Protein AF-0000000085005206 (afdb_homodimer)

Solvent-accessible surface area (backbone atoms only — not comparable to full-atom values): 21344 Å² total; per-residue (Å²): 110,63,45,61,52,38,47,43,46,41,37,69,50,35,64,37,51,84,83,32,29,47,41,38,48,51,37,46,56,26,58,20,74,27,78,42,42,73,48,70,65,25,50,54,52,26,38,58,74,66,64,36,69,88,46,52,67,39,44,19,51,46,51,50,53,52,35,71,39,27,51,79,31,66,68,60,34,51,53,30,56,59,39,40,59,58,16,62,19,60,84,89,48,83,38,29,48,44,70,56,46,55,52,51,50,54,18,38,42,24,80,53,24,34,70,38,46,39,98,89,42,58,49,52,60,52,50,53,48,46,43,68,72,68,59,60,54,65,41,38,65,67,54,55,56,48,49,51,56,48,42,60,48,40,45,77,34,63,42,44,78,87,63,54,94,85,49,99,62,54,67,68,55,54,51,47,51,53,55,34,40,74,73,65,39,36,57,63,75,68,75,74,72,71,72,83,115,109,63,45,58,52,38,47,44,45,41,37,71,50,34,63,38,52,84,81,30,29,47,40,37,49,51,36,46,54,26,58,20,73,27,79,43,42,75,48,70,65,26,49,55,52,27,39,60,74,67,65,37,70,90,46,51,68,40,43,20,50,46,51,49,52,52,35,71,40,26,50,77,32,66,69,60,34,51,53,30,55,59,39,40,59,59,17,61,19,62,85,88,47,82,38,27,49,45,70,58,46,55,52,49,49,56,19,39,41,24,79,53,23,33,70,38,47,40,98,89,41,58,48,52,60,51,51,54,49,45,43,70,74,69,59,60,54,64,41,39,65,67,55,55,55,49,48,51,55,48,43,60,48,39,45,76,34,64,41,44,79,86,65,56,93,84,48,99,63,54,69,68,56,54,52,48,52,53,53,34,40,74,73,64,39,38,57,64,76,68,74,76,72,71,72,82,116

Structure (mmCIF, N/CA/C/O backbone):
data_AF-0000000085005206-model_v1
#
loop_
_entity.id
_entity.type
_entity.pdbx_description
1 polymer 'Defective in cullin neddylation protein'
#
loop_
_atom_site.group_PDB
_atom_site.id
_atom_site.type_symbol
_atom_site.label_atom_id
_atom_site.label_alt_id
_atom_site.label_comp_id
_atom_site.label_asym_id
_atom_site.label_entity_id
_atom_site.label_seq_id
_atom_site.pdbx_PDB_ins_code
_atom_site.Cartn_x
_atom_site.Cartn_y
_atom_site.Cartn_z
_atom_site.occupancy
_atom_site.B_iso_or_equiv
_atom_site.auth_seq_id
_atom_site.auth_comp_id
_atom_site.auth_asym_id
_atom_site.auth_atom_id
_atom_site.pdbx_PDB_model_num
ATOM 1 N N . MET A 1 1 ? -23.906 17.984 -0.469 1 49.38 1 MET A N 1
ATOM 2 C CA . MET A 1 1 ? -24.156 19.422 -0.417 1 49.38 1 MET A CA 1
ATOM 3 C C . MET A 1 1 ? -23.25 20.109 0.596 1 49.38 1 MET A C 1
ATOM 5 O O . MET A 1 1 ? -22.688 21.172 0.323 1 49.38 1 MET A O 1
ATOM 9 N N . GLU A 1 2 ? -22.844 19.297 1.712 1 73.81 2 GLU A N 1
ATOM 10 C CA . GLU A 1 2 ? -22.109 19.938 2.793 1 73.81 2 GLU A CA 1
ATOM 11 C C . GLU A 1 2 ? -20.625 20.078 2.432 1 73.81 2 GLU A C 1
ATOM 13 O O . GLU A 1 2 ? -20.031 21.141 2.635 1 73.81 2 GLU A O 1
ATOM 18 N N . LEU A 1 3 ? -20.172 19.156 1.561 1 82.06 3 LEU A N 1
ATOM 19 C CA . LEU A 1 3 ? -18.766 19.203 1.175 1 82.06 3 LEU A CA 1
ATOM 20 C C . LEU A 1 3 ? -18.531 20.266 0.108 1 82.06 3 LEU A C 1
ATOM 22 O O . LEU A 1 3 ? -17.625 21.094 0.239 1 82.06 3 LEU A O 1
ATOM 26 N N . GLU A 1 4 ? -19.391 20.312 -0.825 1 87.06 4 GLU A N 1
ATOM 27 C CA . GLU A 1 4 ? -19.25 21.266 -1.921 1 87.06 4 GLU A CA 1
ATOM 28 C C . GLU A 1 4 ? -19.391 22.703 -1.427 1 87.06 4 GLU A C 1
ATOM 30 O O . GLU A 1 4 ? -18.641 23.594 -1.855 1 87.06 4 GLU A O 1
ATOM 35 N N . SER A 1 5 ? -20.312 22.922 -0.62 1 89.75 5 SER A N 1
ATOM 36 C CA . SER A 1 5 ? -20.547 24.25 -0.086 1 89.75 5 SER A CA 1
ATOM 37 C C . SER A 1 5 ? -19.359 24.734 0.751 1 89.75 5 SER A C 1
ATOM 39 O O . SER A 1 5 ? -18.953 25.891 0.662 1 89.75 5 SER A O 1
ATOM 41 N N . THR A 1 6 ? -18.828 23.828 1.55 1 91.88 6 THR A N 1
ATOM 42 C CA . THR A 1 6 ? -17.672 24.141 2.381 1 91.88 6 THR A CA 1
ATOM 43 C C . THR A 1 6 ? -16.469 24.484 1.515 1 91.88 6 THR A C 1
ATOM 45 O O . THR A 1 6 ? -15.789 25.484 1.755 1 91.88 6 THR A O 1
ATOM 48 N N . MET A 1 7 ? -16.297 23.703 0.488 1 91.5 7 MET A N 1
ATOM 49 C CA . MET A 1 7 ? -15.156 23.938 -0.387 1 91.5 7 MET A CA 1
ATOM 50 C C . MET A 1 7 ? -15.312 25.25 -1.15 1 91.5 7 MET A C 1
ATOM 52 O O . MET A 1 7 ? -14.336 25.969 -1.382 1 91.5 7 MET A O 1
ATOM 56 N N . GLU A 1 8 ? -16.516 25.547 -1.485 1 92.62 8 GLU A N 1
ATOM 57 C CA . GLU A 1 8 ? -16.797 26.812 -2.148 1 92.62 8 GLU A CA 1
ATOM 58 C C . GLU A 1 8 ? -16.516 28 -1.224 1 92.62 8 GLU A C 1
ATOM 60 O O . GLU A 1 8 ? -15.953 29 -1.65 1 92.62 8 GLU A O 1
ATOM 65 N N . TYR A 1 9 ? -16.969 27.922 0.005 1 95.19 9 TYR A N 1
ATOM 66 C CA . TYR A 1 9 ? -16.688 28.953 0.998 1 95.19 9 TYR A CA 1
ATOM 67 C C . TYR A 1 9 ? -15.18 29.172 1.134 1 95.19 9 TYR A C 1
ATOM 69 O O . TYR A 1 9 ? -14.711 30.312 1.069 1 95.19 9 TYR A O 1
ATOM 77 N N . LEU A 1 10 ? -14.453 28.109 1.193 1 95.5 10 LEU A N 1
ATOM 78 C CA . LEU A 1 10 ? -13.008 28.188 1.393 1 95.5 10 LEU A CA 1
ATOM 79 C C . LEU A 1 10 ? -12.32 28.797 0.174 1 95.5 10 LEU A C 1
ATOM 81 O O . LEU A 1 10 ? -11.477 29.688 0.311 1 95.5 10 LEU A O 1
ATOM 85 N N . SER A 1 11 ? -12.727 28.375 -0.952 1 95.38 11 SER A N 1
ATOM 86 C CA . SER A 1 11 ? -12.055 28.797 -2.172 1 95.38 11 SER A CA 1
ATOM 87 C C . SER A 1 11 ? -12.539 30.188 -2.611 1 95.38 11 SER A C 1
ATOM 89 O O . SER A 1 11 ? -11.727 31.047 -2.945 1 95.38 11 SER A O 1
ATOM 91 N N . SER A 1 12 ? -13.805 30.453 -2.566 1 94.81 12 SER A N 1
ATOM 92 C CA . SER A 1 12 ? -14.375 31.656 -3.164 1 94.81 12 SER A CA 1
ATOM 93 C C . SER A 1 12 ? -14.43 32.812 -2.154 1 94.81 12 SER A C 1
ATOM 95 O O . SER A 1 12 ? -14.164 33.969 -2.498 1 94.81 12 SER A O 1
ATOM 97 N N . LYS A 1 13 ? -14.758 32.531 -0.958 1 94.81 13 LYS A N 1
ATOM 98 C CA . LYS A 1 13 ? -14.891 33.594 0.029 1 94.81 13 LYS A CA 1
ATOM 99 C C . LYS A 1 13 ? -13.562 33.844 0.742 1 94.81 13 LYS A C 1
ATOM 101 O O . LYS A 1 13 ? -13.188 35 0.956 1 94.81 13 LYS A O 1
ATOM 106 N N . LEU A 1 14 ? -12.875 32.781 1.081 1 96.12 14 LEU A N 1
ATOM 107 C CA . LEU A 1 14 ? -11.633 32.938 1.823 1 96.12 14 LEU A CA 1
ATOM 108 C C . LEU A 1 14 ? -10.43 32.969 0.879 1 96.12 14 LEU A C 1
ATOM 110 O O . LEU A 1 14 ? -9.305 33.25 1.304 1 96.12 14 LEU A O 1
ATOM 114 N N . ASN A 1 15 ? -10.641 32.625 -0.385 1 95.94 15 ASN A N 1
ATOM 115 C CA . ASN A 1 15 ? -9.609 32.688 -1.412 1 95.94 15 ASN A CA 1
ATOM 116 C C . ASN A 1 15 ? -8.438 31.766 -1.07 1 95.94 15 ASN A C 1
ATOM 118 O O . ASN A 1 15 ? -7.277 32.188 -1.145 1 95.94 15 ASN A O 1
ATOM 122 N N . ILE A 1 16 ? -8.734 30.578 -0.646 1 95 16 ILE A N 1
ATOM 123 C CA . ILE A 1 16 ? -7.773 29.562 -0.217 1 95 16 ILE A CA 1
ATOM 124 C C . ILE A 1 16 ? -7.543 28.562 -1.343 1 95 16 ILE A C 1
ATOM 126 O O . ILE A 1 16 ? -8.492 28.125 -2.004 1 95 16 ILE A O 1
ATOM 130 N N . SER A 1 17 ? -6.281 28.234 -1.594 1 96.5 17 SER A N 1
ATOM 131 C CA . SER A 1 17 ? -6.008 27.094 -2.467 1 96.5 17 SER A CA 1
ATOM 132 C C . SER A 1 17 ? -6.324 25.766 -1.77 1 96.5 17 SER A C 1
ATOM 134 O O . SER A 1 17 ? -5.848 25.516 -0.662 1 96.5 17 SER A O 1
ATOM 136 N N . LEU A 1 18 ? -7.039 24.984 -2.443 1 95.12 18 LEU A N 1
ATOM 137 C CA . LEU A 1 18 ? -7.426 23.703 -1.879 1 95.12 18 LEU A CA 1
ATOM 138 C C . LEU A 1 18 ? -6.371 22.641 -2.168 1 95.12 18 LEU A C 1
ATOM 140 O O . LEU A 1 18 ? -6.496 21.5 -1.729 1 95.12 18 LEU A O 1
ATOM 144 N N . GLU A 1 19 ? -5.211 23 -2.809 1 96.69 19 GLU A N 1
ATOM 145 C CA . GLU A 1 19 ? -4.223 22.031 -3.268 1 96.69 19 GLU A CA 1
ATOM 146 C C . GLU A 1 19 ? -2.877 22.25 -2.58 1 96.69 19 GLU A C 1
ATOM 148 O O . GLU A 1 19 ? -1.858 21.703 -3.008 1 96.69 19 GLU A O 1
ATOM 153 N N . ASN A 1 20 ? -2.883 23.156 -1.598 1 97.75 20 ASN A N 1
ATOM 154 C CA . ASN A 1 20 ? -1.655 23.359 -0.832 1 97.75 20 ASN A CA 1
ATOM 155 C C . ASN A 1 20 ? -1.947 23.562 0.652 1 97.75 20 ASN A C 1
ATOM 157 O O . ASN A 1 20 ? -3.061 23.297 1.111 1 97.75 20 ASN A O 1
ATOM 161 N N . ALA A 1 21 ? -1.019 24.031 1.448 1 98.5 21 ALA A N 1
ATOM 162 C CA . ALA A 1 21 ? -1.07 24.016 2.908 1 98.5 21 ALA A CA 1
ATOM 163 C C . ALA A 1 21 ? -2.08 25.031 3.432 1 98.5 21 ALA A C 1
ATOM 165 O O . ALA A 1 21 ? -2.469 24.984 4.602 1 98.5 21 ALA A O 1
ATOM 166 N N . GLU A 1 22 ? -2.52 25.984 2.619 1 98.31 22 GLU A N 1
ATOM 167 C CA . GLU A 1 22 ? -3.51 26.969 3.045 1 98.31 22 GLU A CA 1
ATOM 168 C C . GLU A 1 22 ? -4.793 26.297 3.516 1 98.31 22 GLU A C 1
ATOM 170 O O . GLU A 1 22 ? -5.449 26.781 4.441 1 98.31 22 GLU A O 1
ATOM 175 N N . LEU A 1 23 ? -5.129 25.25 2.855 1 98 23 LEU A N 1
ATOM 176 C CA . LEU A 1 23 ? -6.301 24.469 3.26 1 98 23 LEU A CA 1
ATOM 177 C C . LEU A 1 23 ? -6.207 24.078 4.73 1 98 23 LEU A C 1
ATOM 179 O O . LEU A 1 23 ? -7.148 24.297 5.496 1 98 23 LEU A O 1
ATOM 183 N N . PHE A 1 24 ? -5.055 23.672 5.102 1 98.56 24 PHE A N 1
ATOM 184 C CA . PHE A 1 24 ? -4.887 23.125 6.445 1 98.56 24 PHE A CA 1
ATOM 185 C C . PHE A 1 24 ? -4.82 24.25 7.477 1 98.56 24 PHE A C 1
ATOM 187 O O . PHE A 1 24 ? -5.223 24.062 8.625 1 98.56 24 PHE A O 1
ATOM 194 N N . VAL A 1 25 ? -4.324 25.391 7.074 1 98.56 25 VAL A N 1
ATOM 195 C CA . VAL A 1 25 ? -4.348 26.562 7.949 1 98.56 25 VAL A CA 1
ATOM 196 C C . VAL A 1 25 ? -5.793 26.891 8.328 1 98.56 25 VAL A C 1
ATOM 198 O O . VAL A 1 25 ? -6.098 27.094 9.508 1 98.56 25 VAL A O 1
ATOM 201 N N . ALA A 1 26 ? -6.625 26.891 7.355 1 97.88 26 ALA A N 1
ATOM 202 C CA . ALA A 1 26 ? -8.031 27.203 7.594 1 97.88 26 ALA A CA 1
ATOM 203 C C . ALA A 1 26 ? -8.695 26.125 8.453 1 97.88 26 ALA A C 1
ATOM 205 O O . ALA A 1 26 ? -9.453 26.438 9.375 1 97.88 26 ALA A O 1
ATOM 206 N N . LEU A 1 27 ? -8.453 24.875 8.133 1 97.62 27 LEU A N 1
ATOM 207 C CA . LEU A 1 27 ? -9.062 23.766 8.883 1 97.62 27 LEU A CA 1
ATOM 208 C C . LEU A 1 27 ? -8.625 23.812 10.344 1 97.62 27 LEU A C 1
ATOM 210 O O . LEU A 1 27 ? -9.43 23.531 11.242 1 97.62 27 LEU A O 1
ATOM 214 N N . GLU A 1 28 ? -7.387 24.109 10.578 1 98.31 28 GLU A N 1
ATOM 215 C CA . GLU A 1 28 ? -6.875 24.219 11.938 1 98.31 28 GLU A CA 1
ATOM 216 C C . GLU A 1 28 ? -7.504 25.391 12.672 1 98.31 28 GLU A C 1
ATOM 218 O O . GLU A 1 28 ? -7.934 25.266 13.82 1 98.31 28 GLU A O 1
ATOM 223 N N . LEU A 1 29 ? -7.555 26.562 12.016 1 98 29 LEU A N 1
ATOM 224 C CA . LEU A 1 29 ? -8.109 27.781 12.617 1 98 29 LEU A CA 1
ATOM 225 C C . LEU A 1 29 ? -9.562 27.562 13.016 1 98 29 LEU A C 1
ATOM 227 O O . LEU A 1 29 ? -9.977 27.969 14.109 1 98 29 LEU A O 1
ATOM 231 N N . LEU A 1 30 ? -10.297 26.875 12.141 1 97.5 30 LEU A N 1
ATOM 232 C CA . LEU A 1 30 ? -11.734 26.719 12.344 1 97.5 30 LEU A CA 1
ATOM 233 C C . LEU A 1 30 ? -12.047 25.422 13.07 1 97.5 30 LEU A C 1
ATOM 235 O O . LEU A 1 30 ? -13.211 25.109 13.328 1 97.5 30 LEU A O 1
ATOM 239 N N . GLN A 1 31 ? -11.016 24.625 13.336 1 97.31 31 GLN A N 1
ATOM 240 C CA . GLN A 1 31 ? -11.156 23.344 14.039 1 97.31 31 GLN A CA 1
ATOM 241 C C . GLN A 1 31 ? -12.164 22.438 13.328 1 97.31 31 GLN A C 1
ATOM 243 O O . GLN A 1 31 ? -13.094 21.922 13.953 1 97.31 31 GLN A O 1
ATOM 248 N N . ALA A 1 32 ? -11.938 22.344 12 1 96.44 32 ALA A N 1
ATOM 249 C CA . ALA A 1 32 ? -12.812 21.484 11.195 1 96.44 32 ALA A CA 1
ATOM 250 C C . ALA A 1 32 ? -12.609 20.016 11.539 1 96.44 32 ALA A C 1
ATOM 252 O O . ALA A 1 32 ? -11.477 19.531 11.57 1 96.44 32 ALA A O 1
ATOM 253 N N . PRO A 1 33 ? -13.695 19.219 11.781 1 95.81 33 PRO A N 1
ATOM 254 C CA . PRO A 1 33 ? -13.539 17.828 12.18 1 95.81 33 PRO A CA 1
ATOM 255 C C . PRO A 1 33 ? -13.055 16.938 11.031 1 95.81 33 PRO A C 1
ATOM 257 O O . PRO A 1 33 ? -12.531 15.844 11.266 1 95.81 33 PRO A O 1
ATOM 260 N N . SER A 1 34 ? -13.273 17.375 9.781 1 95.25 34 SER A N 1
ATOM 261 C CA . SER A 1 34 ? -12.828 16.688 8.57 1 95.25 34 SER A CA 1
ATOM 262 C C . SER A 1 34 ? -12.664 17.656 7.41 1 95.25 34 SER A C 1
ATOM 264 O O . SER A 1 34 ? -13.133 18.781 7.469 1 95.25 34 SER A O 1
ATOM 266 N N . VAL A 1 35 ? -11.945 17.172 6.438 1 93.06 35 VAL A N 1
ATOM 267 C CA . VAL A 1 35 ? -11.805 17.984 5.234 1 93.06 35 VAL A CA 1
ATOM 268 C C . VAL A 1 35 ? -13.18 18.203 4.602 1 93.06 35 VAL A C 1
ATOM 270 O O . VAL A 1 35 ? -13.914 17.25 4.344 1 93.06 35 VAL A O 1
ATOM 273 N N . GLY A 1 36 ? -13.586 19.422 4.492 1 89.75 36 GLY A N 1
ATOM 274 C CA . GLY A 1 36 ? -14.828 19.75 3.814 1 89.75 36 GLY A CA 1
ATOM 275 C C . GLY A 1 36 ? -15.992 19.953 4.77 1 89.75 36 GLY A C 1
ATOM 276 O O . GLY A 1 36 ? -17.125 20.141 4.336 1 89.75 36 GLY A O 1
ATOM 277 N N . GLU A 1 37 ? -15.734 19.859 6.008 1 93.75 37 GLU A N 1
ATOM 278 C CA . GLU A 1 37 ? -16.781 20.094 7.004 1 93.75 37 GLU A CA 1
ATOM 279 C C . GLU A 1 37 ? -16.391 21.219 7.957 1 93.75 37 GLU A C 1
ATOM 281 O O . GLU A 1 37 ? -15.328 21.156 8.594 1 93.75 37 GLU A O 1
ATOM 286 N N . ILE A 1 38 ? -17.234 22.266 8.031 1 94.88 38 ILE A N 1
ATOM 287 C CA . ILE A 1 38 ? -17.078 23.344 8.992 1 94.88 38 ILE A CA 1
ATOM 288 C C . ILE A 1 38 ? -18.328 23.469 9.867 1 94.88 38 ILE A C 1
ATOM 290 O O . ILE A 1 38 ? -19.438 23.625 9.352 1 94.88 38 ILE A O 1
ATOM 294 N N . THR A 1 39 ? -18.141 23.281 11.094 1 95.38 39 THR A N 1
ATOM 295 C CA . THR A 1 39 ? -19.281 23.422 12 1 95.38 39 THR A CA 1
ATOM 296 C C . THR A 1 39 ? -19.547 24.891 12.312 1 95.38 39 THR A C 1
ATOM 298 O O . THR A 1 39 ? -18.656 25.734 12.211 1 95.38 39 THR A O 1
ATOM 301 N N . ARG A 1 40 ? -20.766 25.156 12.719 1 95.81 40 ARG A N 1
ATOM 302 C CA . ARG A 1 40 ? -21.125 26.516 13.109 1 95.81 40 ARG A CA 1
ATOM 303 C C . ARG A 1 40 ? -20.25 26.984 14.273 1 95.81 40 ARG A C 1
ATOM 305 O O . ARG A 1 40 ? -19.75 28.109 14.258 1 95.81 40 ARG A O 1
ATOM 312 N N . ARG A 1 41 ? -20.125 26.125 15.242 1 96.81 41 ARG A N 1
ATOM 313 C CA . ARG A 1 41 ? -19.312 26.469 16.406 1 96.81 41 ARG A CA 1
ATOM 314 C C . ARG A 1 41 ? -17.875 26.75 16.016 1 96.81 41 ARG A C 1
ATOM 316 O O . ARG A 1 41 ? -17.281 27.734 16.469 1 96.81 41 ARG A O 1
ATOM 323 N N . GLY A 1 42 ? -17.25 25.922 15.18 1 96.69 42 GLY A N 1
ATOM 324 C CA . GLY A 1 42 ? -15.891 26.141 14.711 1 96.69 42 GLY A CA 1
ATOM 325 C C . GLY A 1 42 ? -15.711 27.438 13.953 1 96.69 42 GLY A C 1
ATOM 326 O O . GLY A 1 42 ? -14.719 28.141 14.148 1 96.69 42 GLY A O 1
ATOM 327 N N . TYR A 1 43 ? -16.703 27.75 13.211 1 96.38 43 TYR A N 1
ATOM 328 C CA . TYR A 1 43 ? -16.688 28.984 12.43 1 96.38 43 TYR A CA 1
ATOM 329 C C . TYR A 1 43 ? -16.719 30.203 13.336 1 96.38 43 TYR A C 1
ATOM 331 O O . TYR A 1 43 ? -15.844 31.078 13.25 1 96.38 43 TYR A O 1
ATOM 339 N N . VAL A 1 44 ? -17.656 30.219 14.188 1 96.38 44 VAL A N 1
ATOM 340 C CA . VAL A 1 44 ? -17.875 31.375 15.047 1 96.38 44 VAL A CA 1
ATOM 341 C C . VAL A 1 44 ? -16.688 31.516 16.016 1 96.38 44 VAL A C 1
ATOM 343 O O . VAL A 1 44 ? -16.078 32.594 16.094 1 96.38 44 VAL A O 1
ATOM 346 N N . ASP A 1 45 ? -16.344 30.484 16.719 1 97 45 ASP A N 1
ATOM 347 C CA . ASP A 1 45 ? -15.266 30.516 17.703 1 97 45 ASP A CA 1
ATOM 348 C C . ASP A 1 45 ? -13.914 30.781 17.047 1 97 45 ASP A C 1
ATOM 350 O O . ASP A 1 45 ? -13.078 31.516 17.578 1 97 45 ASP A O 1
ATOM 354 N N . GLY A 1 46 ? -13.664 30.172 15.883 1 97.5 46 GLY A N 1
ATOM 355 C CA . GLY A 1 46 ? -12.406 30.328 15.172 1 97.5 46 GLY A CA 1
ATOM 356 C C . GLY A 1 46 ? -12.102 31.75 14.781 1 97.5 46 GLY A C 1
ATOM 357 O O . GLY A 1 46 ? -11.031 32.281 15.086 1 97.5 46 GLY A O 1
ATOM 358 N N . TRP A 1 47 ? -13.117 32.406 14.258 1 97.25 47 TRP A N 1
ATOM 359 C CA . TRP A 1 47 ? -12.898 33.75 13.789 1 97.25 47 TRP A CA 1
ATOM 360 C C . TRP A 1 47 ? -12.875 34.75 14.961 1 97.25 47 TRP A C 1
ATOM 362 O O . TRP A 1 47 ? -12.125 35.719 14.945 1 97.25 47 TRP A O 1
ATOM 372 N N . LYS A 1 48 ? -13.688 34.406 15.945 1 96.62 48 LYS A N 1
ATOM 373 C CA . LYS A 1 48 ? -13.68 35.25 17.141 1 96.62 48 LYS A CA 1
ATOM 374 C C . LYS A 1 48 ? -12.32 35.188 17.844 1 96.62 48 LYS A C 1
ATOM 376 O O . LYS A 1 48 ? -11.758 36.25 18.188 1 96.62 48 LYS A O 1
ATOM 381 N N . THR A 1 49 ? -11.797 34.062 18.016 1 95.94 49 THR A N 1
ATOM 382 C CA . THR A 1 49 ? -10.508 33.844 18.672 1 95.94 49 THR A CA 1
ATOM 383 C C . THR A 1 49 ? -9.383 34.469 17.859 1 95.94 49 THR A C 1
ATOM 385 O O . THR A 1 49 ? -8.422 35 18.438 1 95.94 49 THR A O 1
ATOM 388 N N . ALA A 1 50 ? -9.438 34.438 16.531 1 95.44 50 ALA A N 1
ATOM 389 C CA . ALA A 1 50 ? -8.422 34.969 15.633 1 95.44 50 ALA A CA 1
ATOM 390 C C . ALA A 1 50 ? -8.422 36.5 15.664 1 95.44 50 ALA A C 1
ATOM 392 O O . ALA A 1 50 ? -7.422 37.125 15.312 1 95.44 50 ALA A O 1
ATOM 393 N N . GLY A 1 51 ? -9.555 37.062 16.047 1 94.75 51 GLY A N 1
ATOM 394 C CA . GLY A 1 51 ? -9.688 38.531 16.016 1 94.75 51 GLY A CA 1
ATOM 395 C C . GLY A 1 51 ? -9.641 39.094 14.617 1 94.75 51 GLY A C 1
ATOM 396 O O . GLY A 1 51 ? -9.078 40.156 14.398 1 94.75 51 GLY A O 1
ATOM 397 N N . ALA A 1 52 ? -10.102 38.375 13.562 1 90.75 52 ALA A N 1
ATOM 398 C CA . ALA A 1 52 ? -9.945 38.719 12.156 1 90.75 52 ALA A CA 1
ATOM 399 C C . ALA A 1 52 ? -11.109 39.594 11.68 1 90.75 52 ALA A C 1
ATOM 401 O O . ALA A 1 52 ? -11.211 39.906 10.484 1 90.75 52 ALA A O 1
ATOM 402 N N . GLY A 1 53 ? -12.055 40.031 12.484 1 90.06 53 GLY A N 1
ATOM 403 C CA . GLY A 1 53 ? -13.211 40.812 12.047 1 90.06 53 GLY A CA 1
ATOM 404 C C . GLY A 1 53 ? -14.398 39.938 11.688 1 90.06 53 GLY A C 1
ATOM 405 O O . GLY A 1 53 ? -14.477 38.781 12.094 1 90.06 53 GLY A O 1
ATOM 406 N N . THR A 1 54 ? -15.359 40.469 10.875 1 91 54 THR A N 1
ATOM 407 C CA . THR A 1 54 ? -16.609 39.75 10.664 1 91 54 THR A CA 1
ATOM 408 C C . THR A 1 54 ? -16.875 39.562 9.18 1 91 54 THR A C 1
ATOM 410 O O . THR A 1 54 ? -17.781 38.812 8.805 1 91 54 THR A O 1
ATOM 413 N N . THR A 1 55 ? -15.984 40.125 8.305 1 95.06 55 THR A N 1
ATOM 414 C CA . THR A 1 55 ? -16.25 40 6.875 1 95.06 55 THR A CA 1
ATOM 415 C C . THR A 1 55 ? -15.391 38.906 6.25 1 95.06 55 THR A C 1
ATOM 417 O O . THR A 1 55 ? -14.328 38.562 6.77 1 95.06 55 THR A O 1
ATOM 420 N N . HIS A 1 56 ? -15.859 38.406 5.145 1 95.75 56 HIS A N 1
ATOM 421 C CA . HIS A 1 56 ? -15.109 37.406 4.422 1 95.75 56 HIS A CA 1
ATOM 422 C C . HIS A 1 56 ? -13.758 37.938 3.953 1 95.75 56 HIS A C 1
ATOM 424 O O . HIS A 1 56 ? -12.766 37.188 3.928 1 95.75 56 HIS A O 1
ATOM 430 N N . LYS A 1 57 ? -13.75 39.156 3.59 1 96.12 57 LYS A N 1
ATOM 431 C CA . LYS A 1 57 ? -12.508 39.812 3.15 1 96.12 57 LYS A CA 1
ATOM 432 C C . LYS A 1 57 ? -11.477 39.844 4.273 1 96.12 57 LYS A C 1
ATOM 434 O O . LYS A 1 57 ? -10.297 39.531 4.055 1 96.12 57 LYS A O 1
ATOM 439 N N . GLU A 1 58 ? -11.938 40.156 5.48 1 97 58 GLU A N 1
ATOM 440 C CA . GLU A 1 58 ? -11.055 40.188 6.641 1 97 58 GLU A CA 1
ATOM 441 C C . GLU A 1 58 ? -10.578 38.781 7 1 97 58 GLU A C 1
ATOM 443 O O . GLU A 1 58 ? -9.414 38.594 7.367 1 97 58 GLU A O 1
ATOM 448 N N . HIS A 1 59 ? -11.469 37.875 6.898 1 97.5 59 HIS A N 1
ATOM 449 C CA . HIS A 1 59 ? -11.133 36.469 7.145 1 97.5 59 HIS A CA 1
ATOM 450 C C . HIS A 1 59 ? -10.086 35.969 6.152 1 97.5 59 HIS A C 1
ATOM 452 O O . HIS A 1 59 ? -9.102 35.344 6.543 1 97.5 59 HIS A O 1
ATOM 458 N N . ALA A 1 60 ? -10.281 36.281 4.898 1 97.5 60 ALA A N 1
ATOM 459 C CA . ALA A 1 60 ? -9.344 35.906 3.846 1 97.5 60 ALA A CA 1
ATOM 460 C C . ALA A 1 60 ? -7.961 36.5 4.09 1 97.5 60 ALA A C 1
ATOM 462 O O . ALA A 1 60 ? -6.945 35.812 3.934 1 97.5 60 ALA A O 1
ATOM 463 N N . SER A 1 61 ? -7.945 37.719 4.5 1 97.25 61 SER A N 1
ATOM 464 C CA . SER A 1 61 ? -6.688 38.406 4.781 1 97.25 61 SER A CA 1
ATOM 465 C C . SER A 1 61 ? -5.953 37.75 5.949 1 97.25 61 SER A C 1
ATOM 467 O O . SER A 1 61 ? -4.727 37.656 5.941 1 97.25 61 SER A O 1
ATOM 469 N N . HIS A 1 62 ? -6.734 37.375 6.938 1 97.62 62 HIS A N 1
ATOM 470 C CA . HIS A 1 62 ? -6.141 36.719 8.094 1 97.62 62 HIS A CA 1
ATOM 471 C C . HIS A 1 62 ? -5.496 35.375 7.707 1 97.62 62 HIS A C 1
ATOM 473 O O . HIS A 1 62 ? -4.371 35.094 8.117 1 97.62 62 HIS A O 1
ATOM 479 N N . ILE A 1 63 ? -6.145 34.594 6.879 1 97.69 63 ILE A N 1
ATOM 480 C CA . ILE A 1 63 ? -5.613 33.312 6.406 1 97.69 63 ILE A CA 1
ATOM 481 C C . ILE A 1 63 ? -4.348 33.562 5.586 1 97.69 63 ILE A C 1
ATOM 483 O O . ILE A 1 63 ? -3.369 32.812 5.715 1 97.69 63 ILE A O 1
ATOM 487 N N . GLN A 1 64 ? -4.43 34.562 4.773 1 97.31 64 GLN A N 1
ATOM 488 C CA . GLN A 1 64 ? -3.27 34.906 3.951 1 97.31 64 GLN A CA 1
ATOM 489 C C . GLN A 1 64 ? -2.061 35.25 4.82 1 97.31 64 GLN A C 1
ATOM 491 O O . GLN A 1 64 ? -0.935 34.844 4.5 1 97.31 64 GLN A O 1
ATOM 496 N N . ARG A 1 65 ? -2.309 35.938 5.871 1 97.62 65 ARG A N 1
ATOM 497 C CA . ARG A 1 65 ? -1.232 36.312 6.793 1 97.62 65 ARG A CA 1
ATOM 498 C C . ARG A 1 65 ? -0.639 35.062 7.445 1 97.62 65 ARG A C 1
ATOM 500 O O . ARG A 1 65 ? 0.583 34.906 7.512 1 97.62 65 ARG A O 1
ATOM 507 N N . LEU A 1 66 ? -1.493 34.219 7.93 1 98 66 LEU A N 1
ATOM 508 C CA . LEU A 1 66 ? -1.028 32.969 8.547 1 98 66 LEU A CA 1
ATOM 509 C C . LEU A 1 66 ? -0.258 32.125 7.539 1 98 66 LEU A C 1
ATOM 511 O O . LEU A 1 66 ? 0.798 31.578 7.863 1 98 66 LEU A O 1
ATOM 515 N N . SER A 1 67 ? -0.821 32.031 6.309 1 98 67 SER A N 1
ATOM 516 C CA . SER A 1 67 ? -0.196 31.234 5.262 1 98 67 SER A CA 1
ATOM 517 C C . SER A 1 67 ? 1.188 31.766 4.91 1 98 67 SER A C 1
ATOM 519 O O . SER A 1 67 ? 2.117 30.984 4.676 1 98 67 SER A O 1
ATOM 521 N N . SER A 1 68 ? 1.316 33.062 4.895 1 97.88 68 SER A N 1
ATOM 522 C CA . SER A 1 68 ? 2.588 33.688 4.562 1 97.88 68 SER A CA 1
ATOM 523 C C . SER A 1 68 ? 3.637 33.438 5.637 1 97.88 68 SER A C 1
ATOM 525 O O . SER A 1 68 ? 4.836 33.438 5.359 1 97.88 68 SER A O 1
ATOM 527 N N . ALA A 1 69 ? 3.193 33.156 6.852 1 98.12 69 ALA A N 1
ATOM 528 C CA . ALA A 1 69 ? 4.098 32.938 7.98 1 98.12 69 ALA A CA 1
ATOM 529 C C . ALA A 1 69 ? 4.414 31.469 8.148 1 98.12 69 ALA A C 1
ATOM 531 O O . ALA A 1 69 ? 5.305 31.094 8.922 1 98.12 69 ALA A O 1
ATOM 532 N N . LEU A 1 70 ? 3.73 30.641 7.43 1 98.12 70 LEU A N 1
ATOM 533 C CA . LEU A 1 70 ? 3.73 29.203 7.691 1 98.12 70 LEU A CA 1
ATOM 534 C C . LEU A 1 70 ? 5.133 28.625 7.535 1 98.12 70 LEU A C 1
ATOM 536 O O . LEU A 1 70 ? 5.555 27.781 8.336 1 98.12 70 LEU A O 1
ATOM 540 N N . SER A 1 71 ? 5.895 29.016 6.562 1 97.62 71 SER A N 1
ATOM 541 C CA . SER A 1 71 ? 7.203 28.453 6.258 1 97.62 71 SER A CA 1
ATOM 542 C C . SER A 1 71 ? 8.258 28.938 7.25 1 97.62 71 SER A C 1
ATOM 544 O O . SER A 1 71 ? 9.297 28.297 7.414 1 97.62 71 SER A O 1
ATOM 546 N N . THR A 1 72 ? 8.008 30.062 7.98 1 97.06 72 THR A N 1
ATOM 547 C CA . THR A 1 72 ? 9.047 30.672 8.797 1 97.06 72 THR A CA 1
ATOM 548 C C . THR A 1 72 ? 8.672 30.625 10.281 1 97.06 72 THR A C 1
ATOM 550 O O . THR A 1 72 ? 9.461 31 11.141 1 97.06 72 THR A O 1
ATOM 553 N N . ASN A 1 73 ? 7.477 30.25 10.594 1 97.75 73 ASN A N 1
ATOM 554 C CA . ASN A 1 73 ? 7 30.141 11.961 1 97.75 73 ASN A CA 1
ATOM 555 C C . ASN A 1 73 ? 6.812 28.688 12.383 1 97.75 73 ASN A C 1
ATOM 557 O O . ASN A 1 73 ? 5.742 28.109 12.18 1 97.75 73 ASN A O 1
ATOM 561 N N . PRO A 1 74 ? 7.805 28.062 13.039 1 96.62 74 PRO A N 1
ATOM 562 C CA . PRO A 1 74 ? 7.758 26.625 13.359 1 96.62 74 PRO A CA 1
ATOM 563 C C . PRO A 1 74 ? 6.613 26.266 14.305 1 96.62 74 PRO A C 1
ATOM 565 O O . PRO A 1 74 ? 6.07 25.172 14.234 1 96.62 74 PRO A O 1
ATOM 568 N N . VAL A 1 75 ? 6.297 27.172 15.164 1 97.81 75 VAL A N 1
ATOM 569 C CA . VAL A 1 75 ? 5.215 26.938 16.109 1 97.81 75 VAL A CA 1
ATOM 570 C C . VAL A 1 75 ? 3.889 26.828 15.359 1 97.81 75 VAL A C 1
ATOM 572 O O . VAL A 1 75 ? 3.121 25.891 15.586 1 97.81 75 VAL A O 1
ATOM 575 N N . LEU A 1 76 ? 3.637 27.797 14.492 1 98.38 76 LEU A N 1
ATOM 576 C CA . LEU A 1 76 ? 2.432 27.781 13.672 1 98.38 76 LEU A CA 1
ATOM 577 C C . LEU A 1 76 ? 2.395 26.531 12.789 1 98.38 76 LEU A C 1
ATOM 579 O O . LEU A 1 76 ? 1.365 25.859 12.695 1 98.38 76 LEU A O 1
ATOM 583 N N . PHE A 1 77 ? 3.52 26.219 12.133 1 98.81 77 PHE A N 1
ATOM 584 C CA . PHE A 1 77 ? 3.576 25.078 11.227 1 98.81 77 PHE A CA 1
ATOM 585 C C . PHE A 1 77 ? 3.273 23.781 11.969 1 98.81 77 PHE A C 1
ATOM 587 O O . PHE A 1 77 ? 2.494 22.953 11.492 1 98.81 77 PHE A O 1
ATOM 594 N N . LYS A 1 78 ? 3.883 23.625 13.141 1 98.75 78 LYS A N 1
ATOM 595 C CA . LYS A 1 78 ? 3.672 22.406 13.93 1 98.75 78 LYS A CA 1
ATOM 596 C C . LYS A 1 78 ? 2.203 22.25 14.305 1 98.75 78 LYS A C 1
ATOM 598 O O . LYS A 1 78 ? 1.656 21.141 14.234 1 98.75 78 LYS A O 1
ATOM 603 N N . ARG A 1 79 ? 1.611 23.312 14.688 1 98.56 79 ARG A N 1
ATOM 604 C CA . ARG A 1 79 ? 0.199 23.281 15.055 1 98.56 79 ARG A CA 1
ATOM 605 C C . ARG A 1 79 ? -0.663 22.859 13.867 1 98.56 79 ARG A C 1
ATOM 607 O O . ARG A 1 79 ? -1.522 21.984 14 1 98.56 79 ARG A O 1
ATOM 614 N N . VAL A 1 80 ? -0.421 23.484 12.734 1 98.88 80 VAL A N 1
ATOM 615 C CA . VAL A 1 80 ? -1.171 23.188 11.523 1 98.88 80 VAL A CA 1
ATOM 616 C C . VAL A 1 80 ? -0.903 21.75 11.094 1 98.88 80 VAL A C 1
ATOM 618 O O . VAL A 1 80 ? -1.834 21.016 10.766 1 98.88 80 VAL A O 1
ATOM 621 N N . TYR A 1 81 ? 0.319 21.328 11.148 1 98.94 81 TYR A N 1
ATOM 622 C CA . TYR A 1 81 ? 0.723 19.969 10.773 1 98.94 81 TYR A CA 1
ATOM 623 C C . TYR A 1 81 ? 0.01 18.938 11.625 1 98.94 81 TYR A C 1
ATOM 625 O O . TYR A 1 81 ? -0.591 17.984 11.102 1 98.94 81 TYR A O 1
ATOM 633 N N . LYS A 1 82 ? 0.063 19.094 12.875 1 98.81 82 LYS A N 1
ATOM 634 C CA . LYS A 1 82 ? -0.534 18.125 13.781 1 98.81 82 LYS A CA 1
ATOM 635 C C . LYS A 1 82 ? -2.049 18.062 13.609 1 98.81 82 LYS A C 1
ATOM 637 O O . LYS A 1 82 ? -2.639 16.984 13.641 1 98.81 82 LYS A O 1
ATOM 642 N N . TYR A 1 83 ? -2.639 19.203 13.367 1 98.62 83 TYR A N 1
ATOM 643 C CA . TYR A 1 83 ? -4.09 19.203 13.227 1 98.62 83 TYR A CA 1
ATOM 644 C C . TYR A 1 83 ? -4.512 18.578 11.898 1 98.62 83 TYR A C 1
ATOM 646 O O . TYR A 1 83 ? -5.645 18.125 11.758 1 98.62 83 TYR A O 1
ATOM 654 N N . THR A 1 84 ? -3.682 18.688 10.875 1 98.75 84 THR A N 1
ATOM 655 C CA . THR A 1 84 ? -3.969 18.062 9.586 1 98.75 84 THR A CA 1
ATOM 656 C C . THR A 1 84 ? -4.289 16.578 9.758 1 98.75 84 THR A C 1
ATOM 658 O O . THR A 1 84 ? -5.145 16.031 9.055 1 98.75 84 THR A O 1
ATOM 661 N N . PHE A 1 85 ? -3.621 15.945 10.711 1 98.62 85 PHE A N 1
ATOM 662 C CA . PHE A 1 85 ? -3.896 14.539 10.984 1 98.62 85 PHE A CA 1
ATOM 663 C C . PHE A 1 85 ? -5.336 14.352 11.453 1 98.62 85 PHE A C 1
ATOM 665 O O . PHE A 1 85 ? -6.02 13.422 11.016 1 98.62 85 PHE A O 1
ATOM 672 N N . VAL A 1 86 ? -5.812 15.227 12.266 1 97.19 86 VAL A N 1
ATOM 673 C CA . VAL A 1 86 ? -7.148 15.141 12.852 1 97.19 86 VAL A CA 1
ATOM 674 C C . VAL A 1 86 ? -8.203 15.383 11.766 1 97.19 86 VAL A C 1
ATOM 676 O O . VAL A 1 86 ? -9.094 14.562 11.57 1 97.19 86 VAL A O 1
ATOM 679 N N . ALA A 1 87 ? -8.047 16.469 11.039 1 96.62 87 ALA A N 1
ATOM 680 C CA . ALA A 1 87 ? -9.039 16.859 10.047 1 96.62 87 ALA A CA 1
ATOM 681 C C . ALA A 1 87 ? -8.977 15.969 8.812 1 96.62 87 ALA A C 1
ATOM 683 O O . ALA A 1 87 ? -9.953 15.852 8.07 1 96.62 87 ALA A O 1
ATOM 684 N N . GLY A 1 88 ? -7.801 15.422 8.594 1 96.94 88 GLY A N 1
ATOM 685 C CA . GLY A 1 88 ? -7.566 14.711 7.34 1 96.94 88 GLY A CA 1
ATOM 686 C C . GLY A 1 88 ? -8.023 13.266 7.375 1 96.94 88 GLY A C 1
ATOM 687 O O . GLY A 1 88 ? -8.078 12.602 6.34 1 96.94 88 GLY A O 1
ATOM 688 N N . ARG A 1 89 ? -8.367 12.773 8.531 1 95.38 89 ARG A N 1
ATOM 689 C CA . ARG A 1 89 ? -8.828 11.398 8.656 1 95.38 89 ARG A CA 1
ATOM 690 C C . ARG A 1 89 ? -10.203 11.219 8.023 1 95.38 89 ARG A C 1
ATOM 692 O O . ARG A 1 89 ? -11.047 12.117 8.086 1 95.38 89 ARG A O 1
ATOM 699 N N . GLU A 1 90 ? -10.359 10.086 7.402 1 88.81 90 GLU A N 1
ATOM 700 C CA . GLU A 1 90 ? -11.656 9.766 6.805 1 88.81 90 GLU A CA 1
ATOM 701 C C . GLU A 1 90 ? -12.602 9.156 7.832 1 88.81 90 GLU A C 1
ATOM 703 O O . GLU A 1 90 ? -12.266 8.156 8.477 1 88.81 90 GLU A O 1
ATOM 708 N N . GLY A 1 91 ? -13.781 9.805 7.965 1 82 91 GLY A N 1
ATOM 709 C CA . GLY A 1 91 ? -14.789 9.289 8.883 1 82 91 GLY A CA 1
ATOM 710 C C . GLY A 1 91 ? -14.266 9.102 10.297 1 82 91 GLY A C 1
ATOM 711 O O . GLY A 1 91 ? -13.688 10.016 10.875 1 82 91 GLY A O 1
ATOM 712 N N . ASP A 1 92 ? -14.531 7.895 10.867 1 85.62 92 ASP A N 1
ATOM 713 C CA . ASP A 1 92 ? -14.172 7.613 12.258 1 85.62 92 ASP A CA 1
ATOM 714 C C . ASP A 1 92 ? -12.859 6.832 12.336 1 85.62 92 ASP A C 1
ATOM 716 O O . ASP A 1 92 ? -12.531 6.27 13.375 1 85.62 92 ASP A O 1
ATOM 720 N N . GLN A 1 93 ? -12.102 6.898 11.32 1 89.44 93 GLN A N 1
ATOM 721 C CA . GLN A 1 93 ? -10.836 6.172 11.312 1 89.44 93 GLN A CA 1
ATOM 722 C C . GLN A 1 93 ? -9.836 6.801 12.273 1 89.44 93 GLN A C 1
ATOM 724 O O . GLN A 1 93 ? -9.797 8.023 12.422 1 89.44 93 GLN A O 1
ATOM 729 N N . LYS A 1 94 ? -9.062 6.012 12.836 1 94.44 94 LYS A N 1
ATOM 730 C CA . LYS A 1 94 ? -8.07 6.473 13.805 1 94.44 94 LYS A CA 1
ATOM 731 C C . LYS A 1 94 ? -6.742 6.789 13.125 1 94.44 94 LYS A C 1
ATOM 733 O O . LYS A 1 94 ? -5.828 7.328 13.758 1 94.44 94 LYS A O 1
ATOM 738 N N . ALA A 1 95 ? -6.645 6.465 11.844 1 96.56 95 ALA A N 1
ATOM 739 C CA . ALA A 1 95 ? -5.402 6.656 11.094 1 96.56 95 ALA A CA 1
ATOM 740 C C . ALA A 1 95 ? -5.68 7.258 9.719 1 96.56 95 ALA A C 1
ATOM 742 O O . ALA A 1 95 ? -6.812 7.223 9.234 1 96.56 95 ALA A O 1
ATOM 743 N N . LEU A 1 96 ? -4.605 7.891 9.133 1 96.44 96 LEU A N 1
ATOM 744 C CA . LEU A 1 96 ? -4.641 8.359 7.75 1 96.44 96 LEU A CA 1
ATOM 745 C C . LEU A 1 96 ? -4.258 7.238 6.789 1 96.44 96 LEU A C 1
ATOM 747 O O . LEU A 1 96 ? -3.324 6.477 7.055 1 96.44 96 LEU A O 1
ATOM 751 N N . SER A 1 97 ? -5.074 7.105 5.703 1 94.06 97 SER A N 1
ATOM 752 C CA . SER A 1 97 ? -4.555 6.234 4.652 1 94.06 97 SER A CA 1
ATOM 753 C C . SER A 1 97 ? -3.203 6.727 4.145 1 94.06 97 SER A C 1
ATOM 755 O O . SER A 1 97 ? -2.939 7.93 4.137 1 94.06 97 SER A O 1
ATOM 757 N N . LEU A 1 98 ? -2.369 5.84 3.736 1 95.25 98 LEU A N 1
ATOM 758 C CA . LEU A 1 98 ? -1.075 6.242 3.193 1 95.25 98 LEU A CA 1
ATOM 759 C C . LEU A 1 98 ? -1.252 7.176 1.999 1 95.25 98 LEU A C 1
ATOM 761 O O . LEU A 1 98 ? -0.491 8.133 1.835 1 95.25 98 LEU A O 1
ATOM 765 N N . GLU A 1 99 ? -2.234 6.91 1.203 1 93.94 99 GLU A N 1
ATOM 766 C CA . GLU A 1 99 ? -2.518 7.742 0.039 1 93.94 99 GLU A CA 1
ATOM 767 C C . GLU A 1 99 ? -2.756 9.195 0.446 1 93.94 99 GLU A C 1
ATOM 769 O O . GLU A 1 99 ? -2.137 10.109 -0.101 1 93.94 99 GLU A O 1
ATOM 774 N N . ASN A 1 100 ? -3.592 9.406 1.419 1 95.94 100 ASN A N 1
ATOM 775 C CA . ASN A 1 100 ? -3.883 10.758 1.886 1 95.94 100 ASN A CA 1
ATOM 776 C C . ASN A 1 100 ? -2.674 11.391 2.574 1 95.94 100 ASN A C 1
ATOM 778 O O . ASN A 1 100 ? -2.396 12.57 2.387 1 95.94 100 ASN A O 1
ATOM 782 N N . ALA A 1 101 ? -1.992 10.594 3.348 1 98.19 101 ALA A N 1
ATOM 783 C CA . ALA A 1 101 ? -0.812 11.102 4.043 1 98.19 101 ALA A CA 1
ATOM 784 C C . ALA A 1 101 ? 0.222 11.633 3.053 1 98.19 101 ALA A C 1
ATOM 786 O O . ALA A 1 101 ? 0.795 12.703 3.258 1 98.19 101 ALA A O 1
ATOM 787 N N . LEU A 1 102 ? 0.444 10.898 1.977 1 98.25 102 LEU A N 1
ATOM 788 C CA . LEU A 1 102 ? 1.398 11.312 0.954 1 98.25 102 LEU A CA 1
ATOM 789 C C . LEU A 1 102 ? 0.982 12.633 0.323 1 98.25 102 LEU A C 1
ATOM 791 O O . LEU A 1 102 ? 1.822 13.508 0.087 1 98.25 102 LEU A O 1
ATOM 795 N N . ILE A 1 103 ? -0.231 12.805 0.131 1 98 103 ILE A N 1
ATOM 796 C CA . ILE A 1 103 ? -0.77 14.031 -0.442 1 98 103 ILE A CA 1
ATOM 797 C C . ILE A 1 103 ? -0.58 15.188 0.54 1 98 103 ILE A C 1
ATOM 799 O O . ILE A 1 103 ? -0.091 16.25 0.164 1 98 103 ILE A O 1
ATOM 803 N N . TYR A 1 104 ? -0.948 14.922 1.798 1 98.69 104 TYR A N 1
ATOM 804 C CA . TYR A 1 104 ? -0.875 15.961 2.82 1 98.69 104 TYR A CA 1
ATOM 805 C C . TYR A 1 104 ? 0.569 16.375 3.076 1 98.69 104 TYR A C 1
ATOM 807 O O . TYR A 1 104 ? 0.87 17.562 3.191 1 98.69 104 TYR A O 1
ATOM 815 N N . TRP A 1 105 ? 1.497 15.422 3.098 1 98.88 105 TRP A N 1
ATOM 816 C CA . TRP A 1 105 ? 2.908 15.766 3.229 1 98.88 105 TRP A CA 1
ATOM 817 C C . TRP A 1 105 ? 3.369 16.625 2.051 1 98.88 105 TRP A C 1
ATOM 819 O O . TRP A 1 105 ? 4.094 17.609 2.234 1 98.88 105 TRP A O 1
ATOM 829 N N . GLY A 1 106 ? 2.924 16.266 0.884 1 98.81 106 GLY A N 1
ATOM 830 C CA . GLY A 1 106 ? 3.26 17.047 -0.3 1 98.81 106 GLY A CA 1
ATOM 831 C C . GLY A 1 106 ? 2.799 18.484 -0.219 1 98.81 106 GLY A C 1
ATOM 832 O O . GLY A 1 106 ? 3.51 19.391 -0.651 1 98.81 106 GLY A O 1
ATOM 833 N N . MET A 1 107 ? 1.674 18.656 0.338 1 98.75 107 MET A N 1
ATOM 834 C CA . MET A 1 107 ? 1.104 20 0.463 1 98.75 107 MET A CA 1
ATOM 835 C C . MET A 1 107 ? 1.791 20.781 1.576 1 98.75 107 MET A C 1
ATOM 837 O O . MET A 1 107 ? 2.127 21.953 1.4 1 98.75 107 MET A O 1
ATOM 841 N N . LEU A 1 108 ? 2.045 20.172 2.705 1 98.88 108 LEU A N 1
ATOM 842 C CA . LEU A 1 108 ? 2.564 20.828 3.9 1 98.88 108 LEU A CA 1
ATOM 843 C C . LEU A 1 108 ? 4.039 21.188 3.73 1 98.88 108 LEU A C 1
ATOM 845 O O . LEU A 1 108 ? 4.488 22.234 4.188 1 98.88 108 LEU A O 1
ATOM 849 N N . PHE A 1 109 ? 4.746 20.297 3.029 1 98.88 109 PHE A N 1
ATOM 850 C CA . PHE A 1 109 ? 6.184 20.5 2.883 1 98.88 109 PHE A CA 1
ATOM 851 C C . PHE A 1 109 ? 6.512 21.078 1.516 1 98.88 109 PHE A C 1
ATOM 853 O O . PHE A 1 109 ? 7.543 20.75 0.922 1 98.88 109 PHE A O 1
ATOM 860 N N . SER A 1 110 ? 5.617 21.844 1.021 1 98.38 110 SER A N 1
ATOM 861 C CA . SER A 1 110 ? 5.75 22.719 -0.144 1 98.38 110 SER A CA 1
ATOM 862 C C . SER A 1 110 ? 5.234 24.125 0.152 1 98.38 110 SER A C 1
ATOM 864 O O . SER A 1 110 ? 4.484 24.328 1.11 1 98.38 110 SER A O 1
ATOM 866 N N . PRO A 1 111 ? 5.703 25.062 -0.678 1 97.69 111 PRO A N 1
ATOM 867 C CA . PRO A 1 111 ? 5.141 26.391 -0.445 1 97.69 111 PRO A CA 1
ATOM 868 C C . PRO A 1 111 ? 3.615 26.406 -0.504 1 97.69 111 PRO A C 1
ATOM 870 O O . PRO A 1 111 ? 3.021 25.781 -1.383 1 97.69 111 PRO A O 1
ATOM 873 N N . PRO A 1 112 ? 2.951 27.156 0.452 1 98.31 112 PRO A N 1
ATOM 874 C CA . PRO A 1 112 ? 3.492 28.109 1.415 1 98.31 112 PRO A CA 1
ATOM 875 C C . PRO A 1 112 ? 3.939 27.453 2.719 1 98.31 112 PRO A C 1
ATOM 877 O O . PRO A 1 112 ? 4.332 28.156 3.66 1 98.31 112 PRO A O 1
ATOM 880 N N . GLY A 1 113 ? 3.848 26.062 2.826 1 98.5 113 GLY A N 1
ATOM 881 C CA . GLY A 1 113 ? 4.328 25.359 4 1 98.5 113 GLY A CA 1
ATOM 882 C C . GLY A 1 113 ? 5.84 25.328 4.105 1 98.5 113 GLY A C 1
ATOM 883 O O . GLY A 1 113 ? 6.523 26.172 3.537 1 98.5 113 GLY A O 1
ATOM 884 N N . MET A 1 114 ? 6.332 24.469 4.883 1 98.25 114 MET A N 1
ATOM 885 C CA . MET A 1 114 ? 7.773 24.359 5.09 1 98.25 114 MET A CA 1
ATOM 886 C C . MET A 1 114 ? 8.391 23.359 4.109 1 98.25 114 MET A C 1
ATOM 888 O O . MET A 1 114 ? 7.781 22.344 3.787 1 98.25 114 MET A O 1
ATOM 892 N N . LEU A 1 115 ? 9.594 23.656 3.672 1 98.25 115 LEU A N 1
ATOM 893 C CA . LEU A 1 115 ? 10.281 22.734 2.787 1 98.25 115 LEU A CA 1
ATOM 894 C C . LEU A 1 115 ? 11.008 21.656 3.588 1 98.25 115 LEU A C 1
ATOM 896 O O . LEU A 1 115 ? 11.695 21.953 4.562 1 98.25 115 LEU A O 1
ATOM 900 N N . TRP A 1 116 ? 10.812 20.453 3.221 1 98.56 116 TRP A N 1
ATOM 901 C CA . TRP A 1 116 ? 11.586 19.344 3.779 1 98.56 116 TRP A CA 1
ATOM 902 C C . TRP A 1 116 ? 12.727 18.953 2.848 1 98.56 116 TRP A C 1
ATOM 904 O O . TRP A 1 116 ? 12.727 17.859 2.277 1 98.56 116 TRP A O 1
ATOM 914 N N . LYS A 1 117 ? 13.609 19.875 2.771 1 98.19 117 LYS A N 1
ATOM 915 C CA . LYS A 1 117 ? 14.781 19.781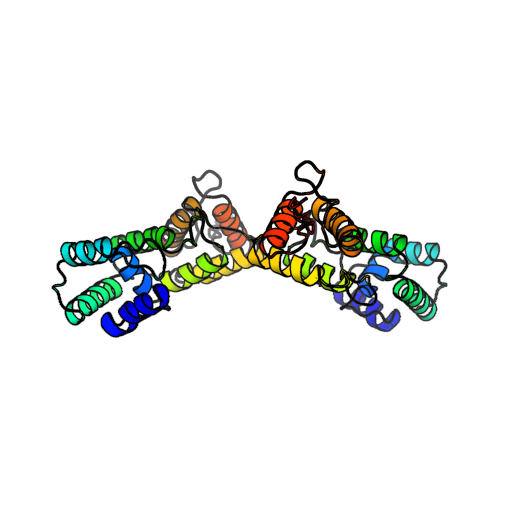 1.901 1 98.19 117 LYS A CA 1
ATOM 916 C C . LYS A 1 117 ? 16.016 20.391 2.572 1 98.19 117 LYS A C 1
ATOM 918 O O . LYS A 1 117 ? 15.906 21.406 3.279 1 98.19 117 LYS A O 1
ATOM 923 N N . SER A 1 118 ? 17.094 19.797 2.414 1 97 118 SER A N 1
ATOM 924 C CA . SER A 1 118 ? 18.375 20.344 2.836 1 97 118 SER A CA 1
ATOM 925 C C . SER A 1 118 ? 19.266 20.672 1.637 1 97 118 SER A C 1
ATOM 927 O O . SER A 1 118 ? 18.781 20.703 0.5 1 97 118 SER A O 1
ATOM 929 N N . GLU A 1 119 ? 20.484 21.047 1.938 1 95.88 119 GLU A N 1
ATOM 930 C CA . GLU A 1 119 ? 21.391 21.516 0.892 1 95.88 119 GLU A CA 1
ATOM 931 C C . GLU A 1 119 ? 21.547 20.453 -0.201 1 95.88 119 GLU A C 1
ATOM 933 O O . GLU A 1 119 ? 21.531 20.781 -1.391 1 95.88 119 GLU A O 1
ATOM 938 N N . ASN A 1 120 ? 21.562 19.156 0.174 1 96.31 120 ASN A N 1
ATOM 939 C CA . ASN A 1 120 ? 21.953 18.141 -0.794 1 96.31 120 ASN A CA 1
ATOM 940 C C . ASN A 1 120 ? 20.844 17.125 -1.009 1 96.31 120 ASN A C 1
ATOM 942 O O . ASN A 1 120 ? 20.938 16.25 -1.883 1 96.31 120 ASN A O 1
ATOM 946 N N . HIS A 1 121 ? 19.766 17.281 -0.205 1 97.38 121 HIS A N 1
ATOM 947 C CA . HIS A 1 121 ? 18.766 16.219 -0.287 1 97.38 121 HIS A CA 1
ATOM 948 C C . HIS A 1 121 ? 17.344 16.781 -0.268 1 97.38 121 HIS A C 1
ATOM 950 O O . HIS A 1 121 ? 17.047 17.688 0.511 1 97.38 121 HIS A O 1
ATOM 956 N N . ASP A 1 122 ? 16.547 16.266 -1.202 1 98.5 122 ASP A N 1
ATOM 957 C CA . ASP A 1 122 ? 15.102 16.422 -1.104 1 98.5 122 ASP A CA 1
ATOM 958 C C . ASP A 1 122 ? 14.5 15.328 -0.225 1 98.5 122 ASP A C 1
ATOM 960 O O . ASP A 1 122 ? 14.07 14.281 -0.726 1 98.5 122 ASP A O 1
ATOM 964 N N . TRP A 1 123 ? 14.391 15.57 1.052 1 98.69 123 TRP A N 1
ATOM 965 C CA . TRP A 1 123 ? 14 14.562 2.033 1 98.69 123 TRP A CA 1
ATOM 966 C C . TRP A 1 123 ? 12.555 14.125 1.822 1 98.69 123 TRP A C 1
ATOM 968 O O . TRP A 1 123 ? 12.211 12.961 2.062 1 98.69 123 TRP A O 1
ATOM 978 N N . LEU A 1 124 ? 11.703 15.086 1.427 1 98.81 124 LEU A N 1
ATOM 979 C CA . LEU A 1 124 ? 10.32 14.719 1.15 1 98.81 124 LEU A CA 1
ATOM 980 C C . LEU A 1 124 ? 10.25 13.672 0.041 1 98.81 124 LEU A C 1
ATOM 982 O O . LEU A 1 124 ? 9.523 12.68 0.164 1 98.81 124 LEU A O 1
ATOM 986 N N . ASP A 1 125 ? 10.961 13.914 -1.009 1 98.5 125 ASP A N 1
ATOM 987 C CA . ASP A 1 125 ? 10.977 12.969 -2.123 1 98.5 125 ASP A CA 1
ATOM 988 C C . ASP A 1 125 ? 11.523 11.617 -1.686 1 98.5 125 ASP A C 1
ATOM 990 O O . ASP A 1 125 ? 11 10.57 -2.078 1 98.5 125 ASP A O 1
ATOM 994 N N . LEU A 1 126 ? 12.609 11.609 -0.901 1 98.44 126 LEU A N 1
ATOM 995 C CA . LEU A 1 126 ? 13.188 10.375 -0.385 1 98.44 126 LEU A CA 1
ATOM 996 C C . LEU A 1 126 ? 12.18 9.625 0.484 1 98.44 126 LEU A C 1
ATOM 998 O O . LEU A 1 126 ? 12.008 8.414 0.345 1 98.44 126 LEU A O 1
ATOM 1002 N N . TRP A 1 127 ? 11.477 10.352 1.357 1 98.81 127 TRP A N 1
ATOM 1003 C CA . TRP A 1 127 ? 10.484 9.773 2.262 1 98.81 127 TRP A CA 1
ATOM 1004 C C . TRP A 1 127 ? 9.344 9.133 1.48 1 98.81 127 TRP A C 1
ATOM 1006 O O . TRP A 1 127 ? 8.992 7.973 1.726 1 98.81 127 TRP A O 1
ATOM 1016 N N . LYS A 1 128 ? 8.797 9.883 0.506 1 98.44 128 LYS A N 1
ATOM 1017 C CA . LYS A 1 128 ? 7.703 9.375 -0.315 1 98.44 128 LYS A CA 1
ATOM 1018 C C . LYS A 1 128 ? 8.141 8.148 -1.112 1 98.44 128 LYS A C 1
ATOM 1020 O O . LYS A 1 128 ? 7.387 7.18 -1.236 1 98.44 128 LYS A O 1
ATOM 1025 N N . THR A 1 129 ? 9.352 8.195 -1.667 1 97.62 129 THR A N 1
ATOM 1026 C CA . THR A 1 129 ? 9.898 7.078 -2.434 1 97.62 129 THR A CA 1
ATOM 1027 C C . THR A 1 129 ? 10.039 5.836 -1.558 1 97.62 129 THR A C 1
ATOM 1029 O O . THR A 1 129 ? 9.625 4.742 -1.952 1 97.62 129 THR A O 1
ATOM 1032 N N . PHE A 1 130 ? 10.625 6.02 -0.363 1 97.94 130 PHE A N 1
ATOM 1033 C CA . PHE A 1 130 ? 10.773 4.922 0.586 1 97.94 130 PHE A CA 1
ATOM 1034 C C . PHE A 1 130 ? 9.43 4.289 0.907 1 97.94 130 PHE A C 1
ATOM 1036 O O . PHE A 1 130 ? 9.281 3.064 0.852 1 97.94 130 PHE A O 1
ATOM 1043 N N . LEU A 1 131 ? 8.391 5.121 1.27 1 97.69 131 LEU A N 1
ATOM 1044 C CA . LEU A 1 131 ? 7.082 4.613 1.664 1 97.69 131 LEU A CA 1
ATOM 1045 C C . LEU A 1 131 ? 6.441 3.828 0.526 1 97.69 131 LEU A C 1
ATOM 1047 O O . LEU A 1 131 ? 5.836 2.777 0.755 1 97.69 131 LEU A O 1
ATOM 1051 N N . ASN A 1 132 ? 6.605 4.336 -0.71 1 92.75 132 ASN A N 1
ATOM 1052 C CA . ASN A 1 132 ? 6 3.695 -1.874 1 92.75 132 ASN A CA 1
ATOM 1053 C C . ASN A 1 132 ? 6.699 2.381 -2.215 1 92.75 132 ASN A C 1
ATOM 1055 O O . ASN A 1 132 ? 6.051 1.418 -2.627 1 92.75 132 ASN A O 1
ATOM 1059 N N . GLU A 1 133 ? 7.949 2.305 -1.96 1 88.44 133 GLU A N 1
ATOM 1060 C CA . GLU A 1 133 ? 8.734 1.161 -2.418 1 88.44 133 GLU A CA 1
ATOM 1061 C C . GLU A 1 133 ? 8.859 0.105 -1.322 1 88.44 133 GLU A C 1
ATOM 1063 O O . GLU A 1 133 ? 8.828 -1.095 -1.6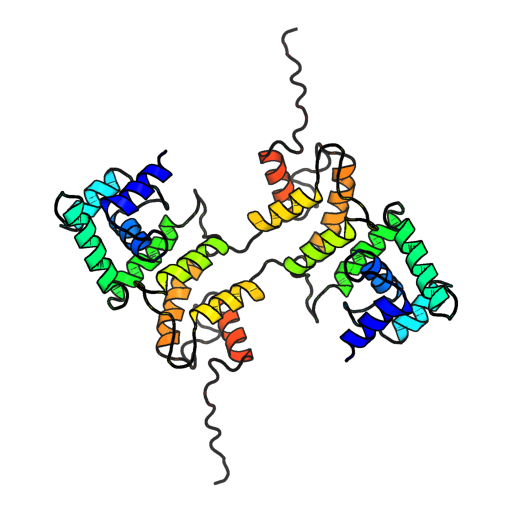04 1 88.44 133 GLU A O 1
ATOM 1068 N N . LYS A 1 134 ? 8.992 0.622 -0.071 1 89.25 134 LYS A N 1
ATOM 1069 C CA . LYS A 1 134 ? 9.453 -0.305 0.958 1 89.25 134 LYS A CA 1
ATOM 1070 C C . LYS A 1 134 ? 8.398 -0.486 2.049 1 89.25 134 LYS A C 1
ATOM 1072 O O . LYS A 1 134 ? 8.406 -1.491 2.762 1 89.25 134 LYS A O 1
ATOM 1077 N N . TRP A 1 135 ? 7.594 0.464 2.236 1 92.19 135 TRP A N 1
ATOM 1078 C CA . TRP A 1 135 ? 6.594 0.385 3.297 1 92.19 135 TRP A CA 1
ATOM 1079 C C . TRP A 1 135 ? 5.227 0.012 2.73 1 92.19 135 TRP A C 1
ATOM 1081 O O . TRP A 1 135 ? 4.281 0.797 2.812 1 92.19 135 TRP A O 1
ATOM 1091 N N . THR A 1 136 ? 5.109 -1.153 2.092 1 90.81 136 THR A N 1
ATOM 1092 C CA . THR A 1 136 ? 3.924 -1.649 1.403 1 90.81 136 THR A CA 1
ATOM 1093 C C . THR A 1 136 ? 3.432 -2.945 2.041 1 90.81 136 THR A C 1
ATOM 1095 O O . THR A 1 136 ? 4.121 -3.533 2.877 1 90.81 136 THR A O 1
ATOM 1098 N N . ARG A 1 137 ? 2.172 -3.328 1.736 1 93.38 137 ARG A N 1
ATOM 1099 C CA . ARG A 1 137 ? 1.655 -4.633 2.135 1 93.38 137 ARG A CA 1
ATOM 1100 C C . ARG A 1 137 ? 2.344 -5.754 1.362 1 93.38 137 ARG A C 1
ATOM 1102 O O . ARG A 1 137 ? 2.896 -5.523 0.284 1 93.38 137 ARG A O 1
ATOM 1109 N N . SER A 1 138 ? 2.4 -6.957 1.985 1 95.19 138 SER A N 1
ATOM 1110 C CA . SER A 1 138 ? 3.002 -8.125 1.348 1 95.19 138 SER A CA 1
ATOM 1111 C C . SER A 1 138 ? 2.104 -9.352 1.479 1 95.19 138 SER A C 1
ATOM 1113 O O . SER A 1 138 ? 1.296 -9.438 2.406 1 95.19 138 SER A O 1
ATOM 1115 N N . VAL A 1 139 ? 2.236 -10.211 0.496 1 97.69 139 VAL A N 1
ATOM 1116 C CA . VAL A 1 139 ? 1.432 -11.422 0.435 1 97.69 139 VAL A CA 1
ATOM 1117 C C . VAL A 1 139 ? 2.27 -12.625 0.875 1 97.69 139 VAL A C 1
ATOM 1119 O O . VAL A 1 139 ? 3.188 -13.039 0.164 1 97.69 139 VAL A O 1
ATOM 1122 N N . ASN A 1 140 ? 1.957 -13.125 2.07 1 97.81 140 ASN A N 1
ATOM 1123 C CA . ASN A 1 140 ? 2.67 -14.312 2.518 1 97.81 140 ASN A CA 1
ATOM 1124 C C . ASN A 1 140 ? 2.1 -15.578 1.882 1 97.81 140 ASN A C 1
ATOM 1126 O O . ASN A 1 140 ? 1.11 -15.523 1.149 1 97.81 140 ASN A O 1
ATOM 1130 N N . LYS A 1 141 ? 2.705 -16.703 2.109 1 98.12 141 LYS A N 1
ATOM 1131 C CA . LYS A 1 141 ? 2.365 -17.969 1.468 1 98.12 141 LYS A CA 1
ATOM 1132 C C . LYS A 1 141 ? 0.937 -18.391 1.803 1 98.12 141 LYS A C 1
ATOM 1134 O O . LYS A 1 141 ? 0.208 -18.875 0.937 1 98.12 141 LYS A O 1
ATOM 1139 N N . ASP A 1 142 ? 0.626 -18.281 3.037 1 98.19 142 ASP A N 1
ATOM 1140 C CA . ASP A 1 142 ? -0.715 -18.672 3.463 1 98.19 142 ASP A CA 1
ATOM 1141 C C . ASP A 1 142 ? -1.781 -17.859 2.721 1 98.19 142 ASP A C 1
ATOM 1143 O O . ASP A 1 142 ? -2.732 -18.438 2.182 1 98.19 142 ASP A O 1
ATOM 1147 N N . MET A 1 143 ? -1.686 -16.547 2.672 1 98.19 143 MET A N 1
ATOM 1148 C CA . MET A 1 143 ? -2.627 -15.703 1.936 1 98.19 143 MET A CA 1
ATOM 1149 C C . MET A 1 143 ? -2.688 -16.109 0.468 1 98.19 143 MET A C 1
ATOM 1151 O O . MET A 1 143 ? -3.771 -16.219 -0.106 1 98.19 143 MET A O 1
ATOM 1155 N N . TRP A 1 144 ? -1.555 -16.297 -0.135 1 98.81 144 TRP A N 1
ATOM 1156 C CA . TRP A 1 144 ? -1.478 -16.672 -1.543 1 98.81 144 TRP A CA 1
ATOM 1157 C C . TRP A 1 144 ? -2.24 -17.969 -1.801 1 98.81 144 TRP A C 1
ATOM 1159 O O . TRP A 1 144 ? -3.072 -18.047 -2.709 1 98.81 144 TRP A O 1
ATOM 1169 N N . ASN A 1 145 ? -1.994 -18.969 -1.003 1 98.69 145 ASN A N 1
ATOM 1170 C CA . ASN A 1 145 ? -2.633 -20.266 -1.165 1 98.69 145 ASN A CA 1
ATOM 1171 C C . ASN A 1 145 ? -4.133 -20.188 -0.909 1 98.69 145 ASN A C 1
ATOM 1173 O O . ASN A 1 145 ? -4.926 -20.781 -1.646 1 98.69 145 ASN A O 1
ATOM 1177 N N . MET A 1 146 ? -4.484 -19.453 0.078 1 98.5 146 MET A N 1
ATOM 1178 C CA . MET A 1 146 ? -5.895 -19.375 0.459 1 98.5 146 MET A CA 1
ATOM 1179 C C . MET A 1 146 ? -6.688 -18.531 -0.53 1 98.5 146 MET A C 1
ATOM 1181 O O . MET A 1 146 ? -7.895 -18.734 -0.692 1 98.5 146 MET A O 1
ATOM 1185 N N . ALA A 1 147 ? -6.062 -17.594 -1.217 1 98.75 147 ALA A N 1
ATOM 1186 C CA . ALA A 1 147 ? -6.711 -16.859 -2.293 1 98.75 147 ALA A CA 1
ATOM 1187 C C . ALA A 1 147 ? -7.156 -17.797 -3.414 1 98.75 147 ALA A C 1
ATOM 1189 O O . ALA A 1 147 ? -8.242 -17.625 -3.977 1 98.75 147 ALA A O 1
ATOM 1190 N N . LEU A 1 148 ? -6.32 -18.781 -3.719 1 98.75 148 LEU A N 1
ATOM 1191 C CA . LEU A 1 148 ? -6.719 -19.766 -4.727 1 98.75 148 LEU A CA 1
ATOM 1192 C C . LEU A 1 148 ? -7.93 -20.562 -4.258 1 98.75 148 LEU A C 1
ATOM 1194 O O . LEU A 1 148 ? -8.875 -20.766 -5.02 1 98.75 148 LEU A O 1
ATOM 1198 N N . GLU A 1 149 ? -7.852 -21.031 -3.041 1 98.06 149 GLU A N 1
ATOM 1199 C CA . GLU A 1 149 ? -8.984 -21.781 -2.494 1 98.06 149 GLU A CA 1
ATOM 1200 C C . GLU A 1 149 ? -10.266 -20.953 -2.561 1 98.06 149 GLU A C 1
ATOM 1202 O O . GLU A 1 149 ? -11.32 -21.469 -2.947 1 98.06 149 GLU A O 1
ATOM 1207 N N . PHE A 1 150 ? -10.172 -19.719 -2.174 1 98.56 150 PHE A N 1
ATOM 1208 C CA . PHE A 1 150 ? -11.32 -18.828 -2.223 1 98.56 150 PHE A CA 1
ATOM 1209 C C . PHE A 1 150 ? -11.797 -18.625 -3.656 1 98.56 150 PHE A C 1
ATOM 1211 O O . PHE A 1 150 ? -13 -18.609 -3.918 1 98.56 150 PHE A O 1
ATOM 1218 N N . ALA A 1 151 ? -10.875 -18.453 -4.562 1 98.5 151 ALA A N 1
ATOM 1219 C CA . ALA A 1 151 ? -11.203 -18.266 -5.973 1 98.5 151 ALA A CA 1
ATOM 1220 C C . ALA A 1 151 ? -12.016 -19.438 -6.512 1 98.5 151 ALA A C 1
ATOM 1222 O O . ALA A 1 151 ? -13.062 -19.25 -7.137 1 98.5 151 ALA A O 1
ATOM 1223 N N . LEU A 1 152 ? -11.547 -20.609 -6.184 1 97.44 152 LEU A N 1
ATOM 1224 C CA . LEU A 1 152 ? -12.219 -21.812 -6.672 1 97.44 152 LEU A CA 1
ATOM 1225 C C . LEU A 1 152 ? -13.617 -21.922 -6.086 1 97.44 152 LEU A C 1
ATOM 1227 O O . LEU A 1 152 ? -14.578 -22.219 -6.809 1 97.44 152 LEU A O 1
ATOM 1231 N N . LYS A 1 153 ? -13.742 -21.594 -4.832 1 97.31 153 LYS A N 1
ATOM 1232 C CA . LYS A 1 153 ? -15.023 -21.766 -4.148 1 97.31 153 LYS A CA 1
ATOM 1233 C C . LYS A 1 153 ? -16 -20.672 -4.559 1 97.31 153 LYS A C 1
ATOM 1235 O O . LYS A 1 153 ? -17.203 -20.922 -4.715 1 97.31 153 LYS A O 1
ATOM 1240 N N . SER A 1 154 ? -15.523 -19.453 -4.758 1 97.94 154 SER A N 1
ATOM 1241 C CA . SER A 1 154 ? -16.406 -18.328 -5.07 1 97.94 154 SER A CA 1
ATOM 1242 C C . SER A 1 154 ? -16.953 -18.438 -6.488 1 97.94 154 SER A C 1
ATOM 1244 O O . SER A 1 154 ? -18.047 -17.938 -6.773 1 97.94 154 SER A O 1
ATOM 1246 N N . VAL A 1 155 ? -16.219 -19.062 -7.371 1 96.88 155 VAL A N 1
ATOM 1247 C CA . VAL A 1 155 ? -16.703 -19.281 -8.727 1 96.88 155 VAL A CA 1
ATOM 1248 C C . VAL A 1 155 ? -17.859 -20.297 -8.703 1 96.88 155 VAL A C 1
ATOM 1250 O O . VAL A 1 155 ? -18.844 -20.141 -9.43 1 96.88 155 VAL A O 1
ATOM 1253 N N . ALA A 1 156 ? -17.75 -21.25 -7.852 1 95.56 156 ALA A N 1
ATOM 1254 C CA . ALA A 1 156 ? -18.75 -22.312 -7.734 1 95.56 156 ALA A CA 1
ATOM 1255 C C . ALA A 1 156 ? -19.969 -21.844 -6.941 1 95.56 156 ALA A C 1
ATOM 1257 O O . ALA A 1 156 ? -21.078 -22.328 -7.145 1 95.56 156 ALA A O 1
ATOM 1258 N N . ASP A 1 157 ? -19.781 -20.875 -5.992 1 96.88 157 ASP A N 1
ATOM 1259 C CA . ASP A 1 157 ? -20.828 -20.422 -5.086 1 96.88 157 ASP A CA 1
ATOM 1260 C C . ASP A 1 157 ? -20.734 -18.906 -4.887 1 96.88 157 ASP A C 1
ATOM 1262 O O . ASP A 1 157 ? -20.047 -18.438 -3.977 1 96.88 157 ASP A O 1
ATOM 1266 N N . GLU A 1 158 ? -21.5 -18.172 -5.535 1 95.88 158 GLU A N 1
ATOM 1267 C CA . GLU A 1 158 ? -21.469 -16.719 -5.523 1 95.88 158 GLU A CA 1
ATOM 1268 C C . GLU A 1 158 ? -22.031 -16.172 -4.211 1 95.88 158 GLU A C 1
ATOM 1270 O O . GLU A 1 158 ? -21.844 -14.984 -3.9 1 95.88 158 GLU A O 1
ATOM 1275 N N . SER A 1 159 ? -22.781 -16.953 -3.508 1 95.44 159 SER A N 1
ATOM 1276 C CA . SER A 1 159 ? -23.359 -16.5 -2.25 1 95.44 159 SER A CA 1
ATOM 1277 C C . SER A 1 159 ? -22.328 -16.516 -1.126 1 95.44 159 SER A C 1
ATOM 1279 O O . SER A 1 159 ? -22.578 -16.016 -0.032 1 95.44 159 SER A O 1
ATOM 1281 N N . LEU A 1 160 ? -21.203 -17.156 -1.391 1 97 160 LEU A N 1
ATOM 1282 C CA . LEU A 1 160 ? -20.094 -17.266 -0.443 1 97 160 LEU A CA 1
ATOM 1283 C C . LEU A 1 160 ? -20.531 -18 0.825 1 97 160 LEU A C 1
ATOM 1285 O O . LEU A 1 160 ? -20.078 -17.672 1.923 1 97 160 LEU A O 1
ATOM 1289 N N . SER A 1 161 ? -21.359 -18.922 0.752 1 95.12 161 SER A N 1
ATOM 1290 C CA . SER A 1 161 ? -21.922 -19.656 1.896 1 95.12 161 SER A CA 1
ATOM 1291 C C . SER A 1 161 ? -20.859 -20.547 2.547 1 95.12 161 SER A C 1
ATOM 1293 O O . SER A 1 161 ? -21.031 -20.969 3.691 1 95.12 161 SER A O 1
ATOM 1295 N N . PHE A 1 162 ? -19.828 -20.75 1.815 1 96.12 162 PHE A N 1
ATOM 1296 C CA . PHE A 1 162 ? -18.75 -21.594 2.328 1 96.12 162 PHE A CA 1
ATOM 1297 C C . PHE A 1 162 ? -17.938 -20.859 3.383 1 96.12 162 PHE A C 1
ATOM 1299 O O . PHE A 1 162 ? -17.172 -21.469 4.125 1 96.12 162 PHE A O 1
ATOM 1306 N N . TRP A 1 163 ? -18 -19.547 3.398 1 96.19 163 TRP A N 1
ATOM 1307 C CA . TRP A 1 163 ? -17.219 -18.719 4.324 1 96.19 163 TRP A CA 1
ATOM 1308 C C . TRP A 1 163 ? -18 -18.484 5.617 1 96.19 163 TRP A C 1
ATOM 1310 O O . TRP A 1 163 ? -19.203 -18.219 5.59 1 96.19 163 TRP A O 1
ATOM 1320 N N . ASN A 1 164 ? -17.375 -18.625 6.727 1 93.56 164 ASN A N 1
ATOM 1321 C CA . ASN A 1 164 ? -17.891 -18.188 8.023 1 93.56 164 ASN A CA 1
ATOM 1322 C C . ASN A 1 164 ? -16.797 -17.562 8.883 1 93.56 164 ASN A C 1
ATOM 1324 O O . ASN A 1 164 ? -15.609 -17.781 8.641 1 93.56 164 ASN A O 1
ATOM 1328 N N . GLU A 1 165 ? -17.094 -16.828 9.852 1 89.31 165 GLU A N 1
ATOM 1329 C CA . GLU A 1 165 ? -16.172 -16.031 10.656 1 89.31 165 GLU A CA 1
ATOM 1330 C C . GLU A 1 165 ? -15.188 -16.906 11.406 1 89.31 165 GLU A C 1
ATOM 1332 O O . GLU A 1 165 ? -14.062 -16.5 11.688 1 89.31 165 GLU A O 1
ATOM 1337 N N . ASP A 1 166 ? -15.57 -18.125 11.641 1 91.5 166 ASP A N 1
ATOM 1338 C CA . ASP A 1 166 ? -14.75 -19.031 12.438 1 91.5 166 ASP A CA 1
ATOM 1339 C C . ASP A 1 166 ? -13.93 -19.953 11.547 1 91.5 166 ASP A C 1
ATOM 1341 O O . ASP A 1 166 ? -13.242 -20.844 12.039 1 91.5 166 ASP A O 1
ATOM 1345 N N . GLY A 1 167 ? -14.07 -19.719 10.266 1 92.75 167 GLY A N 1
ATOM 1346 C CA . GLY A 1 167 ? -13.32 -20.562 9.344 1 92.75 167 GLY A CA 1
ATOM 1347 C C . GLY A 1 167 ? -11.828 -20.312 9.383 1 92.75 167 GLY A C 1
ATOM 1348 O O . GLY A 1 167 ? -11.375 -19.344 10.016 1 92.75 167 GLY A O 1
ATOM 1349 N N . ALA A 1 168 ? -10.992 -21.25 8.781 1 95 168 ALA A N 1
ATOM 1350 C CA . ALA A 1 168 ? -9.531 -21.172 8.758 1 95 168 ALA A CA 1
ATOM 1351 C C . ALA A 1 168 ? -9.047 -20.297 7.609 1 95 168 ALA A C 1
ATOM 1353 O O . ALA A 1 168 ? -8.172 -20.688 6.844 1 95 168 ALA A O 1
ATOM 1354 N N . TRP A 1 169 ? -9.68 -19.109 7.445 1 97.62 169 TRP A N 1
ATOM 1355 C CA . TRP A 1 169 ? -9.289 -18.172 6.41 1 97.62 169 TRP A CA 1
ATOM 1356 C C . TRP A 1 169 ? -8.391 -17.078 6.988 1 97.62 169 TRP A C 1
ATOM 1358 O O . TRP A 1 169 ? -8.578 -16.656 8.133 1 97.62 169 TRP A O 1
ATOM 1368 N N . PRO A 1 170 ? -7.438 -16.641 6.18 1 97.12 170 PRO A N 1
ATOM 1369 C CA . PRO A 1 170 ? -6.703 -15.445 6.598 1 97.12 170 PRO A CA 1
ATOM 1370 C C . PRO A 1 170 ? -7.613 -14.234 6.801 1 97.12 170 PRO A C 1
ATOM 1372 O O . PRO A 1 170 ? -8.609 -14.086 6.086 1 97.12 170 PRO A O 1
ATOM 1375 N N . SER A 1 171 ? -7.203 -13.352 7.742 1 96.12 171 SER A N 1
ATOM 1376 C CA . SER A 1 171 ? -8.008 -12.18 8.07 1 96.12 171 SER A CA 1
ATOM 1377 C C . SER A 1 171 ? -8.297 -11.344 6.828 1 96.12 171 SER A C 1
ATOM 1379 O O . SER A 1 171 ? -9.383 -10.766 6.695 1 96.12 171 SER A O 1
ATOM 1381 N N . VAL A 1 172 ? -7.426 -11.234 5.93 1 97.31 172 VAL A N 1
ATOM 1382 C CA . VAL A 1 172 ? -7.602 -10.43 4.719 1 97.31 172 VAL A CA 1
ATOM 1383 C C . VAL A 1 172 ? -8.773 -10.977 3.906 1 97.31 172 VAL A C 1
ATOM 1385 O O . VAL A 1 172 ? -9.523 -10.211 3.293 1 97.31 172 VAL A O 1
ATOM 1388 N N . ILE A 1 173 ? -8.914 -12.25 3.824 1 97.94 173 ILE A N 1
ATOM 1389 C CA . ILE A 1 173 ? -10.016 -12.852 3.09 1 97.94 173 ILE A CA 1
ATOM 1390 C C . ILE A 1 173 ? -11.328 -12.609 3.834 1 97.94 173 ILE A C 1
ATOM 1392 O O . ILE A 1 173 ? -12.359 -12.328 3.217 1 97.94 173 ILE A O 1
ATOM 1396 N N . ASP A 1 174 ? -11.258 -12.734 5.211 1 97.12 174 ASP A N 1
ATOM 1397 C CA . ASP A 1 174 ? -12.43 -12.375 6 1 97.12 174 ASP A CA 1
ATOM 1398 C C . ASP A 1 174 ? -12.891 -10.953 5.688 1 97.12 174 ASP A C 1
ATOM 1400 O O . ASP A 1 174 ? -14.078 -10.711 5.457 1 97.12 174 ASP A O 1
ATOM 1404 N N . ASP A 1 175 ? -11.953 -10.031 5.668 1 96.81 175 ASP A N 1
ATOM 1405 C CA . ASP A 1 175 ? -12.242 -8.633 5.367 1 96.81 175 ASP A CA 1
ATOM 1406 C C . ASP A 1 175 ? -12.805 -8.477 3.955 1 96.81 175 ASP A C 1
ATOM 1408 O O . ASP A 1 175 ? -13.688 -7.648 3.721 1 96.81 175 ASP A O 1
ATOM 1412 N N . PHE A 1 176 ? -12.289 -9.289 2.996 1 98.19 176 PHE A N 1
ATOM 1413 C CA . PHE A 1 176 ? -12.766 -9.242 1.62 1 98.19 176 PHE A CA 1
ATOM 1414 C C . PHE A 1 176 ? -14.227 -9.672 1.539 1 98.19 176 PHE A C 1
ATOM 1416 O O . PHE A 1 176 ? -15.031 -9.031 0.859 1 98.19 176 PHE A O 1
ATOM 1423 N N . VAL A 1 177 ? -14.586 -10.688 2.242 1 97.56 177 VAL A N 1
ATOM 1424 C CA . VAL A 1 177 ? -15.961 -11.18 2.244 1 97.56 177 VAL A CA 1
ATOM 1425 C C . VAL A 1 177 ? -16.891 -10.109 2.818 1 97.56 177 VAL A C 1
ATOM 1427 O O . VAL A 1 177 ? -17.938 -9.82 2.25 1 97.56 177 VAL A O 1
ATOM 1430 N N . GLU A 1 178 ? -16.484 -9.539 3.934 1 95.5 178 GLU A N 1
ATOM 1431 C CA . GLU A 1 178 ? -17.281 -8.484 4.543 1 95.5 178 GLU A CA 1
ATOM 1432 C C . GLU A 1 178 ? -17.453 -7.301 3.592 1 95.5 178 GLU A C 1
ATOM 1434 O O . GLU A 1 178 ? -18.531 -6.719 3.498 1 95.5 178 GLU A O 1
ATOM 1439 N N . TRP A 1 179 ? -16.391 -6.922 2.936 1 96.12 179 TRP A N 1
ATOM 1440 C CA . TRP A 1 179 ? -16.406 -5.848 1.95 1 96.12 179 TRP A CA 1
ATOM 1441 C C . TRP A 1 179 ? -17.375 -6.164 0.815 1 96.12 179 TRP A C 1
ATOM 1443 O O . TRP A 1 179 ? -18.156 -5.309 0.408 1 96.12 179 TRP A O 1
ATOM 1453 N N . CYS A 1 180 ? -17.375 -7.414 0.293 1 97 180 CYS A N 1
ATOM 1454 C CA . CYS A 1 180 ? -18.297 -7.855 -0.747 1 97 180 CYS A CA 1
ATOM 1455 C C . CYS A 1 180 ? -19.75 -7.762 -0.27 1 97 180 CYS A C 1
ATOM 1457 O O . CYS A 1 180 ? -20.609 -7.219 -0.971 1 97 180 CYS A O 1
ATOM 1459 N N . ARG A 1 181 ? -19.922 -8.242 0.88 1 95.19 181 ARG A N 1
ATOM 1460 C CA . ARG A 1 181 ? -21.281 -8.227 1.442 1 95.19 181 ARG A CA 1
ATOM 1461 C C . ARG A 1 181 ? -21.781 -6.805 1.606 1 95.19 181 ARG A C 1
ATOM 1463 O O . ARG A 1 181 ? -22.969 -6.539 1.396 1 95.19 181 ARG A O 1
ATOM 1470 N N . GLY A 1 182 ? -20.969 -5.957 2.029 1 94.56 182 GLY A N 1
ATOM 1471 C CA . GLY A 1 182 ? -21.328 -4.555 2.133 1 94.56 182 GLY A CA 1
ATOM 1472 C C . GLY A 1 182 ? -21.781 -3.955 0.814 1 94.56 182 GLY A C 1
ATOM 1473 O O . GLY A 1 182 ? -22.531 -2.982 0.794 1 94.56 182 GLY A O 1
ATOM 1474 N N . LYS A 1 183 ? -21.422 -4.531 -0.282 1 94.5 183 LYS A N 1
ATOM 1475 C CA . LYS A 1 183 ? -21.781 -4.051 -1.611 1 94.5 183 LYS A CA 1
ATOM 1476 C C . LYS A 1 183 ? -22.922 -4.875 -2.201 1 94.5 183 LYS A C 1
ATOM 1478 O O . LYS A 1 183 ? -23.25 -4.738 -3.381 1 94.5 183 LYS A O 1
ATOM 1483 N N . GLY A 1 184 ? -23.391 -5.801 -1.389 1 93.5 184 GLY A N 1
ATOM 1484 C CA . GLY A 1 184 ? -24.5 -6.625 -1.812 1 93.5 184 GLY A CA 1
ATOM 1485 C C . GLY A 1 184 ? -24.078 -7.883 -2.549 1 93.5 184 GLY A C 1
ATOM 1486 O O . GLY A 1 184 ? -24.906 -8.539 -3.197 1 93.5 184 GLY A O 1
ATOM 1487 N N . ILE A 1 185 ? -22.766 -8.133 -2.49 1 94.62 185 ILE A N 1
ATOM 1488 C CA . ILE A 1 185 ? -22.234 -9.32 -3.145 1 94.62 185 ILE A CA 1
ATOM 1489 C C . ILE A 1 185 ? -22.156 -10.469 -2.141 1 94.62 185 ILE A C 1
ATOM 1491 O O . ILE A 1 185 ? -21.703 -10.281 -1.01 1 94.62 185 ILE A O 1
ATOM 1495 N N . GLY A 1 186 ? -22.547 -11.625 -2.496 1 86.31 186 GLY A N 1
ATOM 1496 C CA . GLY A 1 186 ? -22.484 -12.781 -1.619 1 86.31 186 GLY A CA 1
ATOM 1497 C C . GLY A 1 186 ? -23.719 -12.914 -0.729 1 86.31 186 GLY A C 1
ATOM 1498 O O . GLY A 1 186 ? -23.703 -13.695 0.227 1 86.31 186 GLY A O 1
ATOM 1499 N N . LYS A 1 187 ? -24.719 -11.898 -0.654 1 72.06 187 LYS A N 1
ATOM 1500 C CA . LYS A 1 187 ? -25.875 -11.953 0.229 1 72.06 187 LYS A CA 1
ATOM 1501 C C . LYS A 1 187 ? -26.781 -13.125 -0.128 1 72.06 187 LYS A C 1
ATOM 1503 O O . LYS A 1 187 ? -27.016 -13.406 -1.308 1 72.06 187 LYS A O 1
ATOM 1508 N N . GLN A 1 188 ? -26.75 -14.109 0.784 1 59.62 188 GLN A N 1
ATOM 1509 C CA . GLN A 1 188 ? -27.75 -15.172 0.647 1 59.62 188 GLN A CA 1
ATOM 1510 C C . GLN A 1 188 ? -29.141 -14.594 0.424 1 59.62 188 GLN A C 1
ATOM 1512 O O . GLN A 1 188 ? -29.516 -13.602 1.048 1 59.62 188 GLN A O 1
ATOM 1517 N N . GLU A 1 189 ? -29.625 -14.781 -0.728 1 50.28 189 GLU A N 1
ATOM 1518 C CA . GLU A 1 189 ? -31.031 -14.461 -0.91 1 50.28 189 GLU A CA 1
ATOM 1519 C C . GLU A 1 189 ? -31.859 -14.875 0.307 1 50.28 189 GLU A C 1
ATOM 1521 O O . GLU A 1 189 ? -31.828 -16.031 0.711 1 50.28 189 GLU A O 1
ATOM 1526 N N . THR A 1 190 ? -31.75 -14.148 1.332 1 47.59 190 THR A N 1
ATOM 1527 C CA . THR A 1 190 ? -32.781 -14.477 2.305 1 47.59 190 THR A CA 1
ATOM 1528 C C . THR A 1 190 ? -34.125 -14.672 1.615 1 47.59 190 THR A C 1
ATOM 1530 O O . THR A 1 190 ? -34.625 -13.773 0.916 1 47.59 190 THR A O 1
ATOM 1533 N N . MET A 1 191 ? -34.469 -15.805 1.155 1 43.56 191 MET A N 1
ATOM 1534 C CA . MET A 1 191 ? -35.875 -16.062 0.859 1 43.56 191 MET A CA 1
ATOM 1535 C C . MET A 1 191 ? -36.781 -15.461 1.93 1 43.56 191 MET A C 1
ATOM 1537 O O . MET A 1 191 ? -36.688 -15.812 3.105 1 43.56 191 MET A O 1
ATOM 1541 N N . GLU A 1 192 ? -37.031 -14.219 1.931 1 41.66 192 GLU A N 1
ATOM 1542 C CA . GLU A 1 192 ? -38.156 -13.742 2.707 1 41.66 192 GLU A CA 1
ATOM 1543 C C . GLU A 1 192 ? -39.406 -14.617 2.484 1 41.66 192 GLU A C 1
ATOM 1545 O O . GLU A 1 192 ? -39.969 -14.641 1.39 1 41.66 192 GLU A O 1
ATOM 1550 N N . VAL A 1 193 ? -39.469 -15.805 2.957 1 43.94 193 VAL A N 1
ATOM 1551 C CA . VAL A 1 193 ? -40.75 -16.469 3.133 1 43.94 193 VAL A CA 1
ATOM 1552 C C . VAL A 1 193 ? -41.75 -15.523 3.812 1 43.94 193 VAL A C 1
ATOM 1554 O O . VAL A 1 193 ? -41.438 -14.977 4.883 1 43.94 193 VAL A O 1
ATOM 1557 N N . ASP A 1 194 ? -42.406 -14.773 3.086 1 42.47 194 ASP A N 1
ATOM 1558 C CA . ASP A 1 194 ? -43.562 -14.008 3.527 1 42.47 194 ASP A CA 1
ATOM 1559 C C . ASP A 1 194 ? -44.469 -14.828 4.465 1 42.47 194 ASP A C 1
ATOM 1561 O O . ASP A 1 194 ? -44.969 -15.883 4.078 1 42.47 194 ASP A O 1
ATOM 1565 N N . ALA A 1 195 ? -44.281 -14.828 5.684 1 41.56 195 ALA A N 1
ATOM 1566 C CA . ALA A 1 195 ? -45.094 -15.352 6.766 1 41.56 195 ALA A CA 1
ATOM 1567 C C . ALA A 1 195 ? -46.562 -14.969 6.57 1 41.56 195 ALA A C 1
ATOM 1569 O O . ALA A 1 195 ? -47.375 -15.102 7.492 1 41.56 195 ALA A O 1
ATOM 1570 N N . ASP A 1 196 ? -46.906 -14.406 5.441 1 35.94 196 ASP A N 1
ATOM 1571 C CA . ASP A 1 196 ? -48.312 -14.117 5.41 1 35.94 196 ASP A CA 1
ATOM 1572 C C . ASP A 1 196 ? -49.156 -15.398 5.242 1 35.94 196 ASP A C 1
ATOM 1574 O O . ASP A 1 196 ? -49.5 -15.758 4.121 1 35.94 196 ASP A O 1
ATOM 1578 N N . GLN A 1 1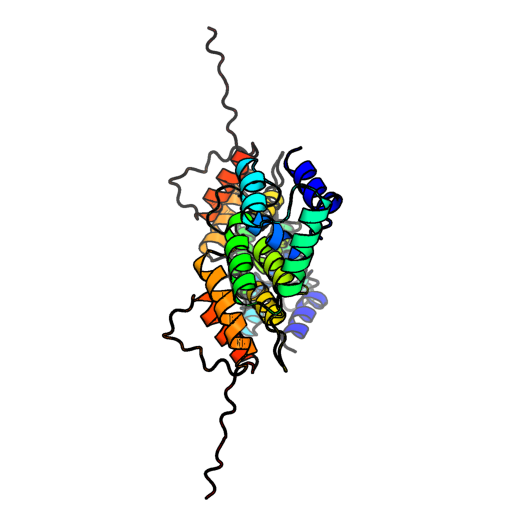97 ? -48.656 -16.734 5.637 1 24.69 197 GLN A N 1
ATOM 1579 C CA . GLN A 1 197 ? -49.844 -17.562 5.789 1 24.69 197 GLN A CA 1
ATOM 1580 C C . GLN A 1 197 ? -50.438 -17.406 7.188 1 24.69 197 GLN A C 1
ATOM 1582 O O . GLN A 1 197 ? -49.688 -17.25 8.164 1 24.69 197 GLN A O 1
ATOM 1587 N N . MET B 1 1 ? 22.938 -9.789 -17.359 1 49.5 1 MET B N 1
ATOM 1588 C CA . MET B 1 1 ? 23.141 -10.742 -18.453 1 49.5 1 MET B CA 1
ATOM 1589 C C . MET B 1 1 ? 22.328 -12.008 -18.219 1 49.5 1 MET B C 1
ATOM 1591 O O . MET B 1 1 ? 21.672 -12.516 -19.141 1 49.5 1 MET B O 1
ATOM 1595 N N . GLU B 1 2 ? 22.141 -12.391 -16.844 1 73.44 2 GLU B N 1
ATOM 1596 C CA . GLU B 1 2 ? 21.516 -13.68 -16.562 1 73.44 2 GLU B CA 1
ATOM 1597 C C . GLU B 1 2 ? 20 -13.586 -16.719 1 73.44 2 GLU B C 1
ATOM 1599 O O . GLU B 1 2 ? 19.375 -14.445 -17.359 1 73.44 2 GLU B O 1
ATOM 1604 N N . LEU B 1 3 ? 19.484 -12.352 -16.484 1 81.5 3 LEU B N 1
ATOM 1605 C CA . LEU B 1 3 ? 18.047 -12.172 -16.594 1 81.5 3 LEU B CA 1
ATOM 1606 C C . LEU B 1 3 ? 17.609 -12.031 -18.047 1 81.5 3 LEU B C 1
ATOM 1608 O O . LEU B 1 3 ? 16.688 -12.703 -18.5 1 81.5 3 LEU B O 1
ATOM 1612 N N . GLU B 1 4 ? 18.359 -11.273 -18.766 1 86.62 4 GLU B N 1
ATOM 1613 C CA . GLU B 1 4 ? 18.016 -11.031 -20.156 1 86.62 4 GLU B CA 1
ATOM 1614 C C . GLU B 1 4 ? 18.141 -12.305 -20.984 1 86.62 4 GLU B C 1
ATOM 1616 O O . GLU B 1 4 ? 17.297 -12.578 -21.844 1 86.62 4 GLU B O 1
ATOM 1621 N N . SER B 1 5 ? 19.125 -13.023 -20.766 1 89.56 5 SER B N 1
ATOM 1622 C CA . SER B 1 5 ? 19.344 -14.266 -21.5 1 89.56 5 SER B CA 1
ATOM 1623 C C . SER B 1 5 ? 18.25 -15.281 -21.203 1 89.56 5 SER B C 1
ATOM 1625 O O . SER B 1 5 ? 17.766 -15.961 -22.109 1 89.56 5 SER B O 1
ATOM 1627 N N . THR B 1 6 ? 17.875 -15.367 -19.938 1 91.62 6 THR B N 1
ATOM 1628 C CA . THR B 1 6 ? 16.812 -16.281 -19.547 1 91.62 6 THR B CA 1
ATOM 1629 C C . THR B 1 6 ? 15.484 -15.891 -20.203 1 91.62 6 THR B C 1
ATOM 1631 O O . THR B 1 6 ? 14.781 -16.75 -20.75 1 91.62 6 THR B O 1
ATOM 1634 N N . MET B 1 7 ? 15.242 -14.617 -20.219 1 91.31 7 MET B N 1
ATOM 1635 C CA . MET B 1 7 ? 13.992 -14.156 -20.797 1 91.31 7 MET B CA 1
ATOM 1636 C C . MET B 1 7 ? 13.984 -14.375 -22.312 1 91.31 7 MET B C 1
ATOM 1638 O O . MET B 1 7 ? 12.953 -14.703 -22.891 1 91.31 7 MET B O 1
ATOM 1642 N N . GLU B 1 8 ? 15.125 -14.219 -22.875 1 92.5 8 GLU B N 1
ATOM 1643 C CA . GLU B 1 8 ? 15.258 -14.484 -24.312 1 92.5 8 GLU B CA 1
ATOM 1644 C C . GLU B 1 8 ? 15.023 -15.961 -24.625 1 92.5 8 GLU B C 1
ATOM 1646 O O . GLU B 1 8 ? 14.352 -16.297 -25.594 1 92.5 8 GLU B O 1
ATOM 1651 N N . TYR B 1 9 ? 15.625 -16.844 -23.859 1 95.19 9 TYR B N 1
ATOM 1652 C CA . TYR B 1 9 ? 15.398 -18.281 -24 1 95.19 9 TYR B CA 1
ATOM 1653 C C . TYR B 1 9 ? 13.914 -18.609 -23.922 1 95.19 9 TYR B C 1
ATOM 1655 O O . TYR B 1 9 ? 13.375 -19.297 -24.797 1 95.19 9 TYR B O 1
ATOM 1663 N N . LEU B 1 10 ? 13.25 -18.031 -22.969 1 95.5 10 LEU B N 1
ATOM 1664 C CA . LEU B 1 10 ? 11.836 -18.312 -22.734 1 95.5 10 LEU B CA 1
ATOM 1665 C C . LEU B 1 10 ? 10.984 -17.781 -23.891 1 95.5 10 LEU B C 1
ATOM 1667 O O . LEU B 1 10 ? 10.109 -18.5 -24.391 1 95.5 10 LEU B O 1
ATOM 1671 N N . SER B 1 11 ? 11.273 -16.625 -24.297 1 95.31 11 SER B N 1
ATOM 1672 C CA . SER B 1 11 ? 10.438 -15.977 -25.312 1 95.31 11 SER B CA 1
ATOM 1673 C C . SER B 1 11 ? 10.789 -16.469 -26.703 1 95.31 11 SER B C 1
ATOM 1675 O O . SER B 1 11 ? 9.898 -16.797 -27.5 1 95.31 11 SER B O 1
ATOM 1677 N N . SER B 1 12 ? 12.031 -16.609 -27.047 1 94.81 12 SER B N 1
ATOM 1678 C CA . SER B 1 12 ? 12.453 -16.859 -28.422 1 94.81 12 SER B CA 1
ATOM 1679 C C . SER B 1 12 ? 12.57 -18.359 -28.688 1 94.81 12 SER B C 1
ATOM 1681 O O . SER B 1 12 ? 12.195 -18.828 -29.766 1 94.81 12 SER B O 1
ATOM 1683 N N . LYS B 1 13 ? 13.062 -19.094 -27.75 1 94.81 13 LYS B N 1
ATOM 1684 C CA . LYS B 1 13 ? 13.25 -20.516 -27.984 1 94.81 13 LYS B CA 1
ATOM 1685 C C . LYS B 1 13 ? 12.016 -21.312 -27.594 1 94.81 13 LYS B C 1
ATOM 1687 O O . LYS B 1 13 ? 11.602 -22.234 -28.312 1 94.81 13 LYS B O 1
ATOM 1692 N N . LEU B 1 14 ? 11.422 -20.969 -26.469 1 96.12 14 LEU B N 1
ATOM 1693 C CA . LEU B 1 14 ? 10.266 -21.719 -26 1 96.12 14 LEU B CA 1
ATOM 1694 C C . LEU B 1 14 ? 8.969 -21.062 -26.469 1 96.12 14 LEU B C 1
ATOM 1696 O O . LEU B 1 14 ? 7.891 -21.641 -26.297 1 96.12 14 LEU B O 1
ATOM 1700 N N . ASN B 1 15 ? 9.055 -19.859 -27.016 1 95.94 15 ASN B N 1
ATOM 1701 C CA . ASN B 1 15 ? 7.906 -19.156 -27.578 1 95.94 15 ASN B CA 1
ATOM 1702 C C . ASN B 1 15 ? 6.836 -18.906 -26.516 1 95.94 15 ASN B C 1
ATOM 1704 O O . ASN B 1 15 ? 5.656 -19.188 -26.75 1 95.94 15 ASN B O 1
ATOM 1708 N N . ILE B 1 16 ? 7.242 -18.469 -25.359 1 95.06 16 ILE B N 1
ATOM 1709 C CA . ILE B 1 16 ? 6.387 -18.234 -24.203 1 95.06 16 ILE B CA 1
ATOM 1710 C C . ILE B 1 16 ? 6.086 -16.734 -24.078 1 95.06 16 ILE B C 1
ATOM 1712 O O . ILE B 1 16 ? 6.973 -15.898 -24.266 1 95.06 16 ILE B O 1
ATOM 1716 N N . SER B 1 17 ? 4.816 -16.406 -23.844 1 96.44 17 SER B N 1
ATOM 1717 C CA . SER B 1 17 ? 4.504 -15.031 -23.469 1 96.44 17 SER B CA 1
ATOM 1718 C C . SER B 1 17 ? 4.977 -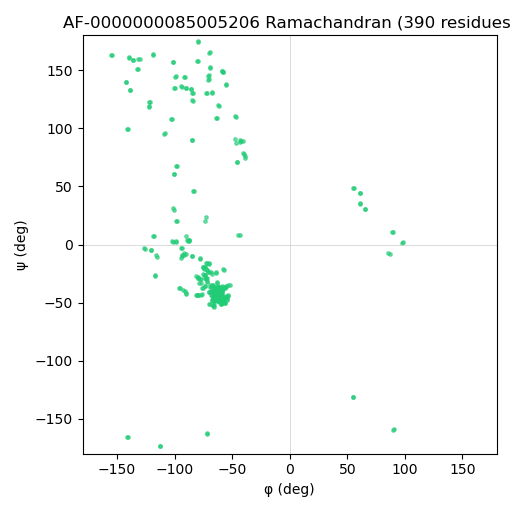14.727 -22.047 1 96.44 17 SER B C 1
ATOM 1720 O O . SER B 1 17 ? 4.645 -15.453 -21.109 1 96.44 17 SER B O 1
ATOM 1722 N N . LEU B 1 18 ? 5.645 -13.672 -21.938 1 95.06 18 LEU B N 1
ATOM 1723 C CA . LEU B 1 18 ? 6.164 -13.281 -20.625 1 95.06 18 LEU B CA 1
ATOM 1724 C C . LEU B 1 18 ? 5.141 -12.453 -19.859 1 95.06 18 LEU B C 1
ATOM 1726 O O . LEU B 1 18 ? 5.379 -12.07 -18.719 1 95.06 18 LEU B O 1
ATOM 1730 N N . GLU B 1 19 ? 3.9 -12.258 -20.406 1 96.62 19 GLU B N 1
ATOM 1731 C CA . GLU B 1 19 ? 2.916 -11.352 -19.828 1 96.62 19 GLU B CA 1
ATOM 1732 C C . GLU B 1 19 ? 1.656 -12.102 -19.406 1 96.62 19 GLU B C 1
ATOM 1734 O O . GLU B 1 19 ? 0.629 -11.484 -19.109 1 96.62 19 GLU B O 1
ATOM 1739 N N . ASN B 1 20 ? 1.735 -13.43 -19.5 1 97.75 20 ASN B N 1
ATOM 1740 C CA . ASN B 1 20 ? 0.6 -14.211 -19.031 1 97.75 20 ASN B CA 1
ATOM 1741 C C . ASN B 1 20 ? 1.054 -15.477 -18.312 1 97.75 20 ASN B C 1
ATOM 1743 O O . ASN B 1 20 ? 2.227 -15.609 -17.953 1 97.75 20 ASN B O 1
ATOM 1747 N N . ALA B 1 21 ? 0.204 -16.453 -18.062 1 98.5 21 ALA B N 1
ATOM 1748 C CA . ALA B 1 21 ? 0.429 -17.578 -17.156 1 98.5 21 ALA B CA 1
ATOM 1749 C C . ALA B 1 21 ? 1.438 -18.562 -17.75 1 98.5 21 ALA B C 1
ATOM 1751 O O . ALA B 1 21 ? 1.965 -19.406 -17.031 1 98.5 21 ALA B O 1
ATOM 1752 N N . GLU B 1 22 ? 1.727 -18.484 -19.047 1 98.38 22 GLU B N 1
ATOM 1753 C CA . GLU B 1 22 ? 2.705 -19.375 -19.656 1 98.38 22 GLU B CA 1
ATOM 1754 C C . GLU B 1 22 ? 4.07 -19.25 -19 1 98.38 22 GLU B C 1
ATOM 1756 O O . GLU B 1 22 ? 4.809 -20.234 -18.875 1 98.38 22 GLU B O 1
ATOM 1761 N N . LEU B 1 23 ? 4.379 -18.062 -18.625 1 98 23 LEU B N 1
ATOM 1762 C CA . LEU B 1 23 ? 5.629 -17.812 -17.906 1 98 23 LEU B CA 1
ATOM 1763 C C . LEU B 1 23 ? 5.734 -18.719 -16.688 1 98 23 LEU B C 1
ATOM 1765 O O . LEU B 1 23 ? 6.746 -19.391 -16.484 1 98 23 LEU B O 1
ATOM 1769 N N . PHE B 1 24 ? 4.648 -18.812 -16 1 98.5 24 PHE B N 1
ATOM 1770 C CA . PHE B 1 24 ? 4.672 -19.531 -14.734 1 98.5 24 PHE B CA 1
ATOM 1771 C C . PHE B 1 24 ? 4.668 -21.047 -14.961 1 98.5 24 PHE B C 1
ATOM 1773 O O . PHE B 1 24 ? 5.211 -21.797 -14.148 1 98.5 24 PHE B O 1
ATOM 1780 N N . VAL B 1 25 ? 4.074 -21.484 -16.031 1 98.56 25 VAL B N 1
ATOM 1781 C CA . VAL B 1 25 ? 4.141 -22.891 -16.406 1 98.56 25 VAL B CA 1
ATOM 1782 C C . VAL B 1 25 ? 5.598 -23.312 -16.594 1 98.56 25 VAL B C 1
ATOM 1784 O O . VAL B 1 25 ? 6.027 -24.328 -16.062 1 98.56 25 VAL B O 1
ATOM 1787 N N . ALA B 1 26 ? 6.297 -22.5 -17.297 1 97.88 26 ALA B N 1
ATOM 1788 C CA . ALA B 1 26 ? 7.707 -22.797 -17.547 1 97.88 26 ALA B CA 1
ATOM 1789 C C . ALA B 1 26 ? 8.523 -22.75 -16.266 1 97.88 26 ALA B C 1
ATOM 1791 O O . ALA B 1 26 ? 9.367 -23.625 -16.031 1 97.88 26 ALA B O 1
ATOM 1792 N N . LEU B 1 27 ? 8.32 -21.734 -15.461 1 97.56 27 LEU B N 1
ATOM 1793 C CA . LEU B 1 27 ? 9.07 -21.578 -14.219 1 97.56 27 LEU B CA 1
ATOM 1794 C C . LEU B 1 27 ? 8.812 -22.766 -13.289 1 97.56 27 LEU B C 1
ATOM 1796 O O . LEU B 1 27 ? 9.727 -23.234 -12.609 1 97.56 27 LEU B O 1
ATOM 1800 N N . GLU B 1 28 ? 7.598 -23.203 -13.234 1 98.25 28 GLU B N 1
ATOM 1801 C CA . GLU B 1 28 ? 7.242 -24.359 -12.414 1 98.25 28 GLU B CA 1
ATOM 1802 C C . GLU B 1 28 ? 7.891 -25.641 -12.953 1 98.25 28 GLU B C 1
ATOM 1804 O O . GLU B 1 28 ? 8.461 -26.422 -12.188 1 98.25 28 GLU B O 1
ATOM 1809 N N . LEU B 1 29 ? 7.797 -25.859 -14.266 1 97.94 29 LEU B N 1
ATOM 1810 C CA . LEU B 1 29 ? 8.352 -27.047 -14.891 1 97.94 29 LEU B CA 1
ATOM 1811 C C . LEU B 1 29 ? 9.852 -27.141 -14.648 1 97.94 29 LEU B C 1
ATOM 1813 O O . LEU B 1 29 ? 10.367 -28.219 -14.344 1 97.94 29 LEU B O 1
ATOM 1817 N N . LEU B 1 30 ? 10.516 -25.984 -14.75 1 97.44 30 LEU B N 1
ATOM 1818 C CA . LEU B 1 30 ? 11.969 -25.953 -14.68 1 97.44 30 LEU B CA 1
ATOM 1819 C C . LEU B 1 30 ? 12.438 -25.688 -13.258 1 97.44 30 LEU B C 1
ATOM 1821 O O . LEU B 1 30 ? 13.641 -25.641 -13 1 97.44 30 LEU B O 1
ATOM 1825 N N . GLN B 1 31 ? 11.492 -25.469 -12.344 1 97.31 31 GLN B N 1
ATOM 1826 C CA . GLN B 1 31 ? 11.781 -25.203 -10.945 1 97.31 31 GLN B CA 1
ATOM 1827 C C . GLN B 1 31 ? 12.742 -24.016 -10.797 1 97.31 31 GLN B C 1
ATOM 1829 O O . GLN B 1 31 ? 13.766 -24.125 -10.117 1 97.31 31 GLN B O 1
ATOM 1834 N N . ALA B 1 32 ? 12.367 -22.938 -11.523 1 96.38 32 ALA B N 1
ATOM 1835 C CA . ALA B 1 32 ? 13.18 -21.719 -11.461 1 96.38 32 ALA B CA 1
ATOM 1836 C C . ALA B 1 32 ? 13.109 -21.078 -10.078 1 96.38 32 ALA B C 1
ATOM 1838 O O . ALA B 1 32 ? 12.023 -20.859 -9.547 1 96.38 32 ALA B O 1
ATOM 1839 N N . PRO B 1 33 ? 14.25 -20.719 -9.438 1 95.75 33 PRO B N 1
ATOM 1840 C CA . PRO B 1 33 ? 14.227 -20.141 -8.086 1 95.75 33 PRO B CA 1
ATOM 1841 C C . PRO B 1 33 ? 13.656 -18.734 -8.055 1 95.75 33 PRO B C 1
ATOM 1843 O O . PRO B 1 33 ? 13.234 -18.25 -6.992 1 95.75 33 PRO B O 1
ATOM 1846 N N . SER B 1 34 ? 13.703 -18.016 -9.188 1 95.19 34 SER B N 1
ATOM 1847 C CA . SER B 1 34 ? 13.156 -16.672 -9.344 1 95.19 34 SER B CA 1
ATOM 1848 C C . SER B 1 34 ? 12.797 -16.391 -10.797 1 95.19 34 SER B C 1
ATOM 1850 O O . SER B 1 34 ? 13.211 -17.125 -11.703 1 95.19 34 SER B O 1
ATOM 1852 N N . VAL B 1 35 ? 12 -15.367 -10.93 1 93 35 VAL B N 1
ATOM 1853 C CA . VAL B 1 35 ? 11.672 -14.953 -12.297 1 93 35 VAL B CA 1
ATOM 1854 C C . VAL B 1 35 ? 12.945 -14.523 -13.023 1 93 35 VAL B C 1
ATOM 1856 O O . VAL B 1 35 ? 13.695 -13.68 -12.523 1 93 35 VAL B O 1
ATOM 1859 N N . GLY B 1 36 ? 13.258 -15.195 -14.102 1 89.5 36 GLY B N 1
ATOM 1860 C CA . GLY B 1 36 ? 14.398 -14.797 -14.914 1 89.5 36 GLY B CA 1
ATOM 1861 C C . GLY B 1 36 ? 15.648 -15.594 -14.609 1 89.5 36 GLY B C 1
ATOM 1862 O O . GLY B 1 36 ? 16.719 -15.312 -15.156 1 89.5 36 GLY B O 1
ATOM 1863 N N . GLU B 1 37 ? 15.547 -16.516 -13.727 1 93.69 37 GLU B N 1
ATOM 1864 C CA . GLU B 1 37 ? 16.688 -17.375 -13.414 1 93.69 37 GLU B CA 1
ATOM 1865 C C . GLU B 1 37 ? 16.359 -18.844 -13.648 1 93.69 37 GLU B C 1
ATOM 1867 O O . GLU B 1 37 ? 15.391 -19.359 -13.078 1 93.69 37 GLU B O 1
ATOM 1872 N N . ILE B 1 38 ? 17.156 -19.5 -14.516 1 94.81 38 ILE B N 1
ATOM 1873 C CA . ILE B 1 38 ? 17.047 -20.938 -14.742 1 94.81 38 ILE B CA 1
ATOM 1874 C C . ILE B 1 38 ? 18.391 -21.609 -14.445 1 94.81 38 ILE B C 1
ATOM 1876 O O . ILE B 1 38 ? 19.422 -21.234 -15.016 1 94.81 38 ILE B O 1
ATOM 1880 N N . THR B 1 39 ? 18.344 -22.453 -13.523 1 95.31 39 THR B N 1
ATOM 1881 C CA . THR B 1 39 ? 19.578 -23.188 -13.203 1 95.31 39 THR B CA 1
ATOM 1882 C C . THR B 1 39 ? 19.797 -24.328 -14.188 1 95.31 39 THR B C 1
ATOM 1884 O O . THR B 1 39 ? 18.859 -24.828 -14.797 1 95.31 39 THR B O 1
ATOM 1887 N N . ARG B 1 40 ? 21.047 -24.75 -14.281 1 95.75 40 ARG B N 1
ATOM 1888 C CA . ARG B 1 40 ? 21.375 -25.891 -15.133 1 95.75 40 ARG B CA 1
ATOM 1889 C C . ARG B 1 40 ? 20.625 -27.141 -14.68 1 95.75 40 ARG B C 1
ATOM 1891 O O . ARG B 1 40 ? 20.047 -27.859 -15.5 1 95.75 40 ARG B O 1
ATOM 1898 N N . ARG B 1 41 ? 20.656 -27.375 -13.391 1 96.88 41 ARG B N 1
ATOM 1899 C CA . ARG B 1 41 ? 19.969 -28.531 -12.836 1 96.88 41 ARG B CA 1
ATOM 1900 C C . ARG B 1 41 ? 18.469 -28.484 -13.133 1 96.88 41 ARG B C 1
ATOM 1902 O O . ARG B 1 41 ? 17.891 -29.484 -13.555 1 96.88 41 ARG B O 1
ATOM 1909 N N . GLY B 1 42 ? 17.812 -27.3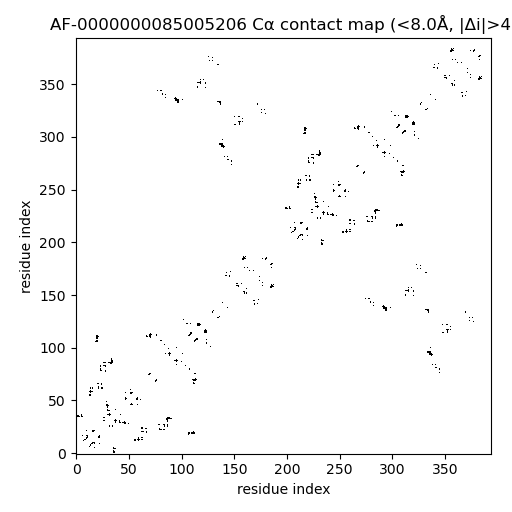59 -12.945 1 96.62 42 GLY B N 1
ATOM 1910 C CA . GLY B 1 42 ? 16.391 -27.203 -13.234 1 96.62 42 GLY B CA 1
ATOM 1911 C C . GLY B 1 42 ? 16.062 -27.438 -14.695 1 96.62 42 GLY B C 1
ATOM 1912 O O . GLY B 1 42 ? 15.055 -28.094 -15.016 1 96.62 42 GLY B O 1
ATOM 1913 N N . TYR B 1 43 ? 16.938 -27 -15.516 1 96.38 43 TYR B N 1
ATOM 1914 C CA . TYR B 1 43 ? 16.766 -27.172 -16.953 1 96.38 43 TYR B CA 1
ATOM 1915 C C . TYR B 1 43 ? 16.828 -28.641 -17.344 1 96.38 43 TYR B C 1
ATOM 1917 O O . TYR B 1 43 ? 15.906 -29.156 -17.984 1 96.38 43 TYR B O 1
ATOM 1925 N N . VAL B 1 44 ? 17.875 -29.25 -16.938 1 96.38 44 VAL B N 1
ATOM 1926 C CA . VAL B 1 44 ? 18.125 -30.625 -17.328 1 96.38 44 VAL B CA 1
ATOM 1927 C C . VAL B 1 44 ? 17.062 -31.531 -16.719 1 96.38 44 VAL B C 1
ATOM 1929 O O . VAL B 1 44 ? 16.406 -32.312 -17.422 1 96.38 44 VAL B O 1
ATOM 1932 N N . ASP B 1 45 ? 16.844 -31.453 -15.422 1 97.06 45 ASP B N 1
ATOM 1933 C CA . ASP B 1 45 ? 15.891 -32.312 -14.719 1 97.06 45 ASP B CA 1
ATOM 1934 C C . ASP B 1 45 ? 14.461 -32.031 -15.172 1 97.06 45 ASP B C 1
ATOM 1936 O O . ASP B 1 45 ? 13.656 -32.969 -15.32 1 97.06 45 ASP B O 1
ATOM 1940 N N . GLY B 1 46 ? 14.109 -30.781 -15.391 1 97.44 46 GLY B N 1
ATOM 1941 C CA . GLY B 1 46 ? 12.766 -30.406 -15.797 1 97.44 46 GLY B CA 1
ATOM 1942 C C . GLY B 1 46 ? 12.344 -31.016 -17.125 1 97.44 46 GLY B C 1
ATOM 1943 O O . GLY B 1 46 ? 11.281 -31.641 -17.203 1 97.44 46 GLY B O 1
ATOM 1944 N N . TRP B 1 47 ? 13.25 -30.922 -18.062 1 97.25 47 TRP B N 1
ATOM 1945 C CA . TRP B 1 47 ? 12.898 -31.438 -19.375 1 97.25 47 TRP B CA 1
ATOM 1946 C C . TRP B 1 47 ? 12.969 -32.969 -19.422 1 97.25 47 TRP B C 1
ATOM 1948 O O . TRP B 1 47 ? 12.164 -33.594 -20.094 1 97.25 47 TRP B O 1
ATOM 1958 N N . LYS B 1 48 ? 13.906 -33.469 -18.641 1 96.62 48 LYS B N 1
ATOM 1959 C CA . LYS B 1 48 ? 14 -34.938 -18.562 1 96.62 48 LYS B CA 1
ATOM 1960 C C . LYS B 1 48 ? 12.742 -35.531 -17.922 1 96.62 48 LYS B C 1
ATOM 1962 O O . LYS B 1 48 ? 12.164 -36.469 -18.453 1 96.62 48 LYS B O 1
ATOM 1967 N N . THR B 1 49 ? 12.297 -34.969 -16.875 1 95.94 49 THR B N 1
ATOM 1968 C CA . THR B 1 49 ? 11.117 -35.438 -16.156 1 95.94 49 THR B CA 1
ATOM 1969 C C . THR B 1 49 ? 9.859 -35.25 -17 1 95.94 49 THR B C 1
ATOM 1971 O O . THR B 1 49 ? 8.953 -36.094 -16.953 1 95.94 49 THR B O 1
ATOM 1974 N N . ALA B 1 50 ? 9.766 -34.188 -17.812 1 95.44 50 ALA B N 1
ATOM 1975 C CA . ALA B 1 50 ? 8.617 -33.906 -18.672 1 95.44 50 ALA B CA 1
ATOM 1976 C C . ALA B 1 50 ? 8.539 -34.875 -19.844 1 95.44 50 ALA B C 1
ATOM 1978 O O . ALA B 1 50 ? 7.473 -35.062 -20.438 1 95.44 50 ALA B O 1
ATOM 1979 N N . GLY B 1 51 ? 9.68 -35.469 -20.172 1 94.75 51 GLY B N 1
ATOM 1980 C CA . GLY B 1 51 ? 9.727 -36.344 -21.328 1 94.75 51 GLY B CA 1
ATOM 1981 C C . GLY B 1 51 ? 9.477 -35.625 -22.641 1 94.75 51 GLY B C 1
ATOM 1982 O O . GLY B 1 51 ? 8.836 -36.156 -23.531 1 94.75 51 GLY B O 1
ATOM 1983 N N . ALA B 1 52 ? 9.859 -34.312 -22.766 1 90.88 52 ALA B N 1
ATOM 1984 C CA . ALA B 1 52 ? 9.516 -33.469 -23.906 1 90.88 52 ALA B CA 1
ATOM 1985 C C . ALA B 1 52 ? 10.57 -33.562 -25 1 90.88 52 ALA B C 1
ATOM 1987 O O . ALA B 1 52 ? 10.547 -32.781 -25.953 1 90.88 52 ALA B O 1
ATOM 1988 N N . GLY B 1 53 ? 11.578 -34.438 -24.953 1 90.06 53 GLY B N 1
ATOM 1989 C CA . GLY B 1 53 ? 12.625 -34.5 -25.969 1 90.06 53 GLY B CA 1
ATOM 1990 C C . GLY B 1 53 ? 13.812 -33.594 -25.641 1 90.06 53 GLY B C 1
ATOM 1991 O O . GLY B 1 53 ? 14 -33.188 -24.5 1 90.06 53 GLY B O 1
ATOM 1992 N N . THR B 1 54 ? 14.625 -33.25 -26.688 1 90.94 54 THR B N 1
ATOM 1993 C CA . THR B 1 54 ? 15.883 -32.562 -26.406 1 90.94 54 THR B CA 1
ATOM 1994 C C . THR B 1 54 ? 15.984 -31.266 -27.188 1 90.94 54 THR B C 1
ATOM 1996 O O . THR B 1 54 ? 16.875 -30.438 -26.938 1 90.94 54 THR B O 1
ATOM 1999 N N . THR B 1 55 ? 14.961 -30.969 -28.078 1 95 55 THR B N 1
ATOM 2000 C CA . THR B 1 55 ? 15.062 -29.781 -28.906 1 95 55 THR B CA 1
ATOM 2001 C C . THR B 1 55 ? 14.203 -28.656 -28.328 1 95 55 THR B C 1
ATOM 2003 O O . THR B 1 55 ? 13.227 -28.906 -27.625 1 95 55 THR B O 1
ATOM 2006 N N . HIS B 1 56 ? 14.57 -27.469 -28.688 1 95.75 56 HIS B N 1
ATOM 2007 C CA . HIS B 1 56 ? 13.789 -26.312 -28.25 1 95.75 56 HIS B CA 1
ATOM 2008 C C . HIS B 1 56 ? 12.375 -26.359 -28.797 1 95.75 56 HIS B C 1
ATOM 2010 O O . HIS B 1 56 ? 11.422 -25.953 -28.141 1 95.75 56 HIS B O 1
ATOM 2016 N N . LYS B 1 57 ? 12.258 -26.859 -30 1 96.12 57 LYS B N 1
ATOM 2017 C CA . LYS B 1 57 ? 10.938 -26.984 -30.625 1 96.12 57 LYS B CA 1
ATOM 2018 C C . LYS B 1 57 ? 10.047 -27.938 -29.828 1 96.12 57 LYS B C 1
ATOM 2020 O O . LYS B 1 57 ? 8.867 -27.656 -29.594 1 96.12 57 LYS B O 1
ATOM 2025 N N . GLU B 1 58 ? 10.625 -29.062 -29.391 1 97.06 58 GLU B N 1
ATOM 2026 C CA . GLU B 1 58 ? 9.883 -30.031 -28.594 1 97.06 58 GLU B CA 1
ATOM 2027 C C . GLU B 1 58 ? 9.531 -29.453 -27.219 1 97.06 58 GLU B C 1
ATOM 2029 O O . GLU B 1 58 ? 8.438 -29.688 -26.703 1 97.06 58 GLU B O 1
ATOM 2034 N N . HIS B 1 59 ? 10.461 -28.75 -26.672 1 97.56 59 HIS B N 1
ATOM 2035 C CA . HIS B 1 59 ? 10.227 -28.094 -25.391 1 97.56 59 HIS B CA 1
ATOM 2036 C C . HIS B 1 59 ? 9.102 -27.062 -25.5 1 97.56 59 HIS B C 1
ATOM 2038 O O . HIS B 1 59 ? 8.203 -27.031 -24.656 1 97.56 59 HIS B O 1
ATOM 2044 N N . ALA B 1 60 ? 9.117 -26.281 -26.547 1 97.5 60 ALA B N 1
ATOM 2045 C CA . ALA B 1 60 ? 8.086 -25.266 -26.781 1 97.5 60 ALA B CA 1
ATOM 2046 C C . ALA B 1 60 ? 6.715 -25.922 -26.938 1 97.5 60 ALA B C 1
ATOM 2048 O O . ALA B 1 60 ? 5.73 -25.422 -26.375 1 97.5 60 ALA B O 1
ATOM 2049 N N . SER B 1 61 ? 6.688 -27 -27.641 1 97.25 61 SER B N 1
ATOM 2050 C CA . SER B 1 61 ? 5.438 -27.719 -27.844 1 97.25 61 SER B CA 1
ATOM 2051 C C . SER B 1 61 ? 4.883 -28.25 -26.531 1 97.25 61 SER B C 1
ATOM 2053 O O . SER B 1 61 ? 3.668 -28.25 -26.312 1 97.25 61 SER B O 1
ATOM 2055 N N . HIS B 1 62 ? 5.785 -28.75 -25.719 1 97.62 62 HIS B N 1
ATOM 2056 C CA . HIS B 1 62 ? 5.367 -29.266 -24.422 1 97.62 62 HIS B CA 1
ATOM 2057 C C . HIS B 1 62 ? 4.758 -28.172 -23.562 1 97.62 62 HIS B C 1
ATOM 2059 O O . HIS B 1 62 ? 3.705 -28.375 -22.953 1 97.62 62 HIS B O 1
ATOM 2065 N N . ILE B 1 63 ? 5.352 -27 -23.516 1 97.62 63 ILE B N 1
ATOM 2066 C CA . ILE B 1 63 ? 4.836 -25.859 -22.766 1 97.62 63 ILE B CA 1
ATOM 2067 C C . ILE B 1 63 ? 3.473 -25.453 -23.312 1 97.62 63 ILE B C 1
ATOM 2069 O O . ILE B 1 63 ? 2.555 -25.141 -22.547 1 97.62 63 ILE B O 1
ATOM 2073 N N . GLN B 1 64 ? 3.406 -25.453 -24.609 1 97.31 64 GLN B N 1
ATOM 2074 C CA . GLN B 1 64 ? 2.143 -25.094 -25.25 1 97.31 64 GLN B CA 1
ATOM 2075 C C . GLN B 1 64 ? 1.028 -26.047 -24.828 1 97.31 64 GLN B C 1
ATOM 2077 O O . GLN B 1 64 ? -0.104 -25.625 -24.594 1 97.31 64 GLN B O 1
ATOM 2082 N N . ARG B 1 65 ? 1.36 -27.281 -24.75 1 97.62 65 ARG B N 1
ATOM 2083 C CA . ARG B 1 65 ? 0.385 -28.281 -24.328 1 97.62 65 ARG B CA 1
ATOM 2084 C C . ARG B 1 65 ? -0.059 -28.047 -22.891 1 97.62 65 ARG B C 1
ATOM 2086 O O . ARG B 1 65 ? -1.255 -28.078 -22.594 1 97.62 65 ARG B O 1
ATOM 2093 N N . LEU B 1 66 ? 0.891 -27.844 -22.031 1 98 66 LEU B N 1
ATOM 2094 C CA . LEU B 1 66 ? 0.568 -27.578 -20.641 1 98 66 LEU B CA 1
ATOM 2095 C C . LEU B 1 66 ? -0.268 -26.312 -20.516 1 98 66 LEU B C 1
ATOM 2097 O O . LEU B 1 66 ? -1.246 -26.281 -19.766 1 98 66 LEU B O 1
ATOM 2101 N N . SER B 1 67 ? 0.149 -25.25 -21.266 1 98 67 SER B N 1
ATOM 2102 C CA . SER B 1 67 ? -0.552 -23.984 -21.219 1 98 67 SER B CA 1
ATOM 2103 C C . SER B 1 67 ? -1.996 -24.125 -21.688 1 98 67 SER B C 1
ATOM 2105 O O . SER B 1 67 ? -2.902 -23.516 -21.109 1 98 67 SER B O 1
ATOM 2107 N N . SER B 1 68 ? -2.193 -24.922 -22.672 1 97.81 68 SER B N 1
ATOM 2108 C CA . SER B 1 68 ? -3.529 -25.141 -23.234 1 97.81 68 SER B CA 1
ATOM 2109 C C . SER B 1 68 ? -4.426 -25.875 -22.234 1 97.81 68 SER B C 1
ATOM 2111 O O . SER B 1 68 ? -5.652 -25.734 -22.281 1 97.81 68 SER B O 1
ATOM 2113 N N . ALA B 1 69 ? -3.828 -26.625 -21.344 1 98.12 69 ALA B N 1
ATOM 2114 C CA . ALA B 1 69 ? -4.578 -27.422 -20.359 1 98.12 69 ALA B CA 1
ATOM 2115 C C . ALA B 1 69 ? -4.793 -26.641 -19.078 1 98.12 69 ALA B C 1
ATOM 2117 O O . ALA B 1 69 ? -5.559 -27.062 -18.203 1 98.12 69 ALA B O 1
ATOM 2118 N N . LEU B 1 70 ? -4.156 -25.516 -18.953 1 98.12 70 LEU B N 1
ATOM 2119 C CA . LEU B 1 70 ? -4.047 -24.828 -17.688 1 98.12 70 LEU B CA 1
ATOM 2120 C C . LEU B 1 70 ? -5.422 -24.422 -17.156 1 98.12 70 LEU B C 1
ATOM 2122 O O . LEU B 1 70 ? -5.695 -24.531 -15.961 1 98.12 70 LEU B O 1
ATOM 2126 N N . SER B 1 71 ? -6.316 -23.953 -17.984 1 97.62 71 SER B N 1
ATOM 2127 C CA . SER B 1 71 ? -7.621 -23.453 -17.578 1 97.62 71 SER B CA 1
ATOM 2128 C C . SER B 1 71 ? -8.57 -24.578 -17.219 1 97.62 71 SER B C 1
ATOM 2130 O O . SER B 1 71 ? -9.547 -24.375 -16.484 1 97.62 71 SER B O 1
ATOM 2132 N N . THR B 1 72 ? -8.297 -25.828 -17.672 1 97 72 THR B N 1
ATOM 2133 C CA . THR B 1 72 ? -9.258 -26.922 -17.516 1 97 72 THR B CA 1
ATOM 2134 C C . THR B 1 72 ? -8.711 -28 -16.609 1 97 72 THR B C 1
ATOM 2136 O O . THR B 1 72 ? -9.414 -28.953 -16.266 1 97 72 THR B O 1
ATOM 2139 N N . ASN B 1 73 ? -7.469 -27.953 -16.266 1 97.69 73 ASN B N 1
ATOM 2140 C CA . ASN B 1 73 ? -6.828 -28.922 -15.383 1 97.69 73 ASN B CA 1
ATOM 2141 C C . ASN B 1 73 ? -6.512 -28.312 -14.016 1 97.69 73 ASN B C 1
ATOM 2143 O O . ASN B 1 73 ? -5.441 -27.734 -13.82 1 97.69 73 ASN B O 1
ATOM 2147 N N . PRO B 1 74 ? -7.391 -28.5 -13.008 1 96.62 74 PRO B N 1
ATOM 2148 C CA . PRO 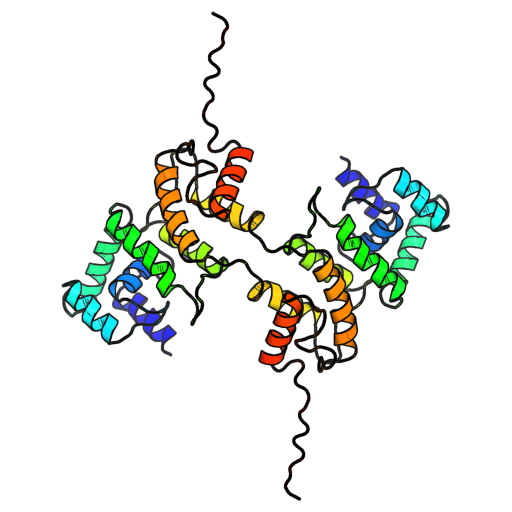B 1 74 ? -7.23 -27.844 -11.703 1 96.62 74 PRO B CA 1
ATOM 2149 C C . PRO B 1 74 ? -5.965 -28.281 -10.977 1 96.62 74 PRO B C 1
ATOM 2151 O O . PRO B 1 74 ? -5.371 -27.5 -10.227 1 96.62 74 PRO B O 1
ATOM 2154 N N . VAL B 1 75 ? -5.594 -29.5 -11.18 1 97.81 75 VAL B N 1
ATOM 2155 C CA . VAL B 1 75 ? -4.395 -30.016 -10.523 1 97.81 75 VAL B CA 1
ATOM 2156 C C . VAL B 1 75 ? -3.164 -29.297 -11.055 1 97.81 75 VAL B C 1
ATOM 2158 O O . VAL B 1 75 ? -2.324 -28.828 -10.281 1 97.81 75 VAL B O 1
ATOM 2161 N N . LEU B 1 76 ? -3.08 -29.219 -12.375 1 98.31 76 LEU B N 1
ATOM 2162 C CA . LEU B 1 76 ? -1.981 -28.5 -13.016 1 98.31 76 LEU B CA 1
ATOM 2163 C C . LEU B 1 76 ? -1.984 -27.031 -12.602 1 98.31 76 LEU B C 1
ATOM 2165 O O . LEU B 1 76 ? -0.938 -26.469 -12.258 1 98.31 76 LEU B O 1
ATOM 2169 N N . PHE B 1 77 ? -3.156 -26.391 -12.641 1 98.81 77 PHE B N 1
ATOM 2170 C CA . PHE B 1 77 ? -3.258 -24.969 -12.305 1 98.81 77 PHE B CA 1
ATOM 2171 C C . PHE B 1 77 ? -2.797 -24.719 -10.875 1 98.81 77 PHE B C 1
ATOM 2173 O O . PHE B 1 77 ? -2.037 -23.781 -10.617 1 98.81 77 PHE B O 1
ATOM 2180 N N . LYS B 1 78 ? -3.246 -25.562 -9.945 1 98.75 78 LYS B N 1
ATOM 2181 C CA . LYS B 1 78 ? -2.877 -25.406 -8.539 1 98.75 78 LYS B CA 1
ATOM 2182 C C . LYS B 1 78 ? -1.366 -25.5 -8.352 1 98.75 78 LYS B C 1
ATOM 2184 O O . LYS B 1 78 ? -0.773 -24.719 -7.605 1 98.75 78 LYS B O 1
ATOM 2189 N N . ARG B 1 79 ? -0.793 -26.422 -9.016 1 98.56 79 ARG B N 1
ATOM 2190 C CA . ARG B 1 79 ? 0.653 -26.609 -8.93 1 98.56 79 ARG B CA 1
ATOM 2191 C C . ARG B 1 79 ? 1.39 -25.375 -9.438 1 98.56 79 ARG B C 1
ATOM 2193 O O . ARG B 1 79 ? 2.307 -24.875 -8.773 1 98.56 79 ARG B O 1
ATOM 2200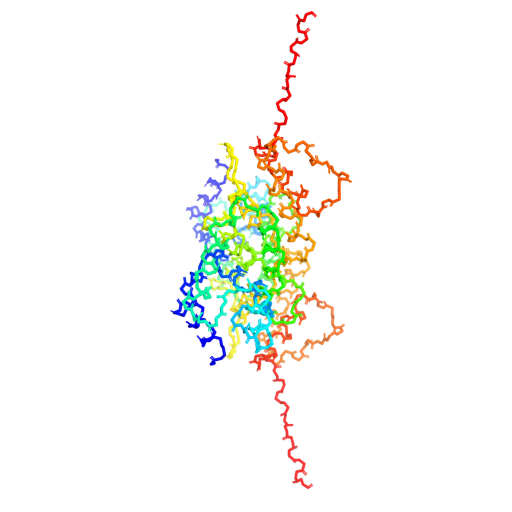 N N . VAL B 1 80 ? 0.981 -24.906 -10.602 1 98.88 80 VAL B N 1
ATOM 2201 C CA . VAL B 1 80 ? 1.597 -23.734 -11.203 1 98.88 80 VAL B CA 1
ATOM 2202 C C . VAL B 1 80 ? 1.358 -22.5 -10.32 1 98.88 80 VAL B C 1
ATOM 2204 O O . VAL B 1 80 ? 2.281 -21.734 -10.062 1 98.88 80 VAL B O 1
ATOM 2207 N N . TYR B 1 81 ? 0.172 -22.359 -9.812 1 98.94 81 TYR B N 1
ATOM 2208 C CA . TYR B 1 81 ? -0.2 -21.234 -8.945 1 98.94 81 TYR B CA 1
ATOM 2209 C C . TYR B 1 81 ? 0.666 -21.203 -7.691 1 98.94 81 TYR B C 1
ATOM 2211 O O . TYR B 1 81 ? 1.25 -20.172 -7.355 1 98.94 81 TYR B O 1
ATOM 2219 N N . LYS B 1 82 ? 0.75 -22.281 -7.047 1 98.81 82 LYS B N 1
ATOM 2220 C CA . LYS B 1 82 ? 1.504 -22.344 -5.797 1 98.81 82 LYS B CA 1
ATOM 2221 C C . LYS B 1 82 ? 2.986 -22.078 -6.035 1 98.81 82 LYS B C 1
ATOM 2223 O O . LYS B 1 82 ? 3.635 -21.391 -5.246 1 98.81 82 LYS B O 1
ATOM 2228 N N . TYR B 1 83 ? 3.482 -22.562 -7.133 1 98.62 83 TYR B N 1
ATOM 2229 C CA . TYR B 1 83 ? 4.906 -22.375 -7.395 1 98.62 83 TYR B CA 1
ATOM 2230 C C . TYR B 1 83 ? 5.199 -20.938 -7.789 1 98.62 83 TYR B C 1
ATOM 2232 O O . TYR B 1 83 ? 6.332 -20.469 -7.656 1 98.62 83 TYR B O 1
ATOM 2240 N N . THR B 1 84 ? 4.242 -20.25 -8.391 1 98.75 84 THR B N 1
ATOM 2241 C CA . THR B 1 84 ? 4.406 -18.844 -8.742 1 98.75 84 THR B CA 1
ATOM 2242 C C . THR B 1 84 ? 4.824 -18.031 -7.523 1 98.75 84 THR B C 1
ATOM 2244 O O . THR B 1 84 ? 5.613 -17.094 -7.641 1 98.75 84 THR B O 1
ATOM 2247 N N . PHE B 1 85 ? 4.312 -18.406 -6.363 1 98.62 85 PHE B N 1
ATOM 2248 C CA . PHE B 1 85 ? 4.695 -17.734 -5.129 1 98.62 85 PHE B CA 1
ATOM 2249 C C . PHE B 1 85 ? 6.188 -17.891 -4.867 1 98.62 85 PHE B C 1
ATOM 2251 O O . PHE B 1 85 ? 6.859 -16.922 -4.492 1 98.62 85 PHE B O 1
ATOM 2258 N N . VAL B 1 86 ? 6.707 -19.047 -5.098 1 97.12 86 VAL B N 1
ATOM 2259 C CA . VAL B 1 86 ? 8.109 -19.359 -4.828 1 97.12 86 VAL B CA 1
ATOM 2260 C C . VAL B 1 86 ? 9.008 -18.609 -5.809 1 97.12 86 VAL B C 1
ATOM 2262 O O . VAL B 1 86 ? 9.914 -17.891 -5.395 1 97.12 86 VAL B O 1
ATOM 2265 N N . ALA B 1 87 ? 8.711 -18.734 -7.078 1 96.56 87 ALA B N 1
ATOM 2266 C CA . ALA B 1 87 ? 9.555 -18.156 -8.117 1 96.56 87 ALA B CA 1
ATOM 2267 C C . ALA B 1 87 ? 9.391 -16.641 -8.18 1 96.56 87 ALA B C 1
ATOM 2269 O O . ALA B 1 87 ? 10.281 -15.93 -8.664 1 96.56 87 ALA B O 1
ATOM 2270 N N . GLY B 1 88 ? 8.227 -16.188 -7.758 1 96.88 88 GLY B N 1
ATOM 2271 C CA . GLY B 1 88 ? 7.883 -14.789 -7.957 1 96.88 88 GLY B CA 1
ATOM 2272 C C . GLY B 1 88 ? 8.422 -13.883 -6.867 1 96.88 88 GLY B C 1
ATOM 2273 O O . GLY B 1 88 ? 8.375 -12.656 -7 1 96.88 88 GLY B O 1
ATOM 2274 N N . ARG B 1 89 ? 8.938 -14.453 -5.812 1 95.31 89 ARG B N 1
ATOM 2275 C CA . ARG B 1 89 ? 9.484 -13.656 -4.719 1 95.31 89 ARG B CA 1
ATOM 2276 C C . ARG B 1 89 ? 10.781 -12.969 -5.125 1 95.31 89 ARG B C 1
ATOM 2278 O O . ARG B 1 89 ? 11.57 -13.531 -5.887 1 95.31 89 ARG B O 1
ATOM 2285 N N . GLU B 1 90 ? 10.922 -11.766 -4.652 1 88.69 90 GLU B N 1
ATOM 2286 C CA . GLU B 1 90 ? 12.148 -11.023 -4.922 1 88.69 90 GLU B CA 1
ATOM 2287 C C . GLU B 1 90 ? 13.242 -11.383 -3.92 1 88.69 90 GLU B C 1
ATOM 2289 O O . GLU B 1 90 ? 13.047 -11.266 -2.709 1 88.69 90 GLU B O 1
ATOM 2294 N N . GLY B 1 91 ? 14.383 -11.828 -4.465 1 82 91 GLY B N 1
ATOM 2295 C CA . GLY B 1 91 ? 15.516 -12.156 -3.611 1 82 91 GLY B CA 1
ATOM 2296 C C . GLY B 1 91 ? 15.18 -13.164 -2.531 1 82 91 GLY B C 1
ATOM 2297 O O . GLY B 1 91 ? 14.625 -14.227 -2.818 1 82 91 GLY B O 1
ATOM 2298 N N . ASP B 1 92 ? 15.578 -12.852 -1.277 1 85.56 92 ASP B N 1
ATOM 2299 C CA . ASP B 1 92 ? 15.398 -13.766 -0.158 1 85.56 92 ASP B CA 1
ATOM 2300 C C . ASP B 1 92 ? 14.148 -13.414 0.646 1 85.56 92 ASP B C 1
ATOM 2302 O O . ASP B 1 92 ? 13.969 -13.898 1.766 1 85.56 92 ASP B O 1
ATOM 2306 N N . GLN B 1 93 ? 13.273 -12.719 0.057 1 89.38 93 GLN B N 1
ATOM 2307 C CA . GLN B 1 93 ? 12.055 -12.328 0.76 1 89.38 93 GLN B CA 1
ATOM 2308 C C . GLN B 1 93 ? 11.141 -13.523 0.983 1 89.38 93 GLN B C 1
ATOM 2310 O O . GLN B 1 93 ? 11.055 -14.414 0.133 1 89.38 93 GLN B O 1
ATOM 2315 N N . LYS B 1 94 ? 10.5 -13.516 2.035 1 94.31 94 LYS B N 1
ATOM 2316 C CA . LYS B 1 94 ? 9.609 -14.609 2.395 1 94.31 94 LYS B CA 1
ATOM 2317 C C . LYS B 1 94 ? 8.195 -14.367 1.881 1 94.31 94 LYS B C 1
ATOM 2319 O O . LYS B 1 94 ? 7.336 -15.25 1.954 1 94.31 94 LYS B O 1
ATOM 2324 N N . ALA B 1 95 ? 7.961 -13.172 1.357 1 96.44 95 ALA B N 1
ATOM 2325 C CA . ALA B 1 95 ? 6.633 -12.789 0.891 1 96.44 95 ALA B CA 1
ATOM 2326 C C . ALA B 1 95 ? 6.707 -12.078 -0.461 1 96.44 95 ALA B C 1
ATOM 2328 O O . ALA B 1 95 ? 7.777 -11.617 -0.869 1 96.44 95 ALA B O 1
ATOM 2329 N N . LEU B 1 96 ? 5.539 -12.086 -1.187 1 96.38 96 LEU B N 1
ATOM 2330 C CA . LEU B 1 96 ? 5.383 -11.305 -2.41 1 96.38 96 LEU B CA 1
ATOM 2331 C C . LEU B 1 96 ? 4.941 -9.875 -2.094 1 96.38 96 LEU B C 1
ATOM 2333 O O . LEU B 1 96 ? 4.09 -9.664 -1.23 1 96.38 96 LEU B O 1
ATOM 2337 N N . SER B 1 97 ? 5.637 -8.898 -2.76 1 94.06 97 SER B N 1
ATOM 2338 C CA . SER B 1 97 ? 5.043 -7.57 -2.67 1 94.06 97 SER B CA 1
ATOM 2339 C C . SER B 1 97 ? 3.615 -7.562 -3.207 1 94.06 97 SER B C 1
ATOM 2341 O O . SER B 1 97 ? 3.287 -8.32 -4.121 1 94.06 97 SER B O 1
ATOM 2343 N N . LEU B 1 98 ? 2.793 -6.742 -2.676 1 95.25 98 LEU B N 1
ATOM 2344 C CA . LEU B 1 98 ? 1.425 -6.645 -3.17 1 95.25 98 LEU B CA 1
ATOM 2345 C C . LEU B 1 98 ? 1.406 -6.289 -4.652 1 95.25 98 LEU B C 1
ATOM 2347 O O . LEU B 1 98 ? 0.579 -6.801 -5.41 1 95.25 98 LEU B O 1
ATOM 2351 N N . GLU B 1 99 ? 2.293 -5.441 -5.055 1 93.88 99 GLU B N 1
ATOM 2352 C CA . GLU B 1 99 ? 2.389 -5.043 -6.457 1 93.88 99 GLU B CA 1
ATOM 2353 C C . GLU B 1 99 ? 2.596 -6.254 -7.363 1 93.88 99 GLU B C 1
ATOM 2355 O O . GLU B 1 99 ? 1.863 -6.438 -8.336 1 93.88 99 GLU B O 1
ATOM 2360 N N . ASN B 1 100 ? 3.525 -7.094 -7.027 1 95.94 100 ASN B N 1
ATOM 2361 C CA . ASN B 1 100 ? 3.795 -8.289 -7.82 1 95.94 100 ASN B CA 1
ATOM 2362 C C . ASN B 1 100 ? 2.645 -9.289 -7.742 1 95.94 100 ASN B C 1
ATOM 2364 O O . ASN B 1 100 ? 2.277 -9.898 -8.742 1 95.94 100 ASN B O 1
ATOM 2368 N N . ALA B 1 101 ? 2.107 -9.43 -6.566 1 98.19 101 ALA B N 1
ATOM 2369 C CA . ALA B 1 101 ? 0.993 -10.359 -6.395 1 98.19 101 ALA B CA 1
ATOM 2370 C C . ALA B 1 101 ? -0.179 -9.984 -7.297 1 98.19 101 ALA B C 1
ATOM 2372 O O . ALA B 1 101 ? -0.781 -10.852 -7.938 1 98.19 101 ALA B O 1
ATOM 2373 N N . LEU B 1 102 ? -0.495 -8.703 -7.359 1 98.25 102 LEU B N 1
ATOM 2374 C CA . LEU B 1 102 ? -1.587 -8.227 -8.195 1 98.25 102 LEU B CA 1
ATOM 2375 C C . LEU B 1 102 ? -1.321 -8.539 -9.664 1 98.25 102 LEU B C 1
ATOM 2377 O O . LEU B 1 102 ? -2.229 -8.953 -10.391 1 98.25 102 LEU B O 1
ATOM 2381 N N . ILE B 1 103 ? -0.142 -8.422 -10.062 1 97.94 103 ILE B N 1
ATOM 2382 C CA . ILE B 1 103 ? 0.257 -8.711 -11.43 1 97.94 103 ILE B CA 1
ATOM 2383 C C . ILE B 1 103 ? 0.124 -10.211 -11.703 1 97.94 103 ILE B C 1
ATOM 2385 O O . ILE B 1 103 ? -0.463 -10.617 -12.703 1 97.94 103 ILE B O 1
ATOM 2389 N N . TYR B 1 104 ? 0.652 -11 -10.758 1 98.69 104 TYR B N 1
ATOM 2390 C CA . TYR B 1 104 ? 0.647 -12.445 -10.93 1 98.69 104 TYR B CA 1
ATOM 2391 C C . TYR B 1 104 ? -0.776 -12.992 -10.922 1 98.69 104 TYR B C 1
ATOM 2393 O O . TYR B 1 104 ? -1.125 -13.844 -11.742 1 98.69 104 TYR B O 1
ATOM 2401 N N . TRP B 1 105 ? -1.641 -12.477 -10.055 1 98.88 105 TRP B N 1
ATOM 2402 C CA . TRP B 1 105 ? -3.043 -12.883 -10.078 1 98.88 105 TRP B CA 1
ATOM 2403 C C . TRP B 1 105 ? -3.686 -12.531 -11.414 1 98.88 105 TRP B C 1
ATOM 2405 O O . TRP B 1 105 ? -4.434 -13.336 -11.984 1 98.88 105 TRP B O 1
ATOM 2415 N N . GLY B 1 106 ? -3.377 -11.367 -11.922 1 98.81 106 GLY B N 1
ATOM 2416 C CA . GLY B 1 106 ? -3.895 -10.953 -13.219 1 98.81 106 GLY B CA 1
ATOM 2417 C C . GLY B 1 106 ? -3.504 -11.891 -14.344 1 98.81 106 GLY B C 1
ATOM 2418 O O . GLY B 1 106 ? -4.309 -12.172 -15.234 1 98.81 106 GLY B O 1
ATOM 2419 N N . MET B 1 107 ? -2.326 -12.375 -14.266 1 98.75 107 MET B N 1
ATOM 2420 C CA . MET B 1 107 ? -1.817 -13.273 -15.297 1 98.75 107 MET B CA 1
ATOM 2421 C C . MET B 1 107 ? -2.408 -14.672 -15.133 1 98.75 107 MET B C 1
ATOM 2423 O O . MET B 1 107 ? -2.828 -15.289 -16.109 1 98.75 107 MET B O 1
ATOM 2427 N N . LEU B 1 108 ? -2.488 -15.18 -13.938 1 98.88 108 LEU B N 1
ATOM 2428 C CA . LEU B 1 108 ? -2.895 -16.547 -13.648 1 98.88 108 LEU B CA 1
ATOM 2429 C C . LEU B 1 108 ? -4.395 -16.719 -13.852 1 98.88 108 LEU B C 1
ATOM 2431 O O . LEU B 1 108 ? -4.84 -17.766 -14.336 1 98.88 108 LEU B O 1
ATOM 2435 N N . PHE B 1 109 ? -5.137 -15.664 -13.508 1 98.88 109 PHE B N 1
ATOM 2436 C CA . PHE B 1 109 ? -6.59 -15.766 -13.586 1 98.88 109 PHE B CA 1
ATOM 2437 C C . PHE B 1 109 ? -7.113 -15.102 -14.852 1 98.88 109 PHE B C 1
ATOM 2439 O O . PHE B 1 109 ? -8.188 -14.5 -14.844 1 98.88 109 PHE B O 1
ATOM 2446 N N . SER B 1 110 ? -6.316 -15.125 -15.852 1 98.38 110 SER B N 1
ATOM 2447 C CA . SER B 1 110 ? -6.637 -14.781 -17.234 1 98.38 110 SER B CA 1
ATOM 2448 C C . SER B 1 110 ? -6.164 -15.859 -18.203 1 98.38 110 SER B C 1
ATOM 2450 O O . SER B 1 110 ? -5.316 -16.688 -17.859 1 98.38 110 SER B O 1
ATOM 2452 N N . PRO B 1 111 ? -6.773 -15.836 -19.391 1 97.69 111 PRO B N 1
ATOM 2453 C CA . PRO B 1 111 ? -6.258 -16.812 -20.359 1 97.69 111 PRO B CA 1
ATOM 2454 C C . PRO B 1 111 ? -4.75 -16.688 -20.578 1 97.69 111 PRO B C 1
ATOM 2456 O O . PRO B 1 111 ? -4.234 -15.578 -20.703 1 97.69 111 PRO B O 1
ATOM 2459 N N . PRO B 1 112 ? -4.012 -17.875 -20.641 1 98.31 112 PRO B N 1
ATOM 2460 C CA . PRO B 1 112 ? -4.484 -19.25 -20.734 1 98.31 112 PRO B CA 1
ATOM 2461 C C . PRO B 1 112 ? -4.742 -19.875 -19.359 1 98.31 112 PRO B C 1
ATOM 2463 O O . PRO B 1 112 ? -5.051 -21.078 -19.281 1 98.31 112 PRO B O 1
ATOM 2466 N N . GLY B 1 113 ? -4.578 -19.078 -18.234 1 98.5 113 GLY B N 1
ATOM 2467 C CA . GLY B 1 113 ? -4.875 -19.562 -16.891 1 98.5 113 GLY B CA 1
ATOM 2468 C C . GLY B 1 113 ? -6.363 -19.719 -16.625 1 98.5 113 GLY B C 1
ATOM 2469 O O . GLY B 1 113 ? -7.152 -19.859 -17.562 1 98.5 113 GLY B O 1
ATOM 2470 N N . MET B 1 114 ? -6.711 -19.812 -15.422 1 98.31 114 MET B N 1
ATOM 2471 C CA . MET B 1 114 ? -8.109 -19.984 -15.039 1 98.31 114 MET B CA 1
ATOM 2472 C C . MET B 1 114 ? -8.789 -18.641 -14.805 1 98.31 114 MET B C 1
ATOM 2474 O O . MET B 1 114 ? -8.164 -17.719 -14.281 1 98.31 114 MET B O 1
ATOM 2478 N N . LEU B 1 115 ? -10.047 -18.562 -15.164 1 98.25 115 LEU B N 1
ATOM 2479 C CA . LEU B 1 115 ? -10.789 -17.344 -14.906 1 98.25 115 LEU B CA 1
ATOM 2480 C C . LEU B 1 115 ? -11.352 -17.328 -13.492 1 98.25 115 LEU B C 1
ATOM 2482 O O . LEU B 1 115 ? -11.93 -18.312 -13.047 1 98.25 115 LEU B O 1
ATOM 2486 N N . TRP B 1 116 ? -11.141 -16.281 -12.812 1 98.56 116 TRP B N 1
ATOM 2487 C CA . TRP B 1 116 ? -11.781 -16.062 -11.516 1 98.56 116 TRP B CA 1
ATOM 2488 C C . TRP B 1 116 ? -13 -15.164 -11.648 1 98.56 116 TRP B C 1
ATOM 2490 O O . TRP B 1 116 ? -13.008 -14.031 -11.148 1 98.56 116 TRP B O 1
ATOM 2500 N N . LYS B 1 117 ? -13.938 -15.734 -12.305 1 98.19 117 LYS B N 1
ATOM 2501 C CA . LYS B 1 117 ? -15.195 -15.078 -12.641 1 98.19 117 LYS B CA 1
ATOM 2502 C C . LYS B 1 117 ? -16.359 -16.047 -12.547 1 98.19 117 LYS B C 1
ATOM 2504 O O . LYS B 1 117 ? -16.234 -17.219 -12.914 1 98.19 117 LYS B O 1
ATOM 2509 N N . SER B 1 118 ? -17.438 -15.617 -12.047 1 96.94 118 SER B N 1
ATOM 2510 C CA . SER B 1 118 ? -18.688 -16.375 -12.062 1 96.94 118 SER B CA 1
ATOM 2511 C C . SER B 1 118 ? -19.734 -15.703 -12.961 1 96.94 118 SER B C 1
ATOM 2513 O O . SER B 1 118 ? -19.391 -14.812 -13.742 1 96.94 118 SER B O 1
ATOM 2515 N N . GLU B 1 119 ? -20.922 -16.234 -12.922 1 95.88 119 GLU B N 1
ATOM 2516 C CA . GLU B 1 119 ? -21.969 -15.766 -13.812 1 95.88 119 GLU B CA 1
ATOM 2517 C C . GLU B 1 119 ? -22.203 -14.266 -13.656 1 95.88 119 GLU B C 1
ATOM 2519 O O . GLU B 1 119 ? -22.328 -13.539 -14.641 1 95.88 119 GLU B O 1
ATOM 2524 N N . ASN B 1 120 ? -22.109 -13.734 -12.414 1 96.31 120 ASN B N 1
ATOM 2525 C CA . ASN B 1 120 ? -22.547 -12.367 -12.18 1 96.31 120 ASN B CA 1
ATOM 2526 C C . ASN B 1 120 ? -21.406 -11.492 -11.648 1 96.31 120 ASN B C 1
ATOM 2528 O O . ASN B 1 120 ? -21.562 -10.281 -11.516 1 96.31 120 ASN B O 1
ATOM 2532 N N . HIS B 1 121 ? -20.25 -12.156 -11.398 1 97.38 121 HIS B N 1
ATOM 2533 C CA . HIS B 1 121 ? -19.219 -11.367 -10.742 1 97.38 121 HIS B CA 1
ATOM 2534 C C . HIS B 1 121 ? -17.844 -11.656 -11.336 1 97.38 121 HIS B C 1
ATOM 2536 O O . HIS B 1 121 ? -17.516 -12.812 -11.602 1 97.38 121 HIS B O 1
ATOM 2542 N N . ASP B 1 122 ? -17.141 -10.562 -11.609 1 98.5 122 ASP B N 1
ATOM 2543 C CA . ASP B 1 122 ? -15.695 -10.648 -11.828 1 98.5 122 ASP B CA 1
ATOM 2544 C C . ASP B 1 122 ? -14.93 -10.609 -10.508 1 98.5 122 ASP B C 1
ATOM 2546 O O . ASP B 1 122 ? -14.516 -9.539 -10.055 1 98.5 122 ASP B O 1
ATOM 2550 N N . TRP B 1 123 ? -14.68 -11.75 -9.914 1 98.69 123 TRP B N 1
ATOM 2551 C CA . TRP B 1 123 ? -14.117 -11.859 -8.57 1 98.69 123 TRP B CA 1
ATOM 2552 C C . TRP B 1 123 ? -12.688 -11.336 -8.531 1 98.69 123 TRP B C 1
ATOM 2554 O O . TRP B 1 123 ? -12.258 -10.773 -7.523 1 98.69 123 TRP B O 1
ATOM 2564 N N . LEU B 1 124 ? -11.945 -11.578 -9.633 1 98.81 124 LEU B N 1
ATOM 2565 C CA . LEU B 1 124 ? -10.586 -11.055 -9.68 1 98.81 124 LEU B CA 1
ATOM 2566 C C . LEU B 1 124 ? -10.586 -9.531 -9.562 1 98.81 124 LEU B C 1
ATOM 2568 O O . LEU B 1 124 ? -9.805 -8.961 -8.797 1 98.81 124 LEU B O 1
ATOM 2572 N N . ASP B 1 125 ? -11.43 -8.906 -10.305 1 98.5 125 ASP B N 1
ATOM 2573 C CA . ASP B 1 125 ? -11.539 -7.449 -10.266 1 98.5 125 ASP B CA 1
ATOM 2574 C C . ASP B 1 125 ? -11.953 -6.969 -8.875 1 98.5 125 ASP B C 1
ATOM 2576 O O . ASP B 1 125 ? -11.422 -5.98 -8.367 1 98.5 125 ASP B O 1
ATOM 2580 N N . LEU B 1 126 ? -12.922 -7.645 -8.258 1 98.44 126 LEU B N 1
ATOM 2581 C CA . LEU B 1 126 ? -13.367 -7.305 -6.906 1 98.44 126 LEU B CA 1
ATOM 2582 C C . LEU B 1 126 ? -12.219 -7.453 -5.91 1 98.44 126 LEU B C 1
ATOM 2584 O O . LEU B 1 126 ? -12.008 -6.574 -5.07 1 98.44 126 LEU B O 1
ATOM 2588 N N . TRP B 1 127 ? -11.469 -8.539 -6.023 1 98.81 127 TRP B N 1
ATOM 2589 C CA . TRP B 1 127 ? -10.344 -8.828 -5.137 1 98.81 127 TRP B CA 1
ATOM 2590 C C . TRP B 1 127 ? -9.273 -7.746 -5.25 1 98.81 127 TRP B C 1
ATOM 2592 O O . TRP B 1 127 ? -8.828 -7.191 -4.238 1 98.81 127 TRP B O 1
ATOM 2602 N N . LYS B 1 128 ? -8.891 -7.426 -6.496 1 98.44 128 LYS B N 1
ATOM 2603 C CA . LYS B 1 128 ? -7.875 -6.402 -6.738 1 98.44 128 LYS B CA 1
ATOM 2604 C C . LYS B 1 128 ? -8.336 -5.043 -6.223 1 98.44 128 LYS B C 1
ATOM 2606 O O . LYS B 1 128 ? -7.555 -4.297 -5.633 1 98.44 128 LYS B O 1
ATOM 2611 N N . THR B 1 129 ? -9.602 -4.711 -6.457 1 97.62 129 THR B N 1
ATOM 2612 C CA . THR B 1 129 ? -10.18 -3.447 -6 1 97.62 129 THR B CA 1
ATOM 2613 C C . THR B 1 129 ? -10.141 -3.359 -4.477 1 97.62 129 THR B C 1
ATOM 2615 O O . THR B 1 129 ? -9.727 -2.342 -3.92 1 97.62 129 THR B O 1
ATOM 2618 N N . PHE B 1 130 ? -10.586 -4.441 -3.816 1 97.94 130 PHE B N 1
ATOM 2619 C CA . PHE B 1 130 ? -10.57 -4.5 -2.359 1 97.94 130 PHE B CA 1
ATOM 2620 C C . PHE B 1 130 ? -9.164 -4.266 -1.823 1 97.94 130 PHE B C 1
ATOM 2622 O O . PHE B 1 130 ? -8.961 -3.447 -0.925 1 97.94 130 PHE B O 1
ATOM 2629 N N . LEU B 1 131 ? -8.133 -5.012 -2.367 1 97.69 131 LEU B N 1
ATOM 2630 C CA . LEU B 1 131 ? -6.762 -4.918 -1.88 1 97.69 131 LEU B CA 1
ATOM 2631 C C . LEU B 1 131 ? -6.219 -3.5 -2.051 1 97.69 131 LEU B C 1
ATOM 2633 O O . LEU B 1 131 ? -5.539 -2.98 -1.164 1 97.69 131 LEU B O 1
ATOM 2637 N N . ASN B 1 132 ? -6.562 -2.871 -3.184 1 92.75 132 ASN B N 1
ATOM 2638 C CA . ASN B 1 132 ? -6.074 -1.526 -3.477 1 92.75 132 ASN B CA 1
ATOM 2639 C C . ASN B 1 132 ? -6.734 -0.482 -2.584 1 92.75 132 ASN B C 1
ATOM 2641 O O . ASN B 1 132 ? -6.09 0.481 -2.166 1 92.75 132 ASN B O 1
ATOM 2645 N N . GLU B 1 133 ? -7.938 -0.699 -2.225 1 88.44 133 GLU B N 1
ATOM 2646 C CA . GLU B 1 133 ? -8.711 0.325 -1.525 1 88.44 133 GLU B CA 1
ATOM 2647 C C . GLU B 1 133 ? -8.641 0.129 -0.013 1 88.44 133 GLU B C 1
ATOM 2649 O O . GLU B 1 133 ? -8.586 1.101 0.742 1 88.44 133 GLU B O 1
ATOM 2654 N N . LYS B 1 134 ? -8.656 -1.179 0.371 1 89.44 134 LYS B N 1
ATOM 2655 C CA . LYS B 1 134 ? -8.945 -1.425 1.781 1 89.44 134 LYS B CA 1
ATOM 2656 C C . LYS B 1 134 ? -7.758 -2.094 2.473 1 89.44 134 LYS B C 1
ATOM 2658 O O . LYS B 1 134 ? -7.621 -2.02 3.695 1 89.44 134 LYS B O 1
ATOM 2663 N N . TRP B 1 135 ? -6.977 -2.793 1.757 1 92.19 135 TRP B N 1
ATOM 2664 C CA . TRP B 1 135 ? -5.852 -3.504 2.355 1 92.19 135 TRP B CA 1
ATOM 2665 C C . TRP B 1 135 ? -4.551 -2.746 2.131 1 92.19 135 TRP B C 1
ATOM 2667 O O . TRP B 1 135 ? -3.648 -3.236 1.445 1 92.19 135 TRP B O 1
ATOM 2677 N N . THR B 1 136 ? -4.438 -1.509 2.631 1 90.81 136 THR B N 1
ATOM 2678 C CA . THR B 1 136 ? -3.32 -0.59 2.447 1 90.81 136 THR B CA 1
ATOM 2679 C C . THR B 1 136 ? -2.68 -0.244 3.789 1 90.81 136 THR B C 1
ATOM 2681 O O . THR B 1 136 ? -3.225 -0.569 4.844 1 90.81 136 THR B O 1
ATOM 2684 N N . ARG B 1 137 ? -1.434 0.313 3.754 1 93.5 137 ARG B N 1
ATOM 2685 C CA . ARG B 1 137 ? -0.797 0.854 4.949 1 93.5 137 ARG B CA 1
ATOM 2686 C C . ARG B 1 137 ? -1.506 2.119 5.422 1 93.5 137 ARG B C 1
ATOM 2688 O O . ARG B 1 137 ? -2.188 2.785 4.641 1 93.5 137 ARG B O 1
ATOM 2695 N N . SER B 1 138 ? -1.434 2.385 6.742 1 95.25 138 SER B N 1
ATOM 2696 C CA . SER B 1 138 ? -2.035 3.578 7.328 1 95.25 138 SER B CA 1
ATOM 2697 C C . SER B 1 138 ? -1.06 4.293 8.258 1 95.25 138 SER B C 1
ATOM 2699 O O . SER B 1 138 ? -0.148 3.67 8.805 1 95.25 138 SER B O 1
ATOM 2701 N N . VAL B 1 139 ? -1.253 5.586 8.328 1 97.75 139 VAL B N 1
ATOM 2702 C CA . VAL B 1 139 ? -0.39 6.438 9.141 1 97.75 139 VAL B CA 1
ATOM 2703 C C . VAL B 1 139 ? -1.099 6.797 10.445 1 97.75 139 VAL B C 1
ATOM 2705 O O . VAL B 1 139 ? -2.068 7.562 10.438 1 97.75 139 VAL B O 1
ATOM 2708 N N . ASN B 1 140 ? -0.617 6.195 11.539 1 97.88 140 ASN B N 1
ATOM 2709 C CA . ASN B 1 140 ? -1.2 6.559 12.828 1 97.88 140 ASN B CA 1
ATOM 2710 C C . ASN B 1 140 ? -0.636 7.875 13.352 1 97.88 140 ASN B C 1
ATOM 2712 O O . ASN B 1 140 ? 0.254 8.461 12.727 1 97.88 140 ASN B O 1
ATOM 2716 N N . LYS B 1 141 ? -1.141 8.367 14.43 1 98.12 141 LYS B N 1
ATOM 2717 C CA . LYS B 1 141 ? -0.805 9.68 14.977 1 98.12 141 LYS B CA 1
ATOM 2718 C C . LYS B 1 141 ? 0.675 9.766 15.344 1 98.12 141 LYS B C 1
ATOM 2720 O O . LYS B 1 141 ? 1.323 10.781 15.102 1 98.12 141 LYS B O 1
ATOM 2725 N N . ASP B 1 142 ? 1.119 8.75 15.977 1 98.19 142 ASP B N 1
ATOM 2726 C CA . ASP B 1 142 ? 2.521 8.734 16.375 1 98.19 142 ASP B CA 1
ATOM 2727 C C . ASP B 1 142 ? 3.445 8.867 15.172 1 98.19 142 ASP B C 1
ATOM 2729 O O . ASP B 1 142 ? 4.359 9.695 15.164 1 98.19 142 ASP B O 1
ATOM 2733 N N . MET B 1 143 ? 3.262 8.078 14.133 1 98.19 143 MET B N 1
ATOM 2734 C CA . MET B 1 143 ? 4.059 8.172 12.906 1 98.19 143 MET B CA 1
ATOM 2735 C C . MET B 1 143 ? 3.971 9.57 12.312 1 98.19 143 MET B C 1
ATOM 2737 O O . MET B 1 143 ? 4.988 10.148 11.914 1 98.19 143 MET B O 1
ATOM 2741 N N . TRP B 1 144 ? 2.795 10.102 12.227 1 98.81 144 TRP B N 1
ATOM 2742 C CA . TRP B 1 144 ? 2.576 11.43 11.656 1 98.81 144 TRP B CA 1
ATOM 2743 C C . TRP B 1 144 ? 3.381 12.484 12.414 1 98.81 144 TRP B C 1
ATOM 2745 O O . TRP B 1 144 ? 4.102 13.273 11.805 1 98.81 144 TRP B O 1
ATOM 2755 N N . ASN B 1 145 ? 3.285 12.469 13.703 1 98.69 145 ASN B N 1
ATOM 2756 C CA . ASN B 1 145 ? 3.979 13.445 14.539 1 98.69 145 ASN B CA 1
ATOM 2757 C C . ASN B 1 145 ? 5.492 13.281 14.453 1 98.69 145 ASN B C 1
ATOM 2759 O O . ASN B 1 145 ? 6.223 14.273 14.359 1 98.69 145 ASN B O 1
ATOM 2763 N N . MET B 1 146 ? 5.922 12.062 14.445 1 98.5 146 MET B N 1
ATOM 2764 C CA . MET B 1 146 ? 7.359 11.805 14.461 1 98.5 146 MET B CA 1
ATOM 2765 C C . MET B 1 146 ? 7.977 12.078 13.102 1 98.5 146 MET B C 1
ATOM 2767 O O . MET B 1 146 ? 9.164 12.398 13 1 98.5 146 MET B O 1
ATOM 2771 N N . ALA B 1 147 ? 7.211 12 12.023 1 98.75 147 ALA B N 1
ATOM 2772 C CA . ALA B 1 147 ? 7.684 12.414 10.703 1 98.75 147 ALA B CA 1
ATOM 2773 C C . ALA B 1 147 ? 8.047 13.891 10.68 1 98.75 147 ALA B C 1
ATOM 2775 O O . ALA B 1 147 ? 9.047 14.281 10.078 1 98.75 147 ALA B O 1
ATOM 2776 N N . LEU B 1 148 ? 7.25 14.711 11.367 1 98.75 148 LEU B N 1
ATOM 2777 C CA . LEU B 1 148 ? 7.586 16.125 11.461 1 98.75 148 LEU B CA 1
ATOM 2778 C C . LEU B 1 148 ? 8.891 16.328 12.227 1 98.75 148 LEU B C 1
ATOM 2780 O O . LEU B 1 148 ? 9.75 17.094 11.797 1 98.75 148 LEU B O 1
ATOM 2784 N N . GLU B 1 149 ? 8.977 15.672 13.344 1 98.06 149 GLU B N 1
ATOM 2785 C CA . GLU B 1 149 ? 10.211 15.773 14.125 1 98.06 149 GLU B CA 1
ATOM 2786 C C . GLU B 1 149 ? 11.422 15.383 13.297 1 98.06 149 GLU B C 1
ATOM 2788 O O . GLU B 1 149 ? 12.453 16.062 13.328 1 98.06 149 GLU B O 1
ATOM 2793 N N . PHE B 1 150 ? 11.297 14.297 12.578 1 98.56 150 PHE B N 1
ATOM 2794 C CA . PHE B 1 150 ? 12.375 13.836 11.711 1 98.56 150 PHE B CA 1
ATOM 2795 C C . PHE B 1 150 ? 12.672 14.852 10.617 1 98.56 150 PHE B C 1
ATOM 2797 O O . PHE B 1 150 ? 13.836 15.109 10.297 1 98.56 150 PHE B O 1
ATOM 2804 N N . ALA B 1 151 ? 11.641 15.398 10.039 1 98.5 151 ALA B N 1
ATOM 2805 C CA . ALA B 1 151 ? 11.789 16.391 8.977 1 98.5 151 ALA B CA 1
ATOM 2806 C C . ALA B 1 151 ? 12.602 17.594 9.453 1 98.5 151 ALA B C 1
ATOM 2808 O O . ALA B 1 151 ? 13.555 18 8.789 1 98.5 151 ALA B O 1
ATOM 2809 N N . LEU B 1 152 ? 12.242 18.047 10.625 1 97.5 152 LEU B N 1
ATOM 2810 C CA . LEU B 1 152 ? 12.922 19.219 11.172 1 97.5 152 LEU B CA 1
ATOM 2811 C C . LEU B 1 152 ? 14.391 18.906 11.453 1 97.5 152 LEU B C 1
ATOM 2813 O O . LEU B 1 152 ? 15.273 19.703 11.125 1 97.5 152 LEU B O 1
ATOM 2817 N N . LYS B 1 153 ? 14.641 17.734 11.961 1 97.31 153 LYS B N 1
ATOM 2818 C CA . LYS B 1 153 ? 16 17.359 12.352 1 97.31 153 LYS B CA 1
ATOM 2819 C C . LYS B 1 153 ? 16.859 17.047 11.133 1 97.31 153 LYS B C 1
ATOM 2821 O O . LYS B 1 153 ? 18.047 17.406 11.094 1 97.31 153 LYS B O 1
ATOM 2826 N N . SER B 1 154 ? 16.281 16.422 10.117 1 97.94 154 SER B N 1
ATOM 2827 C CA . SER B 1 154 ? 17.062 16.016 8.953 1 97.94 154 SER B CA 1
ATOM 2828 C C . SER B 1 154 ? 17.453 17.219 8.102 1 97.94 154 SER B C 1
ATOM 2830 O O . SER B 1 154 ? 18.469 17.188 7.402 1 97.94 154 SER B O 1
ATOM 2832 N N . VAL B 1 155 ? 16.656 18.25 8.125 1 96.94 155 VAL B N 1
ATOM 2833 C CA . VAL B 1 155 ? 16.984 19.469 7.398 1 96.94 155 VAL B CA 1
ATOM 2834 C C . VAL B 1 155 ? 18.188 20.141 8.062 1 96.94 155 VAL B C 1
ATOM 2836 O O . VAL B 1 155 ? 19.078 20.672 7.375 1 96.94 155 VAL B O 1
ATOM 2839 N N . ALA B 1 156 ? 18.25 20.078 9.352 1 95.62 156 ALA B N 1
ATOM 2840 C CA . ALA B 1 156 ? 19.328 20.703 10.125 1 95.62 156 ALA B CA 1
ATOM 2841 C C . ALA B 1 156 ? 20.594 19.859 10.109 1 95.62 156 ALA B C 1
ATOM 2843 O O . ALA B 1 156 ? 21.703 20.375 10.234 1 95.62 156 ALA B O 1
ATOM 2844 N N . ASP B 1 157 ? 20.438 18.5 9.969 1 96.88 157 ASP B N 1
ATOM 2845 C CA . ASP B 1 157 ? 21.562 17.562 10.047 1 96.88 157 ASP B CA 1
ATOM 2846 C C . ASP B 1 157 ? 21.406 16.453 9.008 1 96.88 157 ASP B C 1
ATOM 2848 O O . ASP B 1 157 ? 20.812 15.414 9.281 1 96.88 157 ASP B O 1
ATOM 2852 N N . GLU B 1 158 ? 22.047 16.547 7.941 1 95.94 158 GLU B N 1
ATOM 2853 C CA . GLU B 1 158 ? 21.922 15.617 6.82 1 95.94 158 GLU B CA 1
ATOM 2854 C C . GLU B 1 158 ? 22.594 14.281 7.137 1 95.94 158 GLU B C 1
ATOM 2856 O O . GLU B 1 158 ? 22.391 13.289 6.434 1 95.94 158 GLU B O 1
ATOM 2861 N N . SER B 1 159 ? 23.484 14.266 8.102 1 95.44 159 SER B N 1
ATOM 2862 C CA . SER B 1 159 ? 24.172 13.031 8.453 1 95.44 159 SER B CA 1
ATOM 2863 C C . SER B 1 159 ? 23.281 12.117 9.289 1 95.44 159 SER B C 1
ATOM 2865 O O . SER B 1 159 ? 23.625 10.961 9.547 1 95.44 159 SER B O 1
ATOM 2867 N N . LEU B 1 160 ? 22.172 12.672 9.758 1 97 160 LEU B N 1
ATOM 2868 C CA . LEU B 1 160 ? 21.188 11.953 10.562 1 97 160 LEU B CA 1
ATOM 2869 C C . LEU B 1 160 ? 21.828 11.445 11.852 1 97 160 LEU B C 1
ATOM 2871 O O . LEU B 1 160 ? 21.469 10.367 12.336 1 97 160 LEU B O 1
ATOM 2875 N N . SER B 1 161 ? 22.703 12.133 12.438 1 95.12 161 SER B N 1
ATOM 2876 C CA . SER B 1 161 ? 23.422 11.727 13.641 1 95.12 161 SER B CA 1
ATOM 2877 C C . SER B 1 161 ? 22.5 11.727 14.859 1 95.12 161 SER B C 1
ATOM 2879 O O . SER B 1 161 ? 22.812 11.109 15.875 1 95.12 161 SER B O 1
ATOM 2881 N N . PHE B 1 162 ? 21.391 12.367 14.688 1 96.06 162 PHE B N 1
ATOM 2882 C CA . PHE B 1 162 ? 20.438 12.438 15.781 1 96.06 162 PHE B CA 1
ATOM 2883 C C . PHE B 1 162 ? 19.719 11.109 15.961 1 96.06 162 PHE B C 1
ATOM 2885 O O . PHE B 1 162 ? 19.078 10.875 16.984 1 96.06 162 PHE B O 1
ATOM 2892 N N . TRP B 1 163 ? 19.703 10.273 14.93 1 96.19 163 TRP B N 1
ATOM 2893 C CA . TRP B 1 163 ? 18.984 9 14.961 1 96.19 163 TRP B CA 1
ATOM 2894 C C . TRP B 1 163 ? 19.891 7.887 15.477 1 96.19 163 TRP B C 1
ATOM 2896 O O . TRP B 1 163 ? 21.062 7.816 15.117 1 96.19 163 TRP B O 1
ATOM 2906 N N . ASN B 1 164 ? 19.422 7.078 16.344 1 93.38 164 ASN B N 1
ATOM 2907 C CA . ASN B 1 164 ? 20.062 5.832 16.75 1 93.38 164 ASN B CA 1
ATOM 2908 C C . ASN B 1 164 ? 19.047 4.711 16.922 1 93.38 164 ASN B C 1
ATOM 2910 O O . ASN B 1 164 ? 17.859 4.973 17.078 1 93.38 164 ASN B O 1
ATOM 2914 N N . GLU B 1 165 ? 19.422 3.508 16.906 1 89.19 165 GLU B N 1
ATOM 2915 C CA . GLU B 1 165 ? 18.547 2.332 16.891 1 89.19 165 GLU B CA 1
ATOM 2916 C C . GLU B 1 165 ? 17.719 2.248 18.172 1 89.19 165 GLU B C 1
ATOM 2918 O O . GLU B 1 165 ? 16.594 1.715 18.156 1 89.19 165 GLU B O 1
ATOM 2923 N N . ASP B 1 166 ? 18.188 2.852 19.203 1 91.31 166 ASP B N 1
ATOM 2924 C CA . ASP B 1 166 ? 17.531 2.746 20.5 1 91.31 166 ASP B CA 1
ATOM 2925 C C . ASP B 1 166 ? 16.656 3.975 20.766 1 91.31 166 ASP B C 1
ATOM 2927 O O . ASP B 1 166 ? 16.094 4.109 21.859 1 91.31 166 ASP B O 1
ATOM 2931 N N . GLY B 1 167 ? 16.625 4.836 19.797 1 92.5 167 GLY B N 1
ATOM 2932 C CA . GLY B 1 167 ? 15.828 6.039 19.969 1 92.5 167 GLY B CA 1
ATOM 2933 C C . GLY B 1 167 ? 14.336 5.773 19.969 1 92.5 167 GLY B C 1
ATOM 2934 O O . GLY B 1 167 ? 13.898 4.66 19.656 1 92.5 167 GLY B O 1
ATOM 2935 N N . ALA B 1 168 ? 13.5 6.777 20.438 1 94.81 168 ALA B N 1
ATOM 2936 C CA . ALA B 1 168 ? 12.047 6.672 20.531 1 94.81 168 ALA B CA 1
ATOM 2937 C C . ALA B 1 168 ? 11.383 6.988 19.188 1 94.81 168 ALA B C 1
ATOM 2939 O O . ALA B 1 168 ? 10.445 7.789 19.125 1 94.81 168 ALA B O 1
ATOM 2940 N N . TRP B 1 169 ? 11.906 6.406 18.094 1 97.62 169 TRP B N 1
ATOM 2941 C CA . TRP B 1 169 ? 11.336 6.594 16.766 1 97.62 169 TRP B CA 1
ATOM 2942 C C . TRP B 1 169 ? 10.461 5.41 16.375 1 97.62 169 TRP B C 1
ATOM 2944 O O . TRP B 1 169 ? 10.75 4.266 16.734 1 97.62 169 TRP B O 1
ATOM 2954 N N . PRO B 1 170 ? 9.391 5.719 15.664 1 97.12 170 PRO B N 1
ATOM 2955 C CA . PRO B 1 170 ? 8.641 4.605 15.086 1 97.12 170 PRO B CA 1
ATOM 2956 C C . PRO B 1 170 ? 9.492 3.74 14.156 1 97.12 170 PRO B C 1
ATOM 2958 O O . PRO B 1 170 ? 10.383 4.25 13.477 1 97.12 170 PRO B O 1
ATOM 2961 N N . SER B 1 171 ? 9.141 2.426 14.109 1 96.06 171 SER B N 1
ATOM 2962 C CA . SER B 1 171 ? 9.906 1.479 13.297 1 96.06 171 SER B CA 1
ATOM 2963 C C . SER B 1 171 ? 9.992 1.939 11.852 1 96.06 171 SER B C 1
ATOM 2965 O O . SER B 1 171 ? 11.016 1.739 11.188 1 96.06 171 SER B O 1
ATOM 2967 N N . VAL B 1 172 ? 9.016 2.52 11.312 1 97.25 172 VAL B N 1
ATOM 2968 C CA . VAL B 1 172 ? 9.008 2.971 9.93 1 97.25 172 VAL B CA 1
ATOM 2969 C C . VAL B 1 172 ? 10.102 4.008 9.711 1 97.25 172 VAL B C 1
ATOM 2971 O O . VAL B 1 172 ? 10.727 4.051 8.648 1 97.25 172 VAL B O 1
ATOM 2974 N N . ILE B 1 173 ? 10.312 4.879 10.633 1 97.94 173 ILE B N 1
ATOM 2975 C CA . ILE B 1 173 ? 11.359 5.891 10.516 1 97.94 173 ILE B CA 1
ATOM 2976 C C . ILE B 1 173 ? 12.734 5.227 10.625 1 97.94 173 ILE B C 1
ATOM 2978 O O . ILE B 1 173 ? 13.664 5.586 9.898 1 97.94 173 ILE B O 1
ATOM 2982 N N . ASP B 1 174 ? 12.828 4.238 11.57 1 97.06 174 ASP B N 1
ATOM 2983 C CA . ASP B 1 174 ? 14.062 3.455 11.641 1 97.06 174 ASP B CA 1
ATOM 2984 C C . ASP B 1 174 ? 14.391 2.836 10.281 1 97.06 174 ASP B C 1
ATOM 2986 O O . ASP B 1 174 ? 15.523 2.93 9.812 1 97.06 174 ASP B O 1
ATOM 2990 N N . ASP B 1 175 ? 13.398 2.223 9.672 1 96.81 175 ASP B N 1
ATOM 2991 C CA . ASP B 1 175 ? 13.57 1.594 8.367 1 96.81 175 ASP B CA 1
ATOM 2992 C C . ASP B 1 175 ? 13.953 2.623 7.309 1 96.81 175 ASP B C 1
ATOM 2994 O O . ASP B 1 175 ? 14.742 2.334 6.41 1 96.81 175 ASP B O 1
ATOM 2998 N N . PHE B 1 176 ? 13.383 3.854 7.402 1 98.12 176 PHE B N 1
ATOM 2999 C CA . PHE B 1 176 ? 13.695 4.922 6.461 1 98.12 176 PHE B CA 1
ATOM 3000 C C . PHE B 1 176 ? 15.164 5.332 6.57 1 98.12 176 PHE B C 1
ATOM 3002 O O . PHE B 1 176 ? 15.844 5.504 5.559 1 98.12 176 PHE B O 1
ATOM 3009 N N . VAL B 1 177 ? 15.648 5.441 7.762 1 97.56 177 VAL B N 1
ATOM 3010 C CA . VAL B 1 177 ? 17.047 5.82 7.977 1 97.56 177 VAL B CA 1
ATOM 3011 C C . VAL B 1 177 ? 17.969 4.75 7.391 1 97.56 177 VAL B C 1
ATOM 3013 O O . VAL B 1 177 ? 18.922 5.07 6.691 1 97.56 177 VAL B O 1
ATOM 3016 N N . GLU B 1 178 ? 17.656 3.5 7.684 1 95.44 178 GLU B N 1
ATOM 3017 C CA . GLU B 1 178 ? 18.453 2.404 7.141 1 95.44 178 GLU B CA 1
ATOM 3018 C C . GLU B 1 178 ? 18.438 2.416 5.613 1 95.44 178 GLU B C 1
ATOM 3020 O O . GLU B 1 178 ? 19.469 2.184 4.977 1 95.44 178 GLU B O 1
ATOM 3025 N N . TRP B 1 179 ? 17.297 2.637 5.055 1 96.12 179 TRP B N 1
ATOM 3026 C CA . TRP B 1 179 ? 17.141 2.734 3.607 1 96.12 179 TRP B CA 1
ATOM 3027 C C . TRP B 1 179 ? 17.984 3.867 3.039 1 96.12 179 TRP B C 1
ATOM 3029 O O . TRP B 1 179 ? 18.672 3.693 2.029 1 96.12 179 TRP B O 1
ATOM 3039 N N . CYS B 1 180 ? 18 5.055 3.682 1 96.94 180 CYS B N 1
ATOM 3040 C CA . CYS B 1 180 ? 18.828 6.188 3.273 1 96.94 180 CYS B CA 1
ATOM 3041 C C . CYS B 1 180 ? 20.312 5.836 3.32 1 96.94 180 CYS B C 1
ATOM 3043 O O . CYS B 1 180 ? 21.047 6.086 2.361 1 96.94 180 CYS B O 1
ATOM 3045 N N . ARG B 1 181 ? 20.641 5.242 4.375 1 95.12 181 ARG B N 1
ATOM 3046 C CA . ARG B 1 181 ? 22.047 4.871 4.551 1 95.12 181 ARG B CA 1
ATOM 3047 C C . ARG B 1 181 ? 22.484 3.879 3.48 1 95.12 181 ARG B C 1
ATOM 3049 O O . ARG B 1 181 ? 23.625 3.941 3 1 95.12 181 ARG B O 1
ATOM 3056 N N . GLY B 1 182 ? 21.656 2.977 3.186 1 94.5 182 GLY B N 1
ATOM 3057 C CA . GLY B 1 182 ? 21.953 2.037 2.113 1 94.5 182 GLY B CA 1
ATOM 3058 C C . GLY B 1 182 ? 22.203 2.713 0.779 1 94.5 182 GLY B C 1
ATOM 3059 O O . GLY B 1 182 ? 22.891 2.162 -0.081 1 94.5 182 GLY B O 1
ATOM 3060 N N . LYS B 1 183 ? 21.75 3.916 0.602 1 94.5 183 LYS B N 1
ATOM 3061 C CA . LYS B 1 183 ? 21.922 4.668 -0.637 1 94.5 183 LYS B CA 1
ATOM 3062 C C . LYS B 1 183 ? 23.047 5.703 -0.502 1 94.5 183 LYS B C 1
ATOM 3064 O O . LYS B 1 183 ? 23.219 6.547 -1.381 1 94.5 183 LYS B O 1
ATOM 3069 N N . GLY B 1 184 ? 23.656 5.676 0.66 1 93.56 184 GLY B N 1
ATOM 3070 C CA . GLY B 1 184 ? 24.766 6.582 0.902 1 93.56 184 GLY B CA 1
ATOM 3071 C C . GLY B 1 184 ? 24.344 7.918 1.477 1 93.56 184 GLY B C 1
ATOM 3072 O O . GLY B 1 184 ? 25.109 8.875 1.482 1 93.56 184 GLY B O 1
ATOM 3073 N N . ILE B 1 185 ? 23.062 7.949 1.866 1 94.69 185 ILE B N 1
ATOM 3074 C CA . ILE B 1 185 ? 22.531 9.18 2.455 1 94.69 185 ILE B CA 1
ATOM 3075 C C . ILE B 1 185 ? 22.641 9.102 3.977 1 94.69 185 ILE B C 1
ATOM 3077 O O . ILE B 1 185 ? 22.312 8.078 4.582 1 94.69 185 ILE B O 1
ATOM 3081 N N . GLY B 1 186 ? 23.047 10.125 4.613 1 86.5 186 GLY B N 1
ATOM 3082 C CA . GLY B 1 186 ? 23.172 10.156 6.059 1 86.5 186 GLY B CA 1
ATOM 3083 C C . GLY B 1 186 ? 24.5 9.609 6.562 1 86.5 186 GLY B C 1
ATOM 3084 O O . GLY B 1 186 ? 24.641 9.328 7.754 1 86.5 186 GLY B O 1
ATOM 3085 N N . LYS B 1 187 ? 25.438 8.992 5.703 1 71.88 187 LYS B N 1
ATOM 3086 C CA . LYS B 1 187 ? 26.703 8.406 6.145 1 71.88 187 LYS B CA 1
ATOM 3087 C C . LYS B 1 187 ? 27.625 9.469 6.734 1 71.88 187 LYS B C 1
ATOM 3089 O O . LYS B 1 187 ? 27.719 10.57 6.199 1 71.88 187 LYS B O 1
ATOM 3094 N N . GLN B 1 188 ? 27.766 9.367 8.062 1 59.44 188 GLN B N 1
ATOM 3095 C CA . GLN B 1 188 ? 28.812 10.18 8.688 1 59.44 188 GLN B CA 1
ATOM 3096 C C . GLN B 1 188 ? 30.125 10.07 7.926 1 59.44 188 GLN B C 1
ATOM 3098 O O . GLN B 1 188 ? 30.5 8.984 7.488 1 59.44 188 GLN B O 1
ATOM 3103 N N . GLU B 1 189 ? 30.469 11.094 7.305 1 50.34 189 GLU B N 1
ATOM 3104 C CA . GLU B 1 189 ? 31.828 11.102 6.77 1 50.34 189 GLU B CA 1
ATOM 3105 C C . GLU B 1 189 ? 32.812 10.445 7.738 1 50.34 189 GLU B C 1
ATOM 3107 O O . GLU B 1 189 ? 32.906 10.852 8.898 1 50.34 189 GLU B O 1
ATOM 3112 N N . THR B 1 190 ? 32.781 9.188 7.793 1 47.19 190 THR B N 1
ATOM 3113 C CA . THR B 1 190 ? 33.938 8.68 8.516 1 47.19 190 THR B CA 1
ATOM 3114 C C . THR B 1 190 ? 35.188 9.422 8.094 1 47.19 190 THR B C 1
ATOM 3116 O O . THR B 1 190 ? 35.531 9.461 6.91 1 47.19 190 THR B O 1
ATOM 3119 N N . MET B 1 191 ? 35.562 10.477 8.688 1 43.41 191 MET B N 1
ATOM 3120 C CA . MET B 1 191 ? 36.938 10.945 8.555 1 43.41 191 MET B CA 1
ATOM 3121 C C . MET B 1 191 ? 37.906 9.773 8.609 1 43.41 191 MET B C 1
ATOM 3123 O O . MET B 1 191 ? 37.969 9.055 9.609 1 43.41 191 MET B O 1
ATOM 3127 N N . GLU B 1 192 ? 38.094 9.047 7.605 1 41.34 192 GLU B N 1
ATOM 3128 C CA . GLU B 1 192 ? 39.281 8.203 7.555 1 41.34 192 GLU B CA 1
ATOM 3129 C C . GLU B 1 192 ? 40.531 8.977 7.969 1 41.34 192 GLU B C 1
ATOM 3131 O O . GLU B 1 192 ? 40.969 9.875 7.254 1 41.34 192 GLU B O 1
ATOM 3136 N N . VAL B 1 193 ? 40.719 9.336 9.188 1 43.88 193 VAL B N 1
ATOM 3137 C CA . VAL B 1 193 ? 42.062 9.664 9.664 1 43.88 193 VAL B CA 1
ATOM 3138 C C . VAL B 1 193 ? 43.031 8.586 9.219 1 43.88 193 VAL B C 1
ATOM 3140 O O . VAL B 1 193 ? 42.812 7.398 9.461 1 43.88 193 VAL B O 1
ATOM 3143 N N . ASP B 1 194 ? 43.594 8.742 8.125 1 42.41 194 ASP B N 1
ATOM 3144 C CA . ASP B 1 194 ? 44.75 7.98 7.664 1 42.41 194 ASP B CA 1
ATOM 3145 C C . ASP B 1 194 ? 45.781 7.793 8.789 1 42.41 194 ASP B C 1
ATOM 3147 O O . ASP B 1 194 ? 46.312 8.773 9.32 1 42.41 194 ASP B O 1
ATOM 3151 N N . ALA B 1 195 ? 45.719 6.836 9.555 1 41.94 195 ALA B N 1
ATOM 3152 C CA . ALA B 1 195 ? 46.688 6.352 10.539 1 41.94 195 ALA B CA 1
ATOM 3153 C C . ALA B 1 195 ? 48.094 6.359 9.969 1 41.94 195 ALA B C 1
ATOM 3155 O O . ALA B 1 195 ? 49 5.766 10.555 1 41.94 195 ALA B O 1
ATOM 3156 N N . ASP B 1 196 ? 48.281 6.914 8.805 1 36.12 196 ASP B N 1
ATOM 3157 C CA . ASP B 1 196 ? 49.688 6.836 8.414 1 36.12 196 ASP B CA 1
ATOM 3158 C C . ASP B 1 196 ? 50.531 7.812 9.219 1 36.12 196 ASP B C 1
ATOM 3160 O O . ASP B 1 196 ? 51.5 8.375 8.703 1 36.12 196 ASP B O 1
ATOM 3164 N N . GLN B 1 197 ? 50.125 8.398 10.508 1 24.94 197 GLN B N 1
ATOM 3165 C CA . GLN B 1 197 ? 51.344 8.898 11.133 1 24.94 197 GLN B CA 1
ATOM 3166 C C . GLN B 1 197 ? 52.031 7.801 11.938 1 24.94 197 GLN B C 1
ATOM 3168 O O . GLN B 1 197 ? 51.375 6.953 12.531 1 24.94 197 GLN B O 1
#

Radius of gyration: 27.8 Å; Cα contacts (8 Å, |Δi|>4): 475; chains: 2; bounding box: 101×77×51 Å

Foldseek 3Di:
DQQVVLVCCCCPLLVADPQALLQLLLCLLLVAQARRHGDPNSVVVSCVVLVQDDGSVSNSVSSVVLQQCQAPDVVSLVSSVVSCQRHHDDDPDPGHDPVSVLSHLVRQCDPVHHPPDDPPDRVNVVVNVCCVPPVDDDQDPLNVVVVVVQVVVCVVAFLPPVDDPPDPHPVVVVVVVVVCVVVVTSNDPPPPPPPPD/DQQVVLVCCCCPLLVADPQALLQLLLCLLLVAQARRHGDPNSVVVSCVVLVQDDGSVSNSVSSVVLLQCQAPDVVSLVSSVVSCQRHHDDDPDPGHDPVSVLSHLVRQCDPVHHPPDDPPDRVNVVVNVCCVPPVDDDQDPQNVVVVVVQVVVCVVAFLPPVDDPPDPHDVVVVVVVVVCVVVVTNNDPPPPPPPPD

Secondary structure (DSSP, 8-state):
-HHHHHHHIIIIIS---TTSTHHHHHHHHHT-SBTTB--HHHHHHHHHHHT--SSHHHHHHHHHHHHHHTTT-HHHHHHHHHHHHHHHS-TT-SSEEHHHHHHHHHHHTSTTS-----SS--HHHHHHHHHHHHS--EE-HHHHHHHHHHHHHHHH-TT-TT--TTSS--HHHHHHHHHHHHTTSS-----------/-HHHHHHHIIIIIS---TTSTHHHHHHHHHT-SBTTB--HHHHHHHHHHHT--SSHHHHHHHHHHHHHHTTT-HHHHHHHHHHHHHHHS-TT-SSEEHHHHHHHHHHHTSTTS--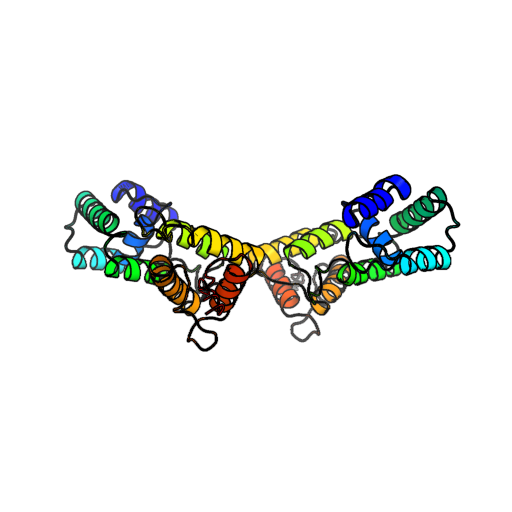---SS--HHHHHHHHHHHHS--EE-HHHHHHHHHHHHHHHH-TT-TT--TTSS--HHHHHHHHHHHHTTSS-----------

pLDDT: mean 92.92, std 12.71, range [24.69, 98.94]

InterPro domains:
  IPR005176 Potentiating neddylation domain [PF03556] (60-179)
  IPR005176 Potentiating neddylation domain [PS51229] (1-181)
  IPR014764 Defective-in-cullin neddylation protein [PTHR12281] (5-184)
  IPR042460 DCN1-like, PONY binding domain [G3DSA:1.10.238.200] (93-183)

Nearest PDB structures (foldseek):
  3tdi-assembly2_A  TM=6.408E-01  e=2.459E-07  Saccharomyces cerevisiae S288C
  3tdi-assembly3_A  TM=6.408E-01  e=2.459E-07  Saccharomyces cerevisiae S288C
  3tdi-assembly1_B  TM=6.452E-01  e=1.215E-06  Saccharomyces cerevisiae S288C
  2is9-assembly1_A  TM=5.949E-01  e=7.400E-07  Saccharomyces cerevisiae
  3bq3-assembly1_A-2  TM=5.923E-01  e=1.297E-05  Saccharomyces cerevisiae

Organism: Metarhizium robertsii (strain ARSEF 23 / ATCC MYA-3075) (NCBI:txid655844)

Sequence (394 aa):
MELESTMEYLSSKLNISLENAELFVALELLQAPSVGEITRRGYVDGWKTAGAGTTHKEHASHIQRLSSALSTNPVLFKRVYKYTFVAGREGDQKALSLENALIYWGMLFSPPGMLWKSENHDWLDLWKTFLNEKWTRSVNKDMWNMALEFALKSVADESLSFWNEDGAWPSVIDDFVEWCRGKGIGKQETMEVDADQMELESTMEYLSSKLNISLENAELFVALELLQAPSVGEITRRGYVDGWKTAGAGTTHKEHASHIQRLSSALSTNPVLFKRVYKYTFVAGREGDQKALSLENALIYWGMLFSPPGMLWKSENHDWLDLWKTFLNEKWTRSVNKDMWNMALEFALKSVADESLSFWNEDGAWPSVIDDFVEWCRGKGIGKQETMEVDADQ